Protein AF-A0A3P3Y7R3-F1 (afdb_monomer_lite)

Secondary structure (DSSP, 8-state):
-HHHHHHHHHHHHHHHHHHHHS-STHHHHHHHHHHHHHHS-BTTTEEEE--SSHHHHHHHHHHHHHHHHTT--GGGSEEEEE-SSS-S-HHHHHHHHHHHHHHT--EEEE-S-HHHHHHHHHHH-TT--EEE----TTSTT-TT--SEEEPPTTS-S-EEE-TTTT--HHHHHHHHHHTT----GGGTTT-SS---GGGB---GGGB-TTSS-B--GGG-S-GGGGGTTBPPP-TTTTT--EEEEEEE-HHHHTTSS---HHHHHHHHHHTTT-EEEEEEEE-S-HHHHHHHHHHHHHHSSEEEEES--SSSTT--HHHHHHHHHT--EEE-HHHHHHHHHHHHTT-SS--TTHHHHHHHHTEEETT-EEEEPPP----TT---PPPEEEETTEEEE-S-HHHHHHHHHHHHHHHHHTTT-PPPEEEEEEESS-HHHHHHHHHHHHHHHGGGSEEEEEE---TT-S-SEEEEEEES-HHHHHHHHHHHHHHTTTS-EEEE-

Foldseek 3Di:
DVVLQVVVLVLLQVLLVVLCPDPALVVQLLVLLLVVCVVAPQQQAEAEEAQQALLSLLSLSSNSSSCSVVVHQQQSHHYEYEAQDPQADPLSVVNVVVVCVSRVHDYDYDNNDPQVVQVVSCVVRVNHAEYEDSEECLDPPNVPPDQWDFDDPPGPGHIYHYSCHHPALLSSVCSCVVSVHDGRCVQQQQQLDGDGNQFFDHQPQQQDPVNPGGHGNSPDPDSNSSCVRGHDPLQPVPAWAEEEEEEEAPCCVVVVDPQPAVVLVCVLCQQQQYHYDYYHYYYLDLVGLLVVCLVGVVNGQAYEYEALLFLDPSSCNQVSLCNNVVFFWDADPVQLCLQVVVVVPADVDDDPCSSVSSRVSRTHGPPKDQQASFDDPDDRPDDRGTGFIGDPRYTYHYNDRVSCVVCVVSVSVVSSVSIDRQHKDKKKWFFADAPVVLVVVVVVLCVPCPSQKDKDKDADPDPPDPGGIMIMIMHSDPVSRVVSVVSSCVVCVPTDIDDID

Sequence (501 aa):
MRAGHAADADDALALYEAVRASSSPARRALRIIDEAMDRWAIGDQLALSFNGGKDCTALLHLIRAALARRQVPPGDLVTVYFHPCDDQFPQLLEFMAQVTTRYGFQLRTFRNSYRDGLWELVGHVPSLKAVFMGQRRSDPSCAAMNTFAHCDVGWPDIIRVNPILDLTYGVVWAFLRSHNLPYCKLYDEGFTSIGPMSLTAPNPALQAADGQSFLPAYLLEDVEAERAGRRSPKRNSVNGMTAALLIIGDELLNGQQADLNSPFLCKELHDCGVYVRKVAIVPDCLPVIAAEVRDLSPKHDVVISCGGLGPTPDDVTMEAMSEAFRMPLAHSQELFECLMGKYDHLTGQEPNGIESDCRRMARIPRGSLLVHALHCEQGAGSPVFPACVQVRNVFLFPGVPSVVQNNFAAVKERIIESGDAGAFHNRAVRLSVDEIAVAHVLQQVQERWGRAVLIGSYPSEDTAASHKVEVRFESKSEPALAEAFSYFIREVHDYSVVLKQ

Organism: Plasmodiophora brassicae (NCBI:txid37360)

Radius of gyration: 29.41 Å; chains: 1; bounding box: 66×59×87 Å

Structure (mmCIF, N/CA/C/O backbone):
data_AF-A0A3P3Y7R3-F1
#
_entry.id   AF-A0A3P3Y7R3-F1
#
loop_
_atom_site.group_PDB
_atom_site.id
_atom_site.type_symbol
_atom_site.label_atom_id
_atom_site.label_alt_id
_atom_site.label_comp_id
_atom_site.label_asym_id
_atom_site.label_entity_id
_atom_site.label_seq_id
_atom_site.pdbx_PDB_ins_code
_atom_site.Cartn_x
_atom_site.Cartn_y
_atom_site.Cartn_z
_atom_site.occupancy
_atom_site.B_iso_or_equiv
_atom_site.auth_seq_id
_atom_site.auth_comp_id
_atom_site.auth_asym_id
_atom_site.auth_atom_id
_atom_site.pdbx_PDB_model_num
ATOM 1 N N . MET A 1 1 ? -1.569 -13.764 43.222 1.00 43.88 1 MET A N 1
ATOM 2 C CA . MET A 1 1 ? -2.394 -13.478 42.023 1.00 43.88 1 MET A CA 1
ATOM 3 C C . MET A 1 1 ? -3.787 -12.927 42.347 1.00 43.88 1 MET A C 1
ATOM 5 O O . MET A 1 1 ? -4.125 -11.909 41.766 1.00 43.88 1 MET A O 1
ATOM 9 N N . ARG A 1 2 ? -4.577 -13.493 43.283 1.00 37.84 2 ARG A N 1
ATOM 10 C CA . ARG A 1 2 ? -5.958 -13.015 43.563 1.00 37.84 2 ARG A CA 1
ATOM 11 C C . ARG A 1 2 ? -6.085 -11.567 44.078 1.00 37.84 2 ARG A C 1
ATOM 13 O O . ARG A 1 2 ? -7.021 -10.888 43.688 1.00 37.84 2 ARG A O 1
ATOM 20 N N . ALA A 1 3 ? -5.142 -11.074 44.886 1.00 38.19 3 ALA A N 1
ATOM 21 C CA . ALA A 1 3 ? -5.181 -9.695 45.399 1.00 38.19 3 ALA A CA 1
ATOM 22 C C . ALA A 1 3 ? -4.910 -8.620 44.322 1.00 38.19 3 ALA A C 1
ATOM 24 O O . ALA A 1 3 ? -5.429 -7.516 44.427 1.00 38.19 3 ALA A O 1
ATOM 25 N N . GLY A 1 4 ? -4.141 -8.946 43.272 1.00 53.84 4 GLY A N 1
ATOM 26 C CA . GLY A 1 4 ? -3.871 -8.022 42.160 1.00 53.84 4 GLY A CA 1
ATOM 27 C C . GLY A 1 4 ? -5.067 -7.855 41.218 1.00 53.84 4 GLY A C 1
ATOM 28 O O . GLY A 1 4 ? -5.368 -6.744 40.809 1.00 53.84 4 GLY A O 1
ATOM 29 N N . HIS A 1 5 ? -5.809 -8.939 40.955 1.00 54.66 5 HIS A N 1
ATOM 30 C CA . HIS A 1 5 ? -6.999 -8.897 40.094 1.00 54.66 5 HIS A CA 1
ATOM 31 C C . HIS A 1 5 ? -8.145 -8.059 40.684 1.00 54.66 5 HIS A C 1
ATOM 33 O O . HIS A 1 5 ? -8.862 -7.413 39.929 1.00 54.66 5 HIS A O 1
ATOM 39 N N . ALA A 1 6 ? -8.316 -8.047 42.013 1.00 57.91 6 ALA A N 1
ATOM 40 C CA . ALA A 1 6 ? -9.330 -7.212 42.663 1.00 57.91 6 ALA A CA 1
ATOM 41 C C . ALA A 1 6 ? -8.999 -5.712 42.537 1.00 57.91 6 ALA A C 1
ATOM 43 O O . ALA A 1 6 ? -9.856 -4.930 42.144 1.00 57.91 6 ALA A O 1
ATOM 44 N N . ALA A 1 7 ? -7.735 -5.329 42.763 1.00 63.75 7 ALA A N 1
ATOM 45 C CA . ALA A 1 7 ? -7.288 -3.943 42.617 1.00 63.75 7 ALA A CA 1
ATOM 46 C C . ALA A 1 7 ? -7.382 -3.432 41.164 1.00 63.75 7 ALA A C 1
ATOM 48 O O . ALA A 1 7 ? -7.786 -2.293 40.942 1.00 63.75 7 ALA A O 1
ATOM 49 N N . ASP A 1 8 ? -7.056 -4.268 40.169 1.00 70.81 8 ASP A N 1
ATOM 50 C CA . ASP A 1 8 ? -7.198 -3.899 38.751 1.00 70.81 8 ASP A CA 1
ATOM 51 C C . ASP A 1 8 ? -8.685 -3.817 38.311 1.00 70.81 8 ASP A C 1
ATOM 53 O O . ASP A 1 8 ? -9.014 -3.053 37.400 1.00 70.81 8 ASP A O 1
ATOM 57 N N . ALA A 1 9 ? -9.597 -4.568 38.948 1.00 66.06 9 ALA A N 1
ATOM 58 C CA . ALA A 1 9 ? -11.042 -4.474 38.699 1.00 66.06 9 ALA A CA 1
ATOM 59 C C . ALA A 1 9 ? -11.653 -3.192 39.296 1.00 66.06 9 ALA A C 1
ATOM 61 O O . ALA A 1 9 ? -12.445 -2.522 38.626 1.00 66.06 9 ALA A O 1
ATOM 62 N N . ASP A 1 10 ? -11.240 -2.817 40.508 1.00 72.56 10 ASP A N 1
ATOM 63 C CA . ASP A 1 10 ? -11.650 -1.564 41.151 1.00 72.56 10 ASP A CA 1
ATOM 64 C C . ASP A 1 10 ? -11.140 -0.338 40.365 1.00 72.56 10 ASP A C 1
ATOM 66 O O . ASP A 1 10 ? -11.891 0.619 40.155 1.00 72.56 10 ASP A O 1
ATOM 70 N N . ASP A 1 11 ? -9.911 -0.393 39.831 1.00 89.81 11 ASP A N 1
ATOM 71 C CA . ASP A 1 11 ? -9.365 0.621 38.909 1.00 89.81 11 ASP A CA 1
ATOM 72 C C . ASP A 1 11 ? -10.195 0.745 37.619 1.00 89.81 11 ASP A C 1
ATOM 74 O O . ASP A 1 11 ? -10.489 1.847 37.152 1.00 89.81 11 ASP A O 1
ATOM 78 N N . ALA A 1 12 ? -10.629 -0.378 37.040 1.00 93.50 12 ALA A N 1
ATOM 79 C CA . ALA A 1 12 ? -11.432 -0.368 35.821 1.00 93.50 12 ALA A CA 1
ATOM 80 C C . ALA A 1 12 ? -12.822 0.258 36.029 1.00 93.50 12 ALA A C 1
ATOM 82 O O . ALA A 1 12 ? -13.287 1.010 35.166 1.00 93.50 12 ALA A O 1
ATOM 83 N N . LEU A 1 13 ? -13.476 -0.011 37.164 1.00 95.19 13 LEU A N 1
ATOM 84 C CA . LEU A 1 13 ? -14.758 0.613 37.496 1.00 95.19 13 LEU A CA 1
ATOM 85 C C . LEU A 1 13 ? -14.594 2.111 37.798 1.00 95.19 13 LEU A C 1
ATOM 87 O O . LEU A 1 13 ? -15.396 2.923 37.334 1.00 95.19 13 LEU A O 1
ATOM 91 N N . ALA A 1 14 ? -13.528 2.498 38.503 1.00 95.69 14 ALA A N 1
ATOM 92 C CA . ALA A 1 14 ? -13.203 3.905 38.729 1.00 95.69 14 ALA A CA 1
ATOM 93 C C . ALA A 1 14 ? -12.956 4.652 37.405 1.00 95.69 14 ALA A C 1
ATOM 95 O O . ALA A 1 14 ? -13.461 5.763 37.217 1.00 95.69 14 ALA A O 1
ATOM 96 N N . LEU A 1 15 ? -12.253 4.025 36.454 1.00 96.44 15 LEU A N 1
ATOM 97 C CA . LEU A 1 15 ? -12.061 4.560 35.105 1.00 96.44 15 LEU A CA 1
ATOM 98 C C . LEU A 1 15 ? -13.399 4.753 34.377 1.00 96.44 15 LEU A C 1
ATOM 100 O O . LEU A 1 15 ? -13.600 5.794 33.748 1.00 96.44 15 LEU A O 1
ATOM 104 N N . TYR A 1 16 ? -14.322 3.789 34.484 1.00 97.69 16 TYR A N 1
ATOM 105 C CA . TYR A 1 16 ? -15.660 3.907 33.898 1.00 97.69 16 TYR A CA 1
ATOM 106 C C . TYR A 1 16 ? -16.379 5.161 34.412 1.00 97.69 16 TYR A C 1
ATOM 108 O O . TYR A 1 16 ? -16.845 5.984 33.619 1.00 97.69 16 TYR A O 1
ATOM 116 N N . GLU A 1 17 ? -16.436 5.340 35.734 1.00 97.12 17 GLU A N 1
ATOM 117 C CA . GLU A 1 17 ? -17.115 6.482 36.349 1.00 97.12 17 GLU A CA 1
ATOM 118 C C . GLU A 1 17 ? -16.440 7.815 36.011 1.00 97.12 17 GLU A C 1
ATOM 120 O O . GLU A 1 17 ? -17.127 8.787 35.686 1.00 97.12 17 GLU A O 1
ATOM 125 N N . ALA A 1 18 ? -15.105 7.855 35.990 1.00 96.50 18 ALA A N 1
ATOM 126 C CA . ALA A 1 18 ? -14.352 9.047 35.615 1.00 96.50 18 ALA A CA 1
ATOM 127 C C . ALA A 1 18 ? -14.638 9.474 34.164 1.00 96.50 18 ALA A C 1
ATOM 129 O O . ALA A 1 18 ? -14.960 10.637 33.904 1.00 96.50 18 ALA A O 1
ATOM 130 N N . VAL A 1 19 ? -14.596 8.536 33.210 1.00 96.69 19 VAL A N 1
ATOM 131 C CA . VAL A 1 19 ? -14.892 8.820 31.796 1.00 96.69 19 VAL A CA 1
ATOM 132 C C . VAL A 1 19 ? -16.355 9.224 31.620 1.00 96.69 19 VAL A C 1
ATOM 134 O O . VAL A 1 19 ? -16.640 10.192 30.909 1.00 96.69 19 VAL A O 1
ATOM 137 N N . ARG A 1 20 ? -17.284 8.539 32.301 1.00 96.31 20 ARG A N 1
ATOM 138 C CA . ARG A 1 20 ? -18.719 8.853 32.270 1.00 96.31 20 ARG A CA 1
ATOM 139 C C . ARG A 1 20 ? -19.023 10.254 32.800 1.00 96.31 20 ARG A C 1
ATOM 141 O O . ARG A 1 20 ? -19.896 10.918 32.246 1.00 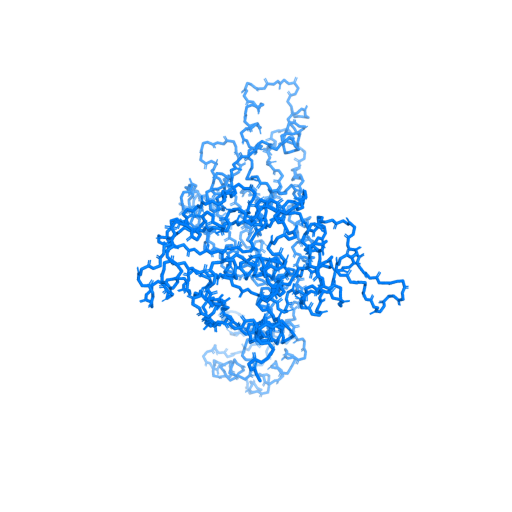96.31 20 ARG A O 1
ATOM 148 N N . ALA A 1 21 ? -18.331 10.698 33.847 1.00 94.56 21 ALA A N 1
ATOM 149 C CA . ALA A 1 21 ? -18.503 12.028 34.427 1.00 94.56 21 ALA A CA 1
ATOM 150 C C . ALA A 1 21 ? -17.810 13.133 33.610 1.00 94.56 21 ALA A C 1
ATOM 152 O O . ALA A 1 21 ? -18.227 14.289 33.667 1.00 94.56 21 ALA A O 1
ATOM 153 N N . SER A 1 22 ? -16.786 12.788 32.825 1.00 93.88 22 SER A N 1
ATOM 154 C CA . SER A 1 22 ? -16.010 13.755 32.047 1.00 93.88 22 SER A CA 1
ATOM 155 C C . SER A 1 22 ? -16.793 14.398 30.888 1.00 93.88 22 SER A C 1
ATOM 157 O O . SER A 1 22 ? -17.804 13.876 30.401 1.00 93.88 22 SER A O 1
ATOM 159 N N . SER A 1 23 ? -16.279 15.532 30.404 1.00 92.62 23 SER A N 1
ATOM 160 C CA . SER A 1 23 ? -16.654 16.157 29.127 1.00 92.62 23 SER A CA 1
ATOM 161 C C . SER A 1 23 ? -15.791 15.676 27.948 1.00 92.62 23 SER A C 1
ATOM 163 O O . SER A 1 23 ? -15.932 16.182 26.836 1.00 92.62 23 SER A O 1
ATOM 165 N N . SER A 1 24 ? -14.899 14.701 28.171 1.00 92.81 24 SER A N 1
ATOM 166 C CA . SER A 1 24 ? -13.998 14.178 27.141 1.00 92.81 24 SER A CA 1
ATOM 167 C C . SER A 1 24 ? -14.775 13.471 26.023 1.00 92.81 24 SER A C 1
ATOM 169 O O . SER A 1 24 ? -15.736 12.746 26.311 1.00 92.81 24 SER A O 1
ATOM 171 N N . PRO A 1 25 ? -14.332 13.561 24.752 1.00 94.75 25 PRO A N 1
ATOM 172 C CA . PRO A 1 25 ? -14.882 12.749 23.666 1.00 94.75 25 PRO A CA 1
ATOM 173 C C . PRO A 1 25 ? -14.845 11.235 23.943 1.00 94.75 25 PRO A C 1
ATOM 175 O O . PRO A 1 25 ? -15.695 10.501 23.432 1.00 94.75 25 PRO A O 1
ATOM 178 N N . ALA A 1 26 ? -13.951 10.763 24.824 1.00 95.81 26 ALA A N 1
ATOM 179 C CA . ALA A 1 26 ? -13.910 9.372 25.288 1.00 95.81 26 ALA A CA 1
ATOM 180 C C . ALA A 1 26 ? -15.238 8.904 25.920 1.00 95.81 26 ALA A C 1
ATOM 182 O O . ALA A 1 26 ? -15.597 7.732 25.810 1.00 95.81 26 ALA A O 1
ATOM 183 N N . ARG A 1 27 ? -16.034 9.816 26.497 1.00 97.50 27 ARG A N 1
ATOM 184 C CA . ARG A 1 27 ? -17.382 9.512 27.004 1.00 97.50 27 ARG A CA 1
ATOM 185 C C . ARG A 1 27 ? -18.324 9.024 25.907 1.00 97.50 27 ARG A C 1
ATOM 187 O O . ARG A 1 27 ? -19.177 8.173 26.154 1.00 97.50 27 ARG A O 1
ATOM 194 N N . ARG A 1 28 ? -18.208 9.563 24.689 1.00 97.19 28 ARG A N 1
ATOM 195 C CA . ARG A 1 28 ? -19.003 9.094 23.546 1.00 97.19 28 ARG A CA 1
ATOM 196 C C . ARG A 1 28 ? -18.563 7.697 23.121 1.00 97.19 28 ARG A C 1
ATOM 198 O O . ARG A 1 28 ? -19.435 6.864 22.904 1.00 97.19 28 ARG A O 1
ATOM 205 N N . ALA A 1 29 ? -17.257 7.437 23.079 1.00 97.94 29 ALA A N 1
ATOM 206 C CA . ALA A 1 29 ? -16.726 6.104 22.802 1.00 97.94 29 ALA A CA 1
ATOM 207 C C . ALA A 1 29 ? -17.234 5.070 23.819 1.00 97.94 29 ALA A C 1
ATOM 209 O O . ALA A 1 29 ? -17.711 4.011 23.423 1.00 97.94 29 ALA A O 1
ATOM 210 N N . LEU A 1 30 ? -17.235 5.412 25.113 1.00 98.19 30 LEU A N 1
ATOM 211 C CA . LEU A 1 30 ? -17.763 4.544 26.168 1.00 98.19 30 LEU A CA 1
ATOM 212 C C . LEU A 1 30 ? -19.248 4.201 25.959 1.00 98.19 30 LEU A C 1
ATOM 214 O O . LEU A 1 30 ? -19.613 3.033 26.032 1.00 98.19 30 LEU A O 1
ATOM 218 N N . ARG A 1 31 ? -20.085 5.183 25.590 1.00 98.19 31 ARG A N 1
ATOM 219 C CA . ARG A 1 31 ? -21.506 4.936 25.268 1.00 98.19 31 ARG A CA 1
ATOM 220 C C . ARG A 1 31 ? -21.701 3.992 24.081 1.00 98.19 31 ARG A C 1
ATOM 222 O O . ARG A 1 31 ? -22.615 3.181 24.110 1.00 98.19 31 ARG A O 1
ATOM 229 N N . ILE A 1 32 ? -20.865 4.100 23.050 1.00 98.56 32 ILE A N 1
ATOM 230 C CA . ILE A 1 32 ? -20.928 3.217 21.873 1.00 98.56 32 ILE A CA 1
ATOM 231 C C . ILE A 1 32 ? -20.535 1.784 22.256 1.00 98.56 32 ILE A C 1
ATOM 233 O O . ILE A 1 32 ? -21.132 0.827 21.769 1.00 98.56 32 ILE A O 1
ATOM 237 N N . ILE A 1 33 ? -19.541 1.630 23.138 1.00 98.69 33 ILE A N 1
ATOM 238 C CA . ILE A 1 33 ? -19.149 0.324 23.685 1.00 98.69 33 ILE A CA 1
ATOM 239 C C . ILE A 1 33 ? -20.301 -0.275 24.488 1.00 98.69 33 ILE A C 1
ATOM 241 O O . ILE A 1 33 ? -20.625 -1.443 24.286 1.00 98.69 33 ILE A O 1
ATOM 245 N N . ASP A 1 34 ? -20.938 0.522 25.352 1.00 98.44 34 ASP A N 1
ATOM 246 C CA . ASP A 1 34 ? -22.113 0.081 26.100 1.00 98.44 34 ASP A CA 1
ATOM 247 C C . ASP A 1 34 ? -23.230 -0.384 25.160 1.00 98.44 34 ASP A C 1
ATOM 249 O O . ASP A 1 34 ? -23.721 -1.498 25.297 1.00 98.44 34 ASP A O 1
ATOM 253 N N . GLU A 1 35 ? -23.566 0.432 24.161 1.00 98.44 35 GLU A N 1
ATOM 254 C CA . GLU A 1 35 ? -24.587 0.117 23.163 1.00 98.44 35 GLU A CA 1
ATOM 255 C C . GLU A 1 35 ? -24.279 -1.178 22.396 1.00 98.44 35 GLU A C 1
ATOM 257 O O . GLU A 1 35 ? -25.176 -1.978 22.148 1.00 98.44 35 GLU A O 1
ATOM 262 N N . ALA A 1 36 ? -23.019 -1.418 22.032 1.00 98.38 36 ALA A N 1
ATOM 263 C CA . ALA A 1 36 ? -22.618 -2.655 21.369 1.00 98.38 36 ALA A CA 1
ATOM 264 C C . ALA A 1 36 ? -22.744 -3.880 22.291 1.00 98.38 36 ALA A C 1
ATOM 266 O O . ALA A 1 36 ? -23.250 -4.914 21.860 1.00 98.38 36 ALA A O 1
ATOM 267 N N . MET A 1 37 ? -22.332 -3.762 23.557 1.00 98.25 37 MET A N 1
ATOM 268 C CA . MET A 1 37 ? -22.458 -4.838 24.553 1.00 98.25 37 MET A CA 1
ATOM 269 C C . MET A 1 37 ? -23.912 -5.124 24.946 1.00 98.25 37 MET A C 1
ATOM 271 O O . MET A 1 37 ? -24.213 -6.226 25.393 1.00 98.25 37 MET A O 1
ATOM 275 N N . ASP A 1 38 ? -24.811 -4.155 24.777 1.00 97.75 38 ASP A N 1
ATOM 276 C CA . ASP A 1 38 ? -26.247 -4.346 24.992 1.00 97.75 38 ASP A CA 1
ATOM 277 C C . ASP A 1 38 ? -26.922 -5.011 23.769 1.00 97.75 38 ASP A C 1
ATOM 279 O O . ASP A 1 38 ? -27.956 -5.664 23.908 1.00 97.75 38 ASP A O 1
ATOM 283 N N . ARG A 1 39 ? -26.337 -4.871 22.566 1.00 97.56 39 ARG A N 1
ATOM 284 C CA . ARG A 1 39 ? -26.836 -5.464 21.308 1.00 97.56 39 ARG A CA 1
ATOM 285 C C . ARG A 1 39 ? -26.351 -6.893 21.060 1.00 97.56 39 ARG A C 1
ATOM 287 O O . ARG A 1 39 ? -27.089 -7.674 20.465 1.00 97.56 39 ARG A O 1
ATOM 294 N N . TRP A 1 40 ? -25.120 -7.217 21.454 1.00 97.81 40 TRP A N 1
ATOM 295 C CA . TRP A 1 40 ? -24.487 -8.510 21.181 1.00 97.81 40 TRP A CA 1
ATOM 296 C C . TRP A 1 40 ? -23.937 -9.131 22.457 1.00 97.81 40 TRP A C 1
ATOM 298 O O . TRP A 1 40 ? -23.245 -8.470 23.230 1.00 97.81 40 TRP A O 1
ATOM 308 N N . ALA A 1 41 ? -24.214 -10.422 22.647 1.00 95.62 41 ALA A N 1
ATOM 309 C CA . ALA A 1 41 ? -23.754 -11.160 23.813 1.00 95.62 41 ALA A CA 1
ATOM 310 C C . ALA A 1 41 ? -22.216 -11.201 23.889 1.00 95.62 41 ALA A C 1
ATOM 312 O O . ALA A 1 41 ? -21.528 -11.571 22.931 1.00 95.62 41 ALA A O 1
ATOM 313 N N . ILE A 1 42 ? -21.677 -10.839 25.056 1.00 95.19 42 ILE A N 1
ATOM 314 C CA . ILE A 1 42 ? -20.258 -11.016 25.378 1.00 95.19 42 ILE A CA 1
ATOM 315 C C . ILE A 1 42 ? -20.012 -12.519 25.573 1.00 95.19 42 ILE A C 1
ATOM 317 O O . ILE A 1 42 ? -20.775 -13.172 26.282 1.00 95.19 42 ILE A O 1
ATOM 321 N N . GLY A 1 43 ? -18.981 -13.064 24.928 1.00 88.44 43 GLY A N 1
ATOM 322 C CA . GLY A 1 43 ? -18.696 -14.503 24.916 1.00 88.44 43 GLY A CA 1
ATOM 323 C C . GLY A 1 43 ? -18.467 -15.026 23.506 1.00 88.44 43 GLY A C 1
ATOM 324 O O . GLY A 1 43 ? -17.393 -15.532 23.190 1.00 88.44 43 GLY A O 1
ATOM 325 N N . ASP A 1 44 ? -19.475 -14.887 22.646 1.00 89.44 44 ASP A N 1
ATOM 326 C CA . ASP A 1 44 ? -19.476 -15.526 21.329 1.00 89.44 44 ASP A CA 1
ATOM 327 C C . ASP A 1 44 ? -20.029 -14.649 20.193 1.00 89.44 44 ASP A C 1
ATOM 329 O O . ASP A 1 44 ? -19.719 -14.906 19.034 1.00 89.44 44 ASP A O 1
ATOM 333 N N . GLN A 1 45 ? -20.775 -13.577 20.484 1.00 97.50 45 GLN A N 1
ATOM 334 C CA . GLN A 1 45 ? -21.292 -12.664 19.453 1.00 97.50 45 GLN A CA 1
ATOM 335 C C . GLN A 1 45 ? -20.440 -11.408 19.253 1.00 97.50 45 GLN A C 1
ATOM 337 O O . GLN A 1 45 ? -20.587 -10.733 18.229 1.00 97.50 45 GLN A O 1
ATOM 342 N N . LEU A 1 46 ? -19.548 -11.099 20.196 1.00 97.81 46 LEU A N 1
ATOM 343 C CA . LEU A 1 46 ? -18.753 -9.876 20.208 1.00 97.81 46 LEU A CA 1
ATOM 344 C C . LEU A 1 46 ? -17.264 -10.183 20.389 1.00 97.81 46 LEU A C 1
ATOM 346 O O . LEU A 1 46 ? -16.881 -10.925 21.294 1.00 97.81 46 LEU A O 1
ATOM 350 N N . ALA A 1 47 ? -16.427 -9.574 19.550 1.00 97.81 47 ALA A N 1
ATOM 351 C CA . ALA A 1 47 ? -14.974 -9.679 19.629 1.00 97.81 47 ALA A CA 1
ATOM 352 C C . ALA A 1 47 ? -14.288 -8.307 19.706 1.00 97.81 47 ALA A C 1
ATOM 354 O O . ALA A 1 47 ? -14.858 -7.283 19.336 1.00 97.81 47 ALA A O 1
ATOM 355 N N . LEU A 1 48 ? -13.032 -8.290 20.145 1.00 98.31 48 LEU A N 1
ATOM 356 C CA . LEU A 1 48 ? -12.128 -7.143 20.125 1.00 98.31 48 LEU A CA 1
ATOM 357 C C . LEU A 1 48 ? -10.911 -7.453 19.255 1.00 98.31 48 LEU A C 1
ATOM 359 O O . LEU A 1 48 ? -10.158 -8.380 19.542 1.00 98.31 48 LEU A O 1
ATOM 363 N N . SER A 1 49 ? -10.672 -6.630 18.236 1.00 97.38 49 SER A N 1
ATOM 364 C CA . SER A 1 49 ? -9.417 -6.632 17.487 1.00 97.38 49 SER A CA 1
ATOM 365 C C . SER A 1 49 ? -8.380 -5.755 18.191 1.00 97.38 49 SER A C 1
ATOM 367 O O . SER A 1 49 ? -8.504 -4.530 18.194 1.00 97.38 49 SER A O 1
ATOM 369 N N . PHE A 1 50 ? -7.327 -6.361 18.743 1.00 97.50 50 PHE A N 1
ATOM 370 C CA . PHE A 1 50 ? -6.298 -5.671 19.521 1.00 97.50 50 PHE A CA 1
ATOM 371 C C . PHE A 1 50 ? -4.899 -5.877 18.926 1.00 97.50 50 PHE A C 1
ATOM 373 O O . PHE A 1 50 ? -4.404 -6.996 18.851 1.00 97.50 50 PHE A O 1
ATOM 380 N N . ASN A 1 51 ? -4.244 -4.782 18.522 1.00 92.88 51 ASN A N 1
ATOM 381 C CA . ASN A 1 51 ? -2.914 -4.801 17.893 1.00 92.88 51 ASN A CA 1
ATOM 382 C C . ASN A 1 51 ? -1.809 -4.115 18.721 1.00 92.88 51 ASN A C 1
ATOM 384 O O . ASN A 1 51 ? -0.729 -3.865 18.194 1.00 92.88 51 ASN A O 1
ATOM 388 N N . GLY A 1 52 ? -2.089 -3.734 19.973 1.00 95.19 52 GLY A N 1
ATOM 389 C CA . GLY A 1 52 ? -1.121 -3.073 20.859 1.00 95.19 52 GLY A CA 1
ATOM 390 C C . GLY A 1 52 ? -0.800 -1.608 20.541 1.00 95.19 52 GLY A C 1
ATOM 391 O O . GLY A 1 52 ? -0.138 -0.949 21.340 1.00 95.19 52 GLY A O 1
ATOM 392 N N . GLY A 1 53 ? -1.268 -1.061 19.415 1.00 95.88 53 GLY A N 1
ATOM 393 C CA . GLY A 1 53 ? -1.128 0.363 19.116 1.00 95.88 53 GLY A CA 1
ATOM 394 C C . GLY A 1 53 ? -1.888 1.235 20.122 1.00 95.88 53 GLY A C 1
ATOM 395 O O . GLY A 1 53 ? -2.823 0.768 20.778 1.00 95.88 53 GLY A O 1
ATOM 396 N N . LYS A 1 54 ? -1.523 2.518 20.233 1.00 97.50 54 LYS A N 1
ATOM 397 C CA . LYS A 1 54 ? -2.126 3.476 21.183 1.00 97.50 54 LYS A CA 1
ATOM 398 C C . LYS A 1 54 ? -3.656 3.535 21.088 1.00 97.50 54 LYS A C 1
ATOM 400 O O . LYS A 1 54 ? -4.333 3.569 22.109 1.00 97.50 54 LYS A O 1
ATOM 405 N N . ASP A 1 55 ? -4.200 3.473 19.873 1.00 97.50 55 ASP A N 1
ATOM 406 C CA . ASP A 1 55 ? -5.633 3.614 19.605 1.00 97.50 55 ASP A CA 1
ATOM 407 C C . ASP A 1 55 ? -6.403 2.378 20.094 1.00 97.50 55 ASP A C 1
ATOM 409 O O . ASP A 1 55 ? -7.343 2.479 20.882 1.00 97.50 55 ASP A O 1
ATOM 413 N N . CYS A 1 56 ? -5.933 1.185 19.718 1.00 96.88 56 CYS A N 1
ATOM 414 C CA . CYS A 1 56 ? -6.475 -0.078 20.219 1.00 96.88 56 CYS A CA 1
ATOM 415 C C . CYS A 1 56 ? -6.262 -0.245 21.733 1.00 96.88 56 CYS A C 1
ATOM 417 O O . CYS A 1 56 ? -7.091 -0.860 22.394 1.00 96.88 56 CYS A O 1
ATOM 419 N N . THR A 1 57 ? -5.190 0.317 22.295 1.00 98.00 57 THR A N 1
ATOM 4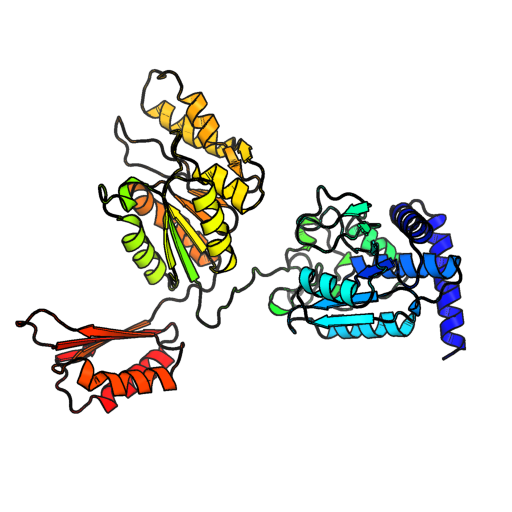20 C CA . THR A 1 57 ? -4.924 0.321 23.743 1.00 98.00 57 THR A CA 1
ATOM 421 C C . THR A 1 57 ? -5.920 1.201 24.489 1.00 98.00 57 THR A C 1
ATOM 423 O O . THR A 1 57 ? -6.523 0.752 25.463 1.00 98.00 57 THR A O 1
ATOM 426 N N . ALA A 1 58 ? -6.177 2.419 24.003 1.00 98.31 58 ALA A N 1
ATOM 427 C CA . ALA A 1 58 ? -7.213 3.279 24.565 1.00 98.31 58 ALA A CA 1
ATOM 428 C C . ALA A 1 58 ? -8.593 2.600 24.507 1.00 98.31 58 ALA A C 1
ATOM 430 O O . ALA A 1 58 ? -9.320 2.580 25.502 1.00 98.31 58 ALA A O 1
ATOM 431 N N . LEU A 1 59 ? -8.920 1.968 23.374 1.00 98.69 59 LEU A N 1
ATOM 432 C CA . LEU A 1 59 ? -10.149 1.191 23.219 1.00 98.69 59 LEU A CA 1
ATOM 433 C C . LEU A 1 59 ? -10.220 0.001 24.191 1.00 98.69 59 LEU A C 1
ATOM 435 O O . LEU A 1 59 ? -11.257 -0.193 24.821 1.00 98.69 59 LEU A O 1
ATOM 439 N N . LEU A 1 60 ? -9.136 -0.764 24.360 1.00 98.50 60 LEU A N 1
ATOM 440 C CA . LEU A 1 60 ? -9.076 -1.891 25.296 1.00 98.50 60 LEU A CA 1
ATOM 441 C C . LEU A 1 60 ? -9.362 -1.441 26.733 1.00 98.50 60 LEU A C 1
ATOM 443 O O . LEU A 1 60 ? -10.127 -2.099 27.434 1.00 98.50 60 LEU A O 1
ATOM 447 N N . HIS A 1 61 ? -8.821 -0.299 27.166 1.00 98.31 61 HIS A N 1
ATOM 448 C CA . HIS A 1 61 ? -9.095 0.242 28.500 1.00 98.31 61 HIS A CA 1
ATOM 449 C C . HIS A 1 61 ? -10.544 0.713 28.676 1.00 98.31 61 HIS A C 1
ATOM 451 O O . HIS A 1 61 ? -11.128 0.480 29.736 1.00 98.31 61 HIS A O 1
ATOM 457 N N . LEU A 1 62 ? -11.150 1.316 27.648 1.00 98.50 62 LEU A N 1
ATOM 458 C CA . LEU A 1 62 ? -12.574 1.673 27.669 1.00 98.50 62 LEU A CA 1
ATOM 459 C C . LEU A 1 62 ? -13.473 0.427 27.715 1.00 98.50 62 LEU A C 1
ATOM 461 O O . LEU A 1 62 ? -14.441 0.392 28.472 1.00 98.50 62 LEU A O 1
ATOM 465 N N . ILE A 1 63 ? -13.129 -0.619 26.959 1.00 98.56 63 ILE A N 1
ATOM 466 C CA . ILE A 1 63 ? -13.825 -1.913 26.987 1.00 98.56 63 ILE A CA 1
ATOM 467 C C . ILE A 1 63 ? -13.686 -2.566 28.362 1.00 98.56 63 ILE A C 1
ATOM 469 O O . ILE A 1 63 ? -14.686 -2.982 28.936 1.00 98.56 63 ILE A O 1
ATOM 473 N N . ARG A 1 64 ? -12.477 -2.592 28.933 1.00 97.69 64 ARG A N 1
ATOM 474 C CA . ARG A 1 64 ? -12.216 -3.096 30.290 1.00 97.69 64 ARG A CA 1
ATOM 475 C C . ARG A 1 64 ? -13.102 -2.395 31.324 1.00 97.69 64 ARG A C 1
ATOM 477 O O . ARG A 1 64 ? -13.686 -3.058 32.174 1.00 97.69 64 ARG A O 1
ATOM 484 N N . ALA A 1 65 ? -13.233 -1.074 31.226 1.00 98.00 65 ALA A N 1
ATOM 485 C CA . ALA A 1 65 ? -14.097 -0.283 32.097 1.00 98.00 65 ALA A CA 1
ATOM 486 C C . ALA A 1 65 ? -15.586 -0.666 31.942 1.00 98.00 65 ALA A C 1
ATOM 488 O O . ALA A 1 65 ? -16.293 -0.860 32.932 1.00 98.00 65 ALA A O 1
ATOM 489 N N . ALA A 1 66 ? -16.062 -0.839 30.704 1.00 98.31 66 ALA A N 1
ATOM 490 C CA . ALA A 1 66 ? -17.439 -1.249 30.414 1.00 98.31 66 ALA A CA 1
ATOM 491 C C . ALA A 1 66 ? -17.758 -2.693 30.856 1.00 98.31 66 ALA A C 1
ATOM 493 O O . ALA A 1 66 ? -18.882 -2.965 31.291 1.00 98.31 66 ALA A O 1
ATOM 494 N N . LEU A 1 67 ? -16.783 -3.604 30.773 1.00 97.88 67 LEU A N 1
ATOM 495 C CA . LEU A 1 67 ? -16.883 -4.979 31.274 1.00 97.88 67 LEU A CA 1
ATOM 496 C C . LEU A 1 67 ? -16.929 -5.011 32.806 1.00 97.88 67 LEU A C 1
ATOM 498 O O . LEU A 1 67 ? -17.800 -5.670 33.371 1.00 97.88 67 LEU A O 1
ATOM 502 N N . ALA A 1 68 ? -16.071 -4.231 33.476 1.00 96.81 68 ALA A N 1
ATOM 503 C CA . ALA A 1 68 ? -16.057 -4.119 34.934 1.00 96.81 68 ALA A CA 1
ATOM 504 C C . ALA A 1 68 ? -17.405 -3.628 35.483 1.00 96.81 68 ALA A C 1
ATOM 506 O O . ALA A 1 68 ? -17.943 -4.225 36.415 1.00 96.81 68 ALA A O 1
ATOM 507 N N . ARG A 1 69 ? -18.019 -2.617 34.848 1.00 96.75 69 ARG A N 1
ATOM 508 C CA . ARG A 1 69 ? -19.380 -2.174 35.198 1.00 96.75 69 ARG A CA 1
ATOM 509 C C . ARG A 1 69 ? -20.415 -3.295 35.101 1.00 96.75 69 ARG A C 1
ATOM 511 O O . ARG A 1 69 ? -21.340 -3.345 35.907 1.00 96.75 69 ARG A O 1
ATOM 518 N N . ARG A 1 70 ? -20.288 -4.163 34.097 1.00 96.38 70 ARG A N 1
ATOM 519 C CA . ARG A 1 70 ? -21.185 -5.307 33.874 1.00 96.38 70 ARG A CA 1
ATOM 520 C C . ARG A 1 70 ? -20.826 -6.525 34.720 1.00 96.38 70 ARG A C 1
ATOM 522 O O . ARG A 1 70 ? -21.533 -7.520 34.635 1.00 96.38 70 ARG A O 1
ATOM 529 N N . GLN A 1 71 ? -19.759 -6.449 35.519 1.00 95.88 71 GLN A N 1
ATOM 530 C CA . GLN A 1 71 ? -19.213 -7.574 36.280 1.00 95.88 71 GLN A CA 1
ATOM 531 C C . GLN A 1 71 ? -18.846 -8.768 35.378 1.00 95.88 71 GLN A C 1
ATOM 533 O O . GLN A 1 71 ? -18.937 -9.920 35.793 1.00 95.88 71 GLN A O 1
ATOM 538 N N . VAL A 1 72 ? -18.425 -8.486 34.139 1.00 95.75 72 VAL A N 1
ATOM 539 C CA . VAL A 1 72 ? -18.003 -9.501 33.167 1.00 95.75 72 VAL A CA 1
ATOM 540 C C . VAL A 1 72 ? -16.474 -9.605 33.172 1.00 95.75 72 VAL A C 1
ATOM 542 O O . VAL A 1 72 ? -15.799 -8.584 33.003 1.00 95.75 72 VAL A O 1
ATOM 545 N N . PRO A 1 73 ? -15.899 -10.806 33.351 1.00 95.69 73 PRO A N 1
ATOM 546 C CA . PRO A 1 73 ? -14.463 -11.021 33.222 1.00 95.69 73 PRO A CA 1
ATOM 547 C C . PRO A 1 73 ? -13.944 -10.641 31.822 1.00 95.69 73 PRO A C 1
ATOM 549 O O . PRO A 1 73 ? -14.525 -11.059 30.821 1.00 95.69 73 PRO A O 1
ATOM 552 N N . PRO A 1 74 ? -12.808 -9.927 31.701 1.00 96.25 74 PRO A N 1
ATOM 553 C CA . PRO A 1 74 ? -12.207 -9.611 30.399 1.00 96.25 74 PRO A CA 1
ATOM 554 C C . PRO A 1 74 ? -11.891 -10.822 29.515 1.00 96.25 74 PRO A C 1
ATOM 556 O O . PRO A 1 74 ? -11.914 -10.710 28.291 1.00 96.25 74 PRO A O 1
ATOM 559 N N . GLY A 1 75 ? -11.637 -11.983 30.125 1.00 95.56 75 GLY A N 1
ATOM 560 C CA . GLY A 1 75 ? -11.376 -13.237 29.419 1.00 95.56 75 GLY A CA 1
ATOM 561 C C . GLY A 1 75 ? -12.574 -13.786 28.643 1.00 95.56 75 GLY A C 1
ATOM 562 O O . GLY A 1 75 ? -12.367 -14.588 27.736 1.00 95.56 75 GLY A O 1
ATOM 563 N N . ASP A 1 76 ? -13.790 -13.328 28.954 1.00 95.94 76 ASP A N 1
ATOM 564 C CA . ASP A 1 76 ? -15.014 -13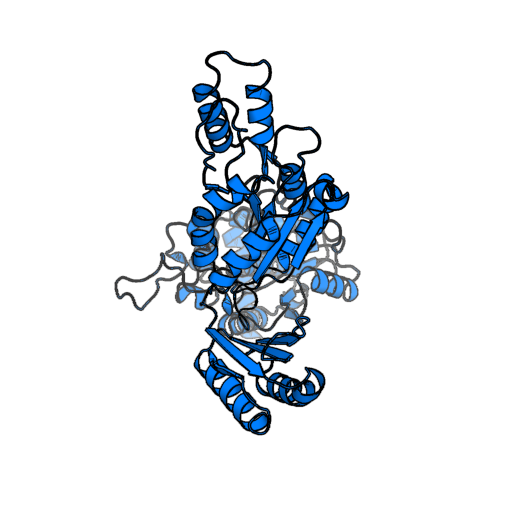.744 28.265 1.00 95.94 76 ASP A CA 1
ATOM 565 C C . ASP A 1 76 ? -15.206 -12.985 26.943 1.00 95.94 76 ASP A C 1
ATOM 567 O O . ASP A 1 76 ? -15.957 -13.420 26.075 1.00 95.94 76 ASP A O 1
ATOM 571 N N . LEU A 1 77 ? -14.514 -11.858 26.735 1.00 97.19 77 LEU A N 1
ATOM 572 C CA . LEU A 1 77 ? -14.532 -11.166 25.451 1.00 97.19 77 LEU A CA 1
ATOM 573 C C . LEU A 1 77 ? -13.494 -11.779 24.504 1.00 97.19 77 LEU A C 1
ATOM 575 O O . LEU A 1 77 ? -12.286 -11.704 24.750 1.00 97.19 77 LEU A O 1
ATOM 579 N N . VAL A 1 78 ? -13.957 -12.314 23.370 1.00 96.56 78 VAL A N 1
ATOM 580 C CA . VAL A 1 78 ? -13.081 -12.846 22.317 1.00 96.56 78 VAL A CA 1
ATOM 581 C C . VAL A 1 78 ? -12.125 -11.750 21.857 1.00 96.56 78 VAL A C 1
ATOM 583 O O . VAL A 1 78 ? -12.540 -10.785 21.226 1.00 96.56 78 VAL A O 1
ATOM 586 N N . THR A 1 79 ? -10.838 -11.882 22.163 1.00 97.25 79 THR A N 1
ATOM 587 C CA . THR A 1 79 ? -9.829 -10.876 21.812 1.00 97.25 79 THR A CA 1
ATOM 588 C C . THR A 1 79 ? -8.866 -11.466 20.796 1.00 97.25 79 THR A C 1
ATOM 590 O O . THR A 1 79 ? -8.330 -12.552 21.009 1.00 97.25 79 THR A O 1
ATOM 593 N N . VAL A 1 80 ? -8.657 -10.777 19.676 1.00 96.88 80 VAL A N 1
ATOM 594 C CA . VAL A 1 80 ? -7.909 -11.307 18.531 1.00 96.88 80 VAL A CA 1
ATOM 595 C C . VAL A 1 80 ? -6.828 -10.356 18.045 1.00 96.88 80 VAL A C 1
ATOM 597 O O . VAL A 1 80 ? -6.985 -9.135 18.083 1.00 96.88 80 VAL A O 1
ATOM 600 N N . TYR A 1 81 ? -5.747 -10.939 17.540 1.00 95.38 81 TYR A N 1
ATOM 601 C CA . TYR A 1 81 ? -4.672 -10.248 16.845 1.00 95.38 81 TYR A CA 1
ATOM 602 C C . TYR A 1 81 ? -4.356 -10.962 15.527 1.00 95.38 81 TYR A C 1
ATOM 604 O O . TYR A 1 81 ? -4.072 -12.157 15.519 1.00 95.38 81 TYR A O 1
ATOM 612 N N . PHE A 1 82 ? -4.393 -10.225 14.416 1.00 86.88 82 PHE A N 1
ATOM 613 C CA . PHE A 1 82 ? -4.073 -10.733 13.081 1.00 86.88 82 PHE A CA 1
ATOM 614 C C . PHE A 1 82 ? -2.734 -10.167 12.610 1.00 86.88 82 PHE A C 1
ATOM 616 O O . PHE A 1 82 ? -2.541 -8.948 12.640 1.00 86.88 82 PHE A O 1
ATOM 623 N N . HIS A 1 83 ? -1.837 -11.025 12.124 1.00 78.31 83 HIS A N 1
ATOM 624 C CA . HIS A 1 83 ? -0.590 -10.599 11.489 1.00 78.31 83 HIS A CA 1
ATOM 625 C C . HIS A 1 83 ? -0.199 -11.535 10.327 1.00 78.31 83 HIS A C 1
ATOM 627 O O . HIS A 1 83 ? -0.175 -12.748 10.499 1.00 78.31 83 HIS A O 1
ATOM 633 N N . PRO A 1 84 ? 0.127 -11.019 9.128 1.00 58.91 84 PRO A N 1
ATOM 634 C CA . PRO A 1 84 ? 0.409 -11.873 7.967 1.00 58.91 84 PRO A CA 1
ATOM 635 C C . PRO A 1 84 ? 1.849 -12.416 7.925 1.00 58.91 84 PRO A C 1
ATOM 637 O O . PRO A 1 84 ? 2.134 -13.382 7.223 1.00 58.91 84 PRO A O 1
ATOM 640 N N . CYS A 1 85 ? 2.778 -11.786 8.639 1.00 71.69 85 CYS A N 1
ATOM 641 C CA . CYS A 1 85 ? 4.203 -12.121 8.652 1.00 71.69 85 CYS A CA 1
ATOM 642 C C . CYS A 1 85 ? 4.809 -11.782 10.017 1.00 71.69 85 CYS A C 1
ATOM 644 O O . CYS A 1 85 ? 4.107 -11.231 10.858 1.00 71.69 85 CYS A O 1
ATOM 646 N N . ASP A 1 86 ? 6.097 -12.062 10.220 1.00 77.38 86 ASP A N 1
ATOM 647 C CA . ASP A 1 86 ? 6.800 -11.840 11.497 1.00 77.38 86 ASP A CA 1
ATOM 648 C C . ASP A 1 86 ? 7.468 -10.444 11.582 1.00 77.38 86 ASP A C 1
ATOM 650 O O . ASP A 1 86 ? 8.428 -10.234 12.316 1.00 77.38 86 ASP A O 1
ATOM 654 N N . ASP A 1 87 ? 6.973 -9.466 10.815 1.00 78.44 87 ASP A N 1
ATOM 655 C CA . ASP A 1 87 ? 7.498 -8.092 10.754 1.00 78.44 87 ASP A CA 1
ATOM 656 C C . ASP A 1 87 ? 6.880 -7.175 11.830 1.00 78.44 87 ASP A C 1
ATOM 658 O O . ASP A 1 87 ? 6.296 -6.128 11.539 1.00 78.44 87 ASP A O 1
ATOM 662 N N . GLN A 1 88 ? 6.940 -7.601 13.093 1.00 86.31 88 GLN A N 1
ATOM 663 C CA . GLN A 1 88 ? 6.432 -6.851 14.245 1.00 86.31 88 GLN A CA 1
ATOM 664 C C . GLN A 1 88 ? 7.569 -6.419 15.159 1.00 86.31 88 GLN A C 1
ATOM 666 O O . GLN A 1 88 ? 8.551 -7.134 15.334 1.00 86.31 88 GLN A O 1
ATOM 671 N N . PHE A 1 89 ? 7.393 -5.283 15.831 1.00 93.00 89 PHE A N 1
ATOM 672 C CA . PHE A 1 89 ? 8.305 -4.893 16.897 1.00 93.00 89 PHE A CA 1
ATOM 673 C C . PHE A 1 89 ? 8.190 -5.853 18.092 1.00 93.00 89 PHE A C 1
ATOM 675 O O . PHE A 1 89 ? 7.090 -5.991 18.643 1.00 93.00 89 PHE A O 1
ATOM 682 N N . PRO A 1 90 ? 9.300 -6.441 18.575 1.00 95.31 90 PRO A N 1
ATOM 683 C CA . PRO A 1 90 ? 9.292 -7.264 19.784 1.00 95.31 90 PRO A CA 1
ATOM 684 C C . PRO A 1 90 ? 8.715 -6.531 21.002 1.00 95.31 90 PRO A C 1
ATOM 686 O O . PRO A 1 90 ? 7.943 -7.108 21.760 1.00 95.31 90 PRO A O 1
ATOM 689 N N . GLN A 1 91 ? 9.009 -5.234 21.141 1.00 97.19 91 GLN A N 1
ATOM 690 C CA . GLN A 1 91 ? 8.499 -4.367 22.208 1.00 97.19 91 GLN A CA 1
ATOM 691 C C . GLN A 1 91 ? 6.967 -4.236 22.181 1.00 97.19 91 GLN A C 1
ATOM 693 O O . GLN A 1 91 ? 6.337 -4.087 23.227 1.00 97.19 91 GLN A O 1
ATOM 698 N N . LEU A 1 92 ? 6.361 -4.269 20.989 1.00 96.31 92 LEU A N 1
ATOM 699 C CA . LEU A 1 92 ? 4.908 -4.211 20.829 1.00 96.31 92 LEU A CA 1
ATOM 700 C C . LEU A 1 92 ? 4.270 -5.541 21.240 1.00 96.31 92 LEU A C 1
ATOM 702 O O . LEU A 1 92 ? 3.288 -5.541 21.977 1.00 96.31 92 LEU A O 1
ATOM 706 N N . LEU A 1 93 ? 4.850 -6.663 20.805 1.00 95.38 93 LEU A N 1
ATOM 707 C CA . LEU A 1 93 ? 4.381 -8.002 21.173 1.00 95.38 93 LEU A CA 1
ATOM 708 C C . LEU A 1 93 ? 4.502 -8.245 22.683 1.00 95.38 93 LEU A C 1
ATOM 710 O O . LEU A 1 93 ? 3.567 -8.743 23.309 1.00 95.38 93 LEU A O 1
ATOM 714 N N . GLU A 1 94 ? 5.623 -7.831 23.276 1.00 97.31 94 GLU A N 1
ATOM 715 C CA . GLU A 1 94 ? 5.846 -7.880 24.720 1.00 97.31 94 GLU A CA 1
ATOM 716 C C . GLU A 1 94 ? 4.790 -7.050 25.463 1.00 97.31 94 GLU A C 1
ATOM 718 O O . GLU A 1 94 ? 4.150 -7.548 26.389 1.00 97.31 94 GLU A O 1
ATOM 723 N N . PHE A 1 95 ? 4.537 -5.817 25.013 1.00 98.00 95 PHE A N 1
ATOM 724 C CA . PHE A 1 95 ? 3.500 -4.958 25.584 1.00 98.00 95 PHE A CA 1
ATOM 725 C C . PHE A 1 95 ? 2.105 -5.597 25.509 1.00 98.00 95 PHE A C 1
ATOM 727 O O . PHE A 1 95 ? 1.372 -5.606 26.500 1.00 98.00 95 PHE A O 1
ATOM 734 N N . MET A 1 96 ? 1.736 -6.172 24.361 1.00 97.75 96 MET A N 1
ATOM 735 C CA . MET A 1 96 ? 0.448 -6.847 24.192 1.00 97.75 96 MET A CA 1
ATOM 736 C C . MET A 1 96 ? 0.297 -8.020 25.159 1.00 97.75 96 MET A C 1
ATOM 738 O O . MET A 1 96 ? -0.742 -8.139 25.811 1.00 97.75 96 MET A O 1
ATOM 742 N N . ALA A 1 97 ? 1.331 -8.855 25.296 1.00 96.81 97 ALA A N 1
ATOM 743 C CA . ALA A 1 97 ? 1.334 -9.969 26.239 1.00 96.81 97 ALA A CA 1
ATOM 744 C C . ALA A 1 97 ? 1.212 -9.482 27.693 1.00 96.81 97 ALA A C 1
ATOM 746 O O . ALA A 1 97 ? 0.410 -10.018 28.460 1.00 96.81 97 ALA A O 1
ATOM 747 N N . GLN A 1 98 ? 1.950 -8.431 28.065 1.00 96.25 98 GLN A N 1
ATOM 748 C CA . GLN A 1 98 ? 1.907 -7.843 29.405 1.00 96.25 98 GLN A CA 1
ATOM 749 C C . GLN A 1 98 ? 0.519 -7.287 29.748 1.00 96.25 98 GLN A C 1
ATOM 751 O O . GLN A 1 98 ? -0.027 -7.615 30.800 1.00 96.25 98 GLN A O 1
ATOM 756 N N . VAL A 1 99 ? -0.076 -6.476 28.868 1.00 96.38 99 VAL A N 1
ATOM 757 C CA . VAL A 1 99 ? -1.384 -5.838 29.107 1.00 96.38 99 VAL A CA 1
ATOM 758 C C . VAL A 1 99 ? -2.516 -6.857 29.143 1.00 96.38 99 VAL A C 1
ATOM 760 O O . VAL A 1 99 ? -3.370 -6.796 30.029 1.00 96.38 99 VAL A O 1
ATOM 763 N N . THR A 1 100 ? -2.522 -7.816 28.218 1.00 96.56 100 THR A N 1
ATOM 764 C CA . THR A 1 100 ? -3.570 -8.847 28.172 1.00 96.56 100 THR A CA 1
ATOM 765 C C . THR A 1 100 ? -3.489 -9.779 29.376 1.00 96.56 100 THR A C 1
ATOM 767 O O . THR A 1 100 ? -4.512 -10.025 30.009 1.00 96.56 100 THR A O 1
ATOM 770 N N . THR A 1 101 ? -2.281 -10.184 29.784 1.00 95.44 101 THR A N 1
ATOM 771 C CA . THR A 1 101 ? -2.071 -10.973 31.009 1.00 95.44 101 THR A CA 1
ATOM 772 C C . THR A 1 101 ? -2.479 -10.194 32.254 1.00 95.44 101 THR A C 1
ATOM 774 O O . THR A 1 101 ? -3.176 -10.732 33.113 1.00 95.44 101 THR A O 1
ATOM 777 N N . ARG A 1 102 ? -2.071 -8.922 32.360 1.00 94.69 102 ARG A N 1
ATOM 778 C CA . ARG A 1 102 ? -2.383 -8.078 33.518 1.00 94.69 102 ARG A CA 1
ATOM 779 C C . ARG A 1 102 ? -3.887 -7.936 33.727 1.00 94.69 102 ARG A C 1
ATOM 781 O O . ARG A 1 102 ? -4.350 -8.037 34.856 1.00 94.69 102 ARG A O 1
ATOM 788 N N . TYR A 1 103 ? -4.638 -7.713 32.651 1.00 95.31 103 TYR A N 1
ATOM 789 C CA . TYR A 1 103 ? -6.077 -7.457 32.730 1.00 95.31 103 TYR A CA 1
ATOM 790 C C . TYR A 1 103 ? -6.946 -8.678 32.420 1.00 95.31 103 TYR A C 1
ATOM 792 O O . TYR A 1 103 ? -8.161 -8.542 32.342 1.00 95.31 103 TYR A O 1
ATOM 800 N N . GLY A 1 104 ? -6.355 -9.864 32.261 1.00 95.56 104 GLY A N 1
ATOM 801 C CA . GLY A 1 104 ? -7.088 -11.118 32.085 1.00 95.56 104 GLY A CA 1
ATOM 802 C C . GLY A 1 104 ? -7.779 -11.292 30.729 1.00 95.56 104 GLY A C 1
ATOM 803 O O . GLY A 1 104 ? -8.701 -12.096 30.635 1.00 95.56 104 GLY A O 1
ATOM 804 N N . PHE A 1 105 ? -7.363 -10.570 29.684 1.00 96.69 105 PHE A N 1
ATOM 805 C CA . PHE A 1 105 ? -7.847 -10.808 28.319 1.00 96.69 105 PHE A CA 1
ATOM 806 C C . PHE A 1 105 ? -7.183 -12.054 27.723 1.00 96.69 105 PHE A C 1
ATOM 808 O O . PHE A 1 105 ? -5.970 -12.234 27.833 1.00 96.69 105 PHE A O 1
ATOM 815 N N . GLN A 1 106 ? -7.958 -12.882 27.022 1.00 94.94 106 GLN A N 1
ATOM 816 C CA . GLN A 1 106 ? -7.431 -14.034 26.286 1.00 94.94 106 GLN A CA 1
ATOM 817 C C . GLN A 1 106 ? -7.164 -13.654 24.829 1.00 94.94 106 GLN A C 1
ATOM 819 O O . GLN A 1 106 ? -8.062 -13.701 23.987 1.00 94.94 106 GLN A O 1
ATOM 824 N N . LEU A 1 107 ? -5.925 -13.259 24.533 1.00 96.31 107 LEU A N 1
ATOM 825 C CA . LEU A 1 107 ? -5.524 -12.871 23.184 1.00 96.31 107 LEU A CA 1
ATOM 826 C C . LEU A 1 107 ? -5.279 -14.099 22.297 1.00 96.31 107 LEU A C 1
ATOM 828 O O . LEU A 1 107 ? -4.365 -14.883 22.546 1.00 96.31 107 LEU A O 1
ATOM 832 N N . ARG A 1 108 ? -6.071 -14.237 21.233 1.00 94.81 108 ARG A N 1
ATOM 833 C CA . ARG A 1 108 ? -5.890 -15.247 20.183 1.00 94.81 108 ARG A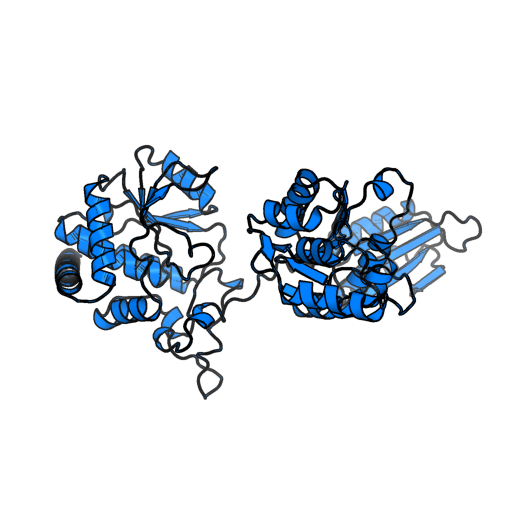 CA 1
ATOM 834 C C . ARG A 1 108 ? -5.146 -14.633 19.002 1.00 94.81 108 ARG A C 1
ATOM 836 O O . ARG A 1 108 ? -5.621 -13.665 18.409 1.00 94.81 108 ARG A O 1
ATOM 843 N N . THR A 1 109 ? -4.002 -15.203 18.651 1.00 92.19 109 THR A N 1
ATOM 844 C CA . THR A 1 109 ? -3.170 -14.715 17.546 1.00 92.19 109 THR A CA 1
ATOM 845 C C . THR A 1 109 ? -3.364 -15.574 16.305 1.00 92.19 109 THR A C 1
ATOM 847 O O . THR A 1 109 ? -3.302 -16.798 16.382 1.00 92.19 109 THR A O 1
ATOM 850 N N . PHE A 1 110 ? -3.556 -14.925 15.161 1.00 86.19 110 PHE A N 1
ATOM 851 C CA . PHE A 1 110 ? -3.762 -15.552 13.861 1.00 86.19 110 PHE A CA 1
ATOM 852 C C . PHE A 1 110 ? -2.707 -15.057 12.874 1.00 86.19 110 PHE A C 1
ATOM 854 O O . PHE A 1 110 ? -2.599 -13.852 12.616 1.00 86.19 110 PHE A O 1
ATOM 861 N N . ARG A 1 111 ? -1.956 -15.994 12.287 1.00 79.56 111 ARG A N 1
ATOM 862 C CA . ARG A 1 111 ? -0.924 -15.691 11.291 1.00 79.56 111 ARG A CA 1
ATOM 863 C C . ARG A 1 111 ? -1.525 -15.580 9.887 1.00 79.56 111 ARG A C 1
ATOM 865 O O . ARG A 1 111 ? -1.259 -16.411 9.026 1.00 79.56 111 ARG A O 1
ATOM 872 N N . ASN A 1 112 ? -2.376 -14.585 9.676 1.00 71.88 112 ASN A N 1
ATOM 873 C CA . ASN A 1 112 ? -3.101 -14.381 8.428 1.00 71.88 112 ASN A CA 1
ATOM 874 C C . ASN A 1 112 ? -3.227 -12.895 8.079 1.00 71.88 112 ASN A C 1
ATOM 876 O O . ASN A 1 112 ? -3.022 -12.008 8.915 1.00 71.88 112 ASN A O 1
ATOM 880 N N . SER A 1 113 ? -3.592 -12.613 6.823 1.00 73.56 113 SER A N 1
ATOM 881 C CA . SER A 1 113 ? -4.102 -11.287 6.467 1.00 73.56 113 SER A CA 1
ATOM 882 C C . SER A 1 113 ? -5.331 -10.973 7.326 1.00 73.56 113 SER A C 1
ATOM 884 O O . SER A 1 113 ? -6.022 -11.882 7.784 1.00 73.56 113 SER A O 1
ATOM 886 N N . TYR A 1 114 ? -5.639 -9.693 7.542 1.00 78.38 114 TYR A N 1
ATOM 887 C CA . TYR A 1 114 ? -6.774 -9.331 8.395 1.00 78.38 114 TYR A CA 1
ATOM 888 C C . TYR A 1 114 ? -8.092 -9.944 7.878 1.00 78.38 114 TYR A C 1
ATOM 890 O O . TYR A 1 114 ? -8.883 -10.464 8.659 1.00 78.38 114 TYR A O 1
ATOM 898 N N . ARG A 1 115 ? -8.312 -9.940 6.555 1.00 79.50 115 ARG A N 1
ATOM 899 C CA . ARG A 1 115 ? -9.509 -10.528 5.933 1.00 79.50 115 ARG A CA 1
ATOM 900 C C . ARG A 1 115 ? -9.588 -12.032 6.162 1.00 79.50 115 ARG A C 1
ATOM 902 O O . ARG A 1 115 ? -10.633 -12.533 6.564 1.00 79.50 115 ARG A O 1
ATOM 909 N N . ASP A 1 116 ? -8.501 -12.743 5.882 1.00 75.81 116 ASP A N 1
ATOM 910 C CA . ASP A 1 116 ? -8.503 -14.206 5.926 1.00 75.81 116 ASP A CA 1
ATOM 911 C C . ASP A 1 116 ? -8.521 -14.701 7.381 1.00 75.81 116 ASP A C 1
ATOM 913 O O . ASP A 1 116 ? -9.223 -15.654 7.705 1.00 75.81 116 ASP A O 1
ATOM 917 N N . GLY A 1 117 ? -7.857 -13.980 8.288 1.00 85.12 117 GLY A N 1
ATOM 918 C CA . GLY A 1 117 ? -7.942 -14.230 9.723 1.00 85.12 117 GLY A CA 1
ATOM 919 C C . GLY A 1 117 ? -9.347 -13.993 10.280 1.00 85.12 117 GLY A C 1
ATOM 920 O O . GLY A 1 117 ? -9.798 -14.735 11.148 1.00 85.12 117 GLY A O 1
ATOM 921 N N . LEU A 1 118 ? -10.085 -13.010 9.758 1.00 86.12 118 LEU A N 1
ATOM 922 C CA . LEU A 1 118 ? -11.474 -12.803 10.157 1.00 86.12 118 LEU A CA 1
ATOM 923 C C . LEU A 1 118 ? -12.395 -13.931 9.664 1.00 86.12 118 LEU A C 1
ATOM 925 O O . LEU A 1 118 ? -13.280 -14.352 10.405 1.00 86.12 118 LEU A O 1
ATOM 929 N N . TRP A 1 119 ? -12.174 -14.448 8.450 1.00 86.81 119 TRP A N 1
ATOM 930 C CA . TRP A 1 119 ? -12.859 -15.654 7.962 1.00 86.81 119 TRP A CA 1
ATOM 931 C C . TRP A 1 119 ? -12.582 -16.861 8.858 1.00 86.81 119 TRP A C 1
ATOM 933 O O . TRP A 1 119 ? -13.512 -17.569 9.243 1.00 86.81 119 TRP A O 1
ATOM 943 N N . GLU A 1 120 ? -11.323 -17.064 9.236 1.00 89.00 120 GLU A N 1
ATOM 944 C CA . GLU A 1 120 ? -10.926 -18.128 10.156 1.00 89.00 120 GLU A CA 1
ATOM 945 C C . GLU A 1 120 ? -11.571 -17.961 11.541 1.00 89.00 120 GLU A C 1
ATOM 947 O O . GLU A 1 120 ? -12.086 -18.925 12.109 1.00 89.00 120 GLU A O 1
ATOM 952 N N . LEU A 1 121 ? -11.615 -16.735 12.073 1.00 92.38 121 LEU A N 1
ATOM 953 C CA . LEU A 1 121 ? -12.274 -16.443 13.344 1.00 92.38 121 LEU A CA 1
ATOM 954 C C . LEU A 1 121 ? -13.764 -16.791 13.302 1.00 92.38 121 LEU A C 1
ATOM 956 O O . LEU A 1 121 ? -14.254 -17.432 14.227 1.00 92.38 121 LEU A O 1
ATOM 960 N N . VAL A 1 122 ? -14.474 -16.393 12.243 1.00 92.56 122 VAL A N 1
ATOM 961 C CA . VAL A 1 122 ? -15.897 -16.722 12.065 1.00 92.56 122 VAL A CA 1
ATOM 962 C C . VAL A 1 122 ? -16.098 -18.233 11.907 1.00 92.56 122 VAL A C 1
ATOM 964 O O . VAL A 1 122 ? -17.078 -18.771 12.411 1.00 92.56 122 VAL A O 1
ATOM 967 N N . GLY A 1 123 ? -15.149 -18.943 11.292 1.00 90.25 123 GLY A N 1
ATOM 968 C CA . GLY A 1 123 ? -15.147 -20.408 11.256 1.00 90.25 123 GLY A CA 1
ATOM 969 C C . GLY A 1 123 ? -15.053 -21.048 12.648 1.00 90.25 123 GLY A C 1
ATOM 970 O O . GLY A 1 123 ? -15.742 -22.029 12.921 1.00 90.25 123 GLY A O 1
ATOM 971 N N . HIS A 1 124 ? -14.247 -20.475 13.548 1.00 90.19 124 HIS A N 1
ATOM 972 C CA . HIS A 1 124 ? -14.114 -20.939 14.935 1.00 90.19 124 HIS A CA 1
ATOM 973 C C . HIS A 1 124 ? -15.236 -20.456 15.867 1.00 90.19 124 HIS A C 1
ATOM 975 O O . HIS A 1 124 ? -15.524 -21.112 16.867 1.00 90.19 124 HIS A O 1
ATOM 981 N N . VAL A 1 125 ? -15.854 -19.311 15.565 1.00 91.81 125 VAL A N 1
ATOM 982 C CA . VAL A 1 125 ? -16.931 -18.692 16.351 1.00 91.81 125 VAL A CA 1
ATOM 983 C C . VAL A 1 125 ? -18.095 -18.324 15.418 1.00 91.81 125 VAL A C 1
ATOM 985 O O . VAL A 1 125 ? -18.269 -17.153 15.075 1.00 91.81 125 VAL A O 1
ATOM 988 N N . PRO A 1 126 ? -18.924 -19.299 14.993 1.00 90.12 126 PRO A N 1
ATOM 989 C CA . PRO A 1 126 ? -19.974 -19.061 13.994 1.00 90.12 126 PRO A CA 1
ATOM 990 C C . PRO A 1 126 ? -21.082 -18.103 14.450 1.00 90.12 126 PRO A C 1
ATOM 992 O O . PRO A 1 126 ? -21.808 -17.546 13.625 1.00 90.12 126 PRO A O 1
ATOM 995 N N . SER A 1 127 ? -21.244 -17.914 15.763 1.00 95.31 127 SER A N 1
ATOM 996 C CA . SER A 1 127 ? -22.194 -16.960 16.336 1.00 95.31 127 SER A CA 1
ATOM 997 C C . SER A 1 127 ? -21.684 -15.517 16.339 1.00 95.31 127 SER A C 1
ATOM 999 O O . SER A 1 127 ? -22.487 -14.624 16.613 1.00 95.31 127 SER A O 1
ATOM 1001 N N . LEU A 1 128 ? -20.420 -15.262 15.970 1.00 97.06 128 LEU A N 1
ATOM 1002 C CA . LEU A 1 128 ? -19.830 -13.924 15.962 1.00 97.06 128 LEU A CA 1
ATOM 1003 C C . LEU A 1 128 ? -20.629 -12.972 15.063 1.00 97.06 128 LEU A C 1
ATOM 1005 O O . LEU A 1 128 ? -20.870 -13.255 13.890 1.00 97.06 128 LEU A O 1
ATOM 1009 N N . LYS A 1 129 ? -21.039 -11.828 15.618 1.00 97.69 129 LYS A N 1
ATOM 1010 C CA . LYS A 1 129 ? -21.839 -10.805 14.924 1.00 97.69 129 LYS A CA 1
ATOM 1011 C C . LYS A 1 129 ? -21.116 -9.481 14.773 1.00 97.69 129 LYS A C 1
ATOM 1013 O O . LYS A 1 129 ? -21.362 -8.775 13.797 1.00 97.69 129 LYS A O 1
ATOM 1018 N N . ALA A 1 130 ? -20.255 -9.130 15.723 1.00 98.00 130 ALA A N 1
ATOM 1019 C CA . ALA A 1 130 ? -19.613 -7.829 15.747 1.00 98.00 130 ALA A CA 1
ATOM 1020 C C . ALA A 1 130 ? -18.171 -7.885 16.259 1.00 98.00 130 ALA A C 1
ATOM 1022 O O . ALA A 1 130 ? -17.813 -8.713 17.097 1.00 98.00 130 ALA A O 1
ATOM 1023 N N . VAL A 1 131 ? -17.346 -6.961 15.771 1.00 98.00 131 VAL A N 1
ATOM 1024 C CA . VAL A 1 131 ? -15.955 -6.786 16.193 1.00 98.00 131 VAL A CA 1
ATOM 1025 C C . VAL A 1 131 ? -15.671 -5.319 16.503 1.00 98.00 131 VAL A C 1
ATOM 1027 O O . VAL A 1 131 ? -15.945 -4.432 15.694 1.00 98.00 131 VAL A O 1
ATOM 1030 N N . PHE A 1 132 ? -15.117 -5.052 17.683 1.00 98.56 132 PHE A N 1
ATOM 1031 C CA . PHE A 1 132 ? -14.599 -3.742 18.051 1.00 98.56 132 PHE A CA 1
ATOM 1032 C C . PHE A 1 132 ? -13.276 -3.457 17.341 1.00 98.56 132 PHE A C 1
ATOM 1034 O O . PHE A 1 132 ? -12.350 -4.272 17.370 1.00 98.56 132 PHE A O 1
ATOM 1041 N N . MET A 1 133 ? -13.183 -2.258 16.773 1.00 96.44 133 MET A N 1
ATOM 1042 C CA . MET A 1 133 ? -12.064 -1.780 15.972 1.00 96.44 133 MET A CA 1
ATOM 1043 C C . MET A 1 133 ? -11.507 -0.480 16.556 1.00 96.44 133 MET A C 1
ATOM 1045 O O . MET A 1 133 ? -12.239 0.488 16.782 1.00 96.44 133 MET A O 1
ATOM 1049 N N . GLY A 1 134 ? -10.193 -0.439 16.778 1.00 93.75 134 GLY A N 1
ATOM 1050 C CA . GLY A 1 134 ? -9.487 0.749 17.265 1.00 93.75 134 GLY A CA 1
ATOM 1051 C C . GLY A 1 134 ? -9.025 1.670 16.139 1.00 93.75 134 GLY A C 1
ATOM 1052 O O . GLY A 1 134 ? -7.832 1.937 16.048 1.00 93.75 134 GLY A O 1
ATOM 1053 N N . GLN A 1 135 ? -9.947 2.105 15.276 1.00 90.44 135 GLN A N 1
ATOM 1054 C CA . GLN A 1 135 ? -9.672 3.006 14.147 1.00 90.44 135 GLN A CA 1
ATOM 1055 C C . GLN A 1 135 ? -10.233 4.408 14.409 1.00 90.44 135 GLN A C 1
ATOM 1057 O O . GLN A 1 135 ? -11.294 4.551 15.023 1.00 90.44 135 GLN A O 1
ATOM 1062 N N . ARG A 1 136 ? -9.544 5.434 13.906 1.00 93.12 136 ARG A N 1
ATOM 1063 C CA . ARG A 1 136 ? -9.957 6.845 13.930 1.00 93.12 136 ARG A CA 1
ATOM 1064 C C . ARG A 1 136 ? -10.289 7.348 12.530 1.00 93.12 136 ARG A C 1
ATOM 1066 O O . ARG A 1 136 ? -9.804 6.828 11.534 1.00 93.12 136 ARG A O 1
ATOM 1073 N N . ARG A 1 137 ? -11.084 8.412 12.435 1.00 88.94 137 ARG A N 1
ATOM 1074 C CA . ARG A 1 137 ? -11.497 9.024 11.160 1.00 88.94 137 ARG A CA 1
ATOM 1075 C C . ARG A 1 137 ? -10.312 9.549 10.347 1.00 88.94 137 ARG A C 1
ATOM 1077 O O . ARG A 1 137 ? -10.373 9.537 9.123 1.00 88.94 137 ARG A O 1
ATOM 1084 N N . SER A 1 138 ? -9.250 9.972 11.033 1.00 81.62 138 SER A N 1
ATOM 1085 C CA . SER A 1 138 ? -7.980 10.404 10.443 1.00 81.62 138 SER A CA 1
ATOM 1086 C C . SER A 1 138 ? -7.116 9.245 9.929 1.00 81.62 138 SER A C 1
ATOM 1088 O O . SER A 1 138 ? -6.121 9.488 9.253 1.00 81.62 138 SER A O 1
ATOM 1090 N N . ASP A 1 139 ? -7.454 7.989 10.239 1.00 78.38 139 ASP A N 1
ATOM 1091 C CA . ASP A 1 139 ? -6.710 6.849 9.712 1.00 78.38 139 ASP A CA 1
ATOM 1092 C C . ASP A 1 139 ? -6.984 6.659 8.208 1.00 78.38 139 ASP A C 1
ATOM 1094 O O . ASP A 1 139 ? -8.085 6.953 7.719 1.00 78.38 139 ASP A O 1
ATOM 1098 N N . PRO A 1 140 ? -6.014 6.109 7.449 1.00 72.56 140 PRO A N 1
ATOM 1099 C CA . PRO A 1 140 ? -6.197 5.838 6.030 1.00 72.56 140 PRO A CA 1
ATOM 1100 C C . PRO A 1 140 ? -7.477 5.039 5.754 1.00 72.56 140 PRO A C 1
ATOM 1102 O O . PRO A 1 140 ? -7.736 4.014 6.382 1.00 72.56 140 PRO A O 1
ATOM 1105 N N . SER A 1 141 ? -8.257 5.486 4.769 1.00 71.69 141 SER A N 1
ATOM 1106 C CA . SER A 1 141 ? -9.524 4.862 4.346 1.00 71.69 141 SER A CA 1
ATOM 1107 C C . SER A 1 141 ? -10.671 4.893 5.375 1.00 71.69 141 SER A C 1
ATOM 1109 O O . SER A 1 141 ? -11.679 4.223 5.165 1.00 71.69 141 SER A O 1
ATOM 1111 N N . CYS A 1 142 ? -10.573 5.685 6.453 1.00 73.88 142 CYS A N 1
ATOM 1112 C CA . CYS A 1 142 ? -11.601 5.751 7.506 1.00 73.88 142 CYS A CA 1
ATOM 1113 C C . CYS A 1 142 ? -12.466 7.028 7.482 1.00 73.88 142 CYS A C 1
ATOM 1115 O O . CYS A 1 142 ? -13.423 7.137 8.250 1.00 73.88 142 CYS A O 1
ATOM 1117 N N . ALA A 1 143 ? -12.191 7.976 6.577 1.00 74.81 143 ALA A N 1
ATOM 1118 C CA . ALA A 1 143 ? -12.849 9.289 6.548 1.00 74.81 143 ALA A CA 1
ATOM 1119 C C . ALA A 1 143 ? -14.390 9.215 6.472 1.00 74.81 143 ALA A C 1
ATOM 1121 O O . ALA A 1 143 ? -15.083 9.939 7.189 1.00 74.81 143 ALA A O 1
ATOM 1122 N N . ALA A 1 144 ? -14.920 8.307 5.646 1.00 76.81 144 ALA A N 1
ATOM 1123 C CA . ALA A 1 144 ? -16.357 8.099 5.431 1.00 76.81 144 ALA A CA 1
ATOM 1124 C C . ALA A 1 144 ? -16.943 6.938 6.262 1.00 76.81 144 ALA A C 1
ATOM 1126 O O . ALA A 1 144 ? -18.047 6.472 5.986 1.00 76.81 144 ALA A O 1
ATOM 1127 N N . MET A 1 145 ? -16.204 6.431 7.253 1.00 82.19 145 MET A N 1
ATOM 1128 C CA . MET A 1 145 ? -16.641 5.280 8.038 1.00 82.19 145 MET A CA 1
ATOM 1129 C C . MET A 1 145 ? -17.763 5.664 9.015 1.00 82.19 145 MET A C 1
ATOM 1131 O O . MET A 1 145 ? -17.780 6.768 9.573 1.00 82.19 145 MET A O 1
ATOM 1135 N N . ASN A 1 146 ? -18.689 4.727 9.226 1.00 90.50 146 ASN A N 1
ATOM 1136 C CA . ASN A 1 146 ? -19.747 4.824 10.228 1.00 90.50 146 ASN A CA 1
ATOM 1137 C C . ASN A 1 146 ? -19.341 4.103 11.521 1.00 90.50 146 ASN A C 1
ATOM 1139 O O . ASN A 1 146 ? -18.541 3.166 11.511 1.00 90.50 146 ASN A O 1
ATOM 1143 N N . THR A 1 147 ? -19.931 4.514 12.646 1.00 94.94 147 THR A N 1
ATOM 1144 C CA . THR A 1 147 ? -19.689 3.896 13.961 1.00 94.94 147 THR A CA 1
ATOM 1145 C C . THR A 1 147 ? -20.032 2.407 13.981 1.00 94.94 147 THR A C 1
ATOM 1147 O O . THR A 1 147 ? -19.266 1.621 14.525 1.00 94.94 147 THR A O 1
ATOM 1150 N N . PHE A 1 148 ? -21.151 2.030 13.364 1.00 96.31 148 PHE A N 1
ATOM 1151 C CA . PHE A 1 148 ? -21.547 0.645 13.128 1.00 96.31 148 PHE A CA 1
ATOM 1152 C C . PHE A 1 148 ? -21.655 0.449 11.619 1.00 96.31 148 PHE A C 1
ATOM 1154 O O . PHE A 1 148 ? -22.427 1.152 10.965 1.00 96.31 148 PHE A O 1
ATOM 1161 N N . ALA A 1 149 ? -20.870 -0.463 11.059 1.00 91.00 149 ALA A N 1
ATOM 1162 C CA . ALA A 1 149 ? -20.874 -0.727 9.625 1.00 91.00 149 ALA A CA 1
ATOM 1163 C C . ALA A 1 149 ? -20.619 -2.204 9.357 1.00 91.00 149 ALA A C 1
ATOM 1165 O O . ALA A 1 149 ? -19.721 -2.784 9.961 1.00 91.00 149 ALA A O 1
ATOM 1166 N N . HIS A 1 150 ? -21.343 -2.797 8.411 1.00 90.19 150 HIS A N 1
ATOM 1167 C CA . HIS A 1 150 ? -20.966 -4.114 7.902 1.00 90.19 150 HIS A CA 1
ATOM 1168 C C . HIS A 1 150 ? -19.563 -4.059 7.283 1.00 90.19 150 HIS A C 1
ATOM 1170 O O . HIS A 1 150 ? -19.096 -3.006 6.819 1.00 90.19 150 HIS A O 1
ATOM 1176 N N . CYS A 1 151 ? -18.862 -5.187 7.317 1.00 77.50 151 CYS A N 1
ATOM 1177 C CA . CYS A 1 151 ? -17.675 -5.372 6.496 1.00 77.50 151 CYS A CA 1
ATOM 1178 C C . CYS A 1 151 ? -18.018 -5.230 5.002 1.00 77.50 151 CYS A C 1
ATOM 1180 O O . CYS A 1 151 ? -19.167 -5.377 4.584 1.00 77.50 151 CYS A O 1
ATOM 1182 N N . ASP A 1 152 ? -17.007 -4.912 4.196 1.00 72.75 152 ASP A N 1
ATOM 1183 C CA . ASP A 1 152 ? -17.195 -4.690 2.764 1.00 72.75 152 ASP A CA 1
ATOM 1184 C C . ASP A 1 152 ? -17.490 -6.015 2.032 1.00 72.75 152 ASP A C 1
ATOM 1186 O O . ASP A 1 152 ? -17.182 -7.103 2.519 1.00 72.75 152 ASP A O 1
ATOM 1190 N N . VAL A 1 153 ? -18.035 -5.944 0.815 1.00 68.31 153 VAL A N 1
ATOM 1191 C CA . VAL A 1 153 ? -18.296 -7.138 -0.010 1.00 68.31 153 VAL A CA 1
ATOM 1192 C C . VAL A 1 153 ? -17.022 -7.986 -0.168 1.00 68.31 153 VAL A C 1
ATOM 1194 O O . VAL A 1 153 ? -15.960 -7.468 -0.521 1.00 68.31 153 VAL A O 1
ATOM 1197 N N . GLY A 1 154 ? -17.135 -9.296 0.084 1.00 66.50 154 GLY A N 1
ATOM 1198 C CA . GLY A 1 154 ? -16.018 -10.256 0.063 1.00 66.50 154 GLY A CA 1
ATOM 1199 C C . GLY A 1 154 ? -15.363 -10.516 1.429 1.00 66.50 154 GLY A C 1
ATOM 1200 O O . GLY A 1 154 ? -14.438 -11.324 1.525 1.00 66.50 154 GLY A O 1
ATOM 1201 N N . TRP A 1 155 ? -15.840 -9.854 2.482 1.00 84.38 155 TRP A N 1
ATOM 1202 C CA . TRP A 1 155 ? -15.498 -10.126 3.877 1.00 84.38 155 TRP A CA 1
ATOM 1203 C C . TRP A 1 155 ? -16.605 -10.938 4.570 1.00 84.38 155 TRP A C 1
ATOM 1205 O O . TRP A 1 155 ? -17.719 -11.001 4.044 1.00 84.38 155 TRP A O 1
ATOM 1215 N N . PRO A 1 156 ? -16.337 -11.537 5.747 1.00 84.31 156 PRO A N 1
ATOM 1216 C CA . PRO A 1 156 ? -17.391 -12.110 6.577 1.00 84.31 156 PRO A CA 1
ATOM 1217 C C . PRO A 1 156 ? -18.467 -11.072 6.895 1.00 84.31 156 PRO A C 1
ATOM 1219 O O . PRO A 1 156 ? -18.142 -9.918 7.188 1.00 84.31 156 PRO A O 1
ATOM 1222 N N . ASP A 1 157 ? -19.732 -11.491 6.869 1.00 89.44 157 ASP A N 1
ATOM 1223 C CA . ASP A 1 157 ? -20.866 -10.627 7.201 1.00 89.44 157 ASP A CA 1
ATOM 1224 C C . ASP A 1 157 ? -20.949 -10.393 8.715 1.00 89.44 157 ASP A C 1
ATOM 1226 O O . ASP A 1 157 ? -21.696 -11.045 9.446 1.00 89.44 157 ASP A O 1
ATOM 1230 N N . ILE A 1 158 ? -20.107 -9.478 9.188 1.00 94.31 158 ILE A N 1
ATOM 1231 C CA . ILE A 1 158 ? -20.052 -9.029 10.574 1.00 94.31 158 ILE A CA 1
ATOM 1232 C C . ILE A 1 158 ? -20.048 -7.503 10.638 1.00 94.31 158 ILE A C 1
ATOM 1234 O O . ILE A 1 158 ? -19.646 -6.808 9.699 1.00 94.31 158 ILE A O 1
ATOM 1238 N N . ILE A 1 159 ? -20.456 -6.971 11.784 1.00 97.25 159 ILE A N 1
ATOM 1239 C CA . ILE A 1 159 ? -20.495 -5.536 12.044 1.00 97.25 159 ILE A CA 1
ATOM 1240 C C . ILE A 1 159 ? -19.170 -5.084 12.661 1.00 97.25 159 ILE A C 1
ATOM 1242 O O . ILE A 1 159 ? -18.772 -5.519 13.740 1.00 97.25 159 ILE A O 1
ATOM 1246 N N . ARG A 1 160 ? -18.503 -4.141 12.003 1.00 95.44 160 ARG A N 1
ATOM 1247 C CA . ARG A 1 160 ? -17.424 -3.343 12.584 1.00 95.44 160 ARG A CA 1
ATOM 1248 C C . ARG A 1 160 ? -18.031 -2.305 13.514 1.00 95.44 160 ARG A C 1
ATOM 1250 O O . ARG A 1 160 ? -18.856 -1.491 13.091 1.00 95.44 160 ARG A O 1
ATOM 1257 N N . VAL A 1 161 ? -17.596 -2.325 14.765 1.00 98.38 161 VAL A N 1
ATOM 1258 C CA . VAL A 1 161 ? -17.922 -1.317 15.768 1.00 98.38 161 VAL A CA 1
ATOM 1259 C C . VAL A 1 161 ? -16.692 -0.438 15.953 1.00 98.38 161 VAL A C 1
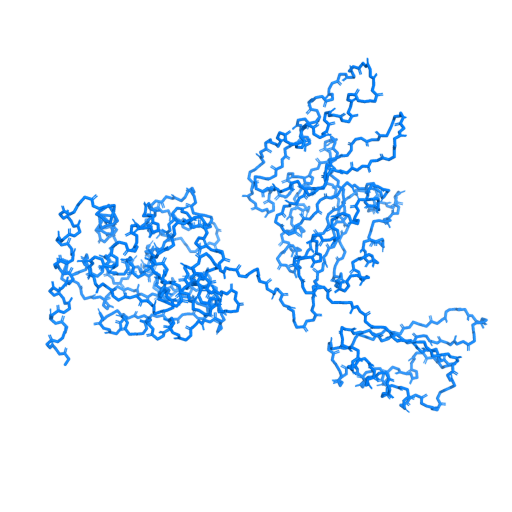ATOM 1261 O O . VAL A 1 161 ? -15.640 -0.935 16.347 1.00 98.38 161 VAL A O 1
ATOM 1264 N N . ASN A 1 162 ? -16.817 0.865 15.702 1.00 97.56 162 ASN A N 1
ATOM 1265 C CA . ASN A 1 162 ? -15.725 1.843 15.754 1.00 97.56 162 ASN A CA 1
ATOM 1266 C C . ASN A 1 162 ? -15.985 2.895 16.855 1.00 97.56 162 ASN A C 1
ATOM 1268 O O . ASN A 1 162 ? -16.369 4.027 16.541 1.00 97.56 162 ASN A O 1
ATOM 1272 N N . PRO A 1 163 ? -15.823 2.574 18.156 1.00 98.25 163 PRO A N 1
ATOM 1273 C CA . PRO A 1 163 ? -16.212 3.490 19.230 1.00 98.25 163 PRO A CA 1
ATOM 1274 C C . PRO A 1 163 ? -15.365 4.754 19.294 1.00 98.25 163 PRO A C 1
ATOM 1276 O O . PRO A 1 163 ? -15.855 5.816 19.671 1.00 98.25 163 PRO A O 1
ATOM 1279 N N . ILE A 1 164 ? -14.091 4.638 18.924 1.00 97.75 164 ILE A N 1
ATOM 1280 C CA . ILE A 1 164 ? -13.118 5.727 19.015 1.00 97.75 164 ILE A CA 1
ATOM 1281 C C . ILE A 1 164 ? -12.961 6.504 17.704 1.00 97.75 164 ILE A C 1
ATOM 1283 O O . ILE A 1 164 ? -12.034 7.298 17.583 1.00 97.75 164 ILE A O 1
ATOM 1287 N N . LEU A 1 165 ? -13.869 6.306 16.741 1.00 95.38 165 LEU A N 1
ATOM 1288 C CA . LEU A 1 165 ? -13.749 6.852 15.388 1.00 95.38 165 LEU A CA 1
ATOM 1289 C C . LEU A 1 165 ? -13.535 8.372 15.366 1.00 95.38 165 LEU A C 1
ATOM 1291 O O . LEU A 1 165 ? -12.758 8.871 14.563 1.00 95.38 165 LEU A O 1
ATOM 1295 N N . ASP A 1 166 ? -14.186 9.100 16.272 1.00 93.50 166 ASP A N 1
ATOM 1296 C CA . ASP A 1 166 ? -14.106 10.562 16.345 1.00 93.50 166 ASP A CA 1
ATOM 1297 C C . ASP A 1 166 ? -13.112 11.070 17.412 1.00 93.50 166 ASP A C 1
ATOM 1299 O O . ASP A 1 166 ? -13.097 12.262 17.719 1.00 93.50 166 ASP A O 1
ATOM 1303 N N . LEU A 1 167 ? -12.291 10.199 18.017 1.00 95.38 167 LEU A N 1
ATOM 1304 C CA . LEU A 1 167 ? -11.200 10.661 18.880 1.00 95.38 167 LEU A CA 1
ATOM 1305 C C . LEU A 1 167 ? -10.082 11.251 18.017 1.00 95.38 167 LEU A C 1
ATOM 1307 O O . LEU A 1 167 ? -9.754 10.715 16.962 1.00 95.38 167 LEU A O 1
ATOM 1311 N N . THR A 1 168 ? -9.468 12.340 18.473 1.00 94.88 168 THR A N 1
ATOM 1312 C CA . THR A 1 168 ? -8.266 12.899 17.840 1.00 94.88 168 THR A CA 1
ATOM 1313 C C . THR A 1 168 ? -7.003 12.308 18.462 1.00 94.88 168 THR A C 1
ATOM 1315 O O . THR A 1 168 ? -7.047 11.739 19.555 1.00 94.88 168 THR A O 1
ATOM 1318 N N . TYR A 1 169 ? -5.861 12.485 17.793 1.00 94.94 169 TYR A N 1
ATOM 1319 C CA . TYR A 1 169 ? -4.551 12.056 18.291 1.00 94.94 169 TYR A CA 1
ATOM 1320 C C . TYR A 1 169 ? -4.279 12.559 19.719 1.00 94.94 169 TYR A C 1
ATOM 1322 O O . TYR A 1 169 ? -3.966 11.777 20.618 1.00 94.94 169 TYR A O 1
ATOM 1330 N N . GLY A 1 170 ? -4.495 13.859 19.950 1.00 95.38 170 GLY A N 1
ATOM 1331 C CA . GLY A 1 170 ? -4.320 14.478 21.263 1.00 95.38 170 GLY A CA 1
ATOM 1332 C C . GLY A 1 170 ? -5.275 13.926 22.323 1.00 95.38 170 GLY A C 1
ATOM 1333 O O . GLY A 1 170 ? -4.865 13.729 23.462 1.00 95.38 170 GLY A O 1
ATOM 1334 N N . VAL A 1 171 ? -6.525 13.605 21.964 1.00 96.06 171 VAL A N 1
ATOM 1335 C CA . VAL A 1 171 ? -7.491 13.014 22.910 1.00 96.06 171 VAL A CA 1
ATOM 1336 C C . VAL A 1 171 ? -7.084 11.598 23.322 1.00 96.06 171 VAL A C 1
ATOM 1338 O O . VAL A 1 171 ? -7.231 11.254 24.493 1.00 96.06 171 VAL A O 1
ATOM 1341 N N . VAL A 1 172 ? -6.543 10.792 22.400 1.00 97.88 172 VAL A N 1
ATOM 1342 C CA . VAL A 1 172 ? -6.021 9.451 22.720 1.00 97.88 172 VAL A CA 1
ATOM 1343 C C . VAL A 1 172 ? -4.883 9.550 23.735 1.00 97.88 172 VAL A C 1
ATOM 1345 O O . VAL A 1 172 ? -4.916 8.871 24.762 1.00 97.88 172 VAL A O 1
ATOM 1348 N N . TRP A 1 173 ? -3.914 10.437 23.498 1.00 98.00 173 TRP A N 1
ATOM 1349 C CA . TRP A 1 173 ? -2.807 10.632 24.432 1.00 98.00 173 TRP A CA 1
ATOM 1350 C C . TRP A 1 173 ? -3.245 11.223 25.762 1.00 98.00 173 TRP A C 1
ATOM 1352 O O . TRP A 1 173 ? -2.839 10.709 26.802 1.00 98.00 173 TRP A O 1
ATOM 1362 N N . ALA A 1 174 ? -4.102 12.246 25.745 1.00 96.81 174 ALA A N 1
ATOM 1363 C CA . ALA A 1 174 ? -4.647 12.835 26.959 1.00 96.81 174 ALA A CA 1
ATOM 1364 C C . ALA A 1 174 ? -5.336 11.767 27.815 1.00 96.81 174 ALA A C 1
ATOM 1366 O O . ALA A 1 174 ? -5.045 11.686 29.001 1.00 96.81 174 ALA A O 1
ATOM 1367 N N . PHE A 1 175 ? -6.156 10.899 27.210 1.00 97.38 175 PHE A N 1
ATOM 1368 C CA . PHE A 1 175 ? -6.822 9.795 27.903 1.00 97.38 175 PHE A CA 1
ATOM 1369 C C . PHE A 1 175 ? -5.831 8.804 28.530 1.00 97.38 175 PHE A C 1
ATOM 1371 O O . PHE A 1 175 ? -5.926 8.513 29.721 1.00 97.38 175 PHE A O 1
ATOM 1378 N N . LEU A 1 176 ? -4.860 8.303 27.760 1.00 97.50 176 LEU A N 1
ATOM 1379 C CA . LEU A 1 176 ? -3.872 7.346 28.273 1.00 97.50 176 LEU A CA 1
ATOM 1380 C C . LEU A 1 176 ? -3.035 7.955 29.408 1.00 97.50 176 LEU A C 1
ATOM 1382 O O . LEU A 1 176 ? -2.831 7.328 30.447 1.00 97.50 176 LEU A O 1
ATOM 1386 N N . ARG A 1 177 ? -2.585 9.202 29.234 1.00 96.75 177 ARG A N 1
ATOM 1387 C CA . ARG A 1 177 ? -1.706 9.904 30.175 1.00 96.75 177 ARG A CA 1
ATOM 1388 C C . ARG A 1 177 ? -2.429 10.351 31.444 1.00 96.75 177 ARG A C 1
ATOM 1390 O O . ARG A 1 177 ? -1.894 10.147 32.529 1.00 96.75 177 ARG A O 1
ATOM 1397 N N . SER A 1 178 ? -3.621 10.945 31.336 1.00 94.69 178 SER A N 1
ATOM 1398 C CA . SER A 1 178 ? -4.360 11.481 32.492 1.00 94.69 178 SER A CA 1
ATOM 1399 C C . SER A 1 178 ? -4.831 10.392 33.449 1.00 94.69 178 SER A C 1
ATOM 1401 O O . SER A 1 178 ? -4.999 10.652 34.636 1.00 94.69 178 SER A O 1
ATOM 1403 N N . HIS A 1 179 ? -5.037 9.180 32.934 1.00 94.31 179 HIS A N 1
ATOM 1404 C CA . HIS A 1 179 ? -5.440 8.011 33.709 1.00 94.31 179 HIS A CA 1
ATOM 1405 C C . HIS A 1 179 ? -4.273 7.064 34.028 1.00 94.31 179 HIS A C 1
ATOM 1407 O O . HIS A 1 179 ? -4.505 5.984 34.561 1.00 94.31 179 HIS A O 1
ATOM 1413 N N . ASN A 1 180 ? -3.029 7.458 33.722 1.00 94.50 180 ASN A N 1
ATOM 1414 C CA . ASN A 1 180 ? -1.819 6.666 33.968 1.00 94.50 180 ASN A CA 1
ATOM 1415 C C . ASN A 1 180 ? -1.915 5.222 33.428 1.00 94.50 180 ASN A C 1
ATOM 1417 O O . ASN A 1 180 ? -1.525 4.256 34.087 1.00 94.50 180 ASN A O 1
ATOM 1421 N N . LEU A 1 181 ? -2.484 5.082 32.229 1.00 95.75 181 LEU A N 1
ATOM 1422 C CA . LEU A 1 181 ? -2.715 3.798 31.580 1.00 95.75 181 LEU A CA 1
ATOM 1423 C C . LEU A 1 181 ? -1.454 3.351 30.827 1.00 95.75 181 LEU A C 1
ATOM 1425 O O . LEU A 1 181 ? -0.812 4.179 30.174 1.00 95.75 181 LEU A O 1
ATOM 1429 N N . PRO A 1 182 ? -1.086 2.058 30.888 1.00 96.00 182 PRO A N 1
ATOM 1430 C CA . PRO A 1 182 ? 0.089 1.557 30.192 1.00 96.00 182 PRO A CA 1
ATOM 1431 C C . PRO A 1 182 ? -0.092 1.631 28.671 1.00 96.00 182 PRO A C 1
ATOM 1433 O O . PRO A 1 182 ? -1.148 1.309 28.132 1.00 96.00 182 PRO A O 1
ATOM 1436 N N . TYR A 1 183 ? 0.976 2.002 27.973 1.00 97.56 183 TYR A N 1
ATOM 1437 C CA . TYR A 1 183 ? 1.075 1.982 26.514 1.00 97.56 183 TYR A CA 1
ATOM 1438 C C . TYR A 1 183 ? 2.456 1.460 26.092 1.00 97.56 183 TYR A C 1
ATOM 1440 O O . TYR A 1 183 ? 3.369 1.352 26.911 1.00 97.56 183 TYR A O 1
ATOM 1448 N N . CYS A 1 184 ? 2.613 1.086 24.819 1.00 97.88 184 CYS A N 1
ATOM 1449 C CA . CYS A 1 184 ? 3.872 0.537 24.316 1.00 97.88 184 CYS A CA 1
ATOM 1450 C C . CYS A 1 184 ? 5.021 1.559 24.417 1.00 97.88 184 CYS A C 1
ATOM 1452 O O . CYS A 1 184 ? 4.907 2.672 23.908 1.00 97.88 184 CYS A O 1
ATOM 1454 N N . LYS A 1 185 ? 6.161 1.157 24.991 1.00 97.69 185 LYS A N 1
ATOM 1455 C CA . LYS A 1 185 ? 7.328 2.036 25.204 1.00 97.69 185 LYS A CA 1
ATOM 1456 C C . LYS A 1 185 ? 7.921 2.653 23.933 1.00 97.69 185 LYS A C 1
ATOM 1458 O O . LYS A 1 185 ? 8.555 3.693 24.010 1.00 97.69 185 LYS A O 1
ATOM 1463 N N . LEU A 1 186 ? 7.671 2.068 22.756 1.00 97.94 186 LEU A N 1
ATOM 1464 C CA . LEU A 1 186 ? 8.091 2.656 21.476 1.00 97.94 186 LEU A CA 1
ATOM 1465 C C . LEU A 1 186 ? 7.554 4.082 21.299 1.00 97.94 186 LEU A C 1
ATOM 1467 O O . LEU A 1 186 ? 8.192 4.915 20.665 1.00 97.94 186 LEU A O 1
ATOM 1471 N N . TYR A 1 187 ? 6.398 4.389 21.886 1.00 98.38 187 TYR A N 1
ATOM 1472 C CA . TYR A 1 187 ? 5.862 5.742 21.859 1.00 98.38 187 TYR A CA 1
ATOM 1473 C C . TYR A 1 187 ? 6.705 6.734 22.672 1.00 98.38 187 TYR A C 1
ATOM 1475 O O . TYR A 1 187 ? 6.760 7.901 22.304 1.00 98.38 187 TYR A O 1
ATOM 1483 N N . ASP A 1 188 ? 7.409 6.301 23.719 1.00 97.75 188 ASP A N 1
ATOM 1484 C CA . ASP A 1 188 ? 8.368 7.152 24.437 1.00 97.75 188 ASP A CA 1
ATOM 1485 C C . ASP A 1 188 ? 9.687 7.316 23.654 1.00 97.75 188 ASP A C 1
ATOM 1487 O O . ASP A 1 188 ? 10.401 8.293 23.849 1.00 97.75 188 ASP A O 1
ATOM 1491 N N . GLU A 1 189 ? 9.970 6.405 22.718 1.00 96.56 189 GLU A N 1
ATOM 1492 C CA . GLU A 1 189 ? 11.139 6.404 21.821 1.00 96.56 189 GLU A CA 1
ATOM 1493 C C . GLU A 1 189 ? 10.880 7.165 20.496 1.00 96.56 189 GLU A C 1
ATOM 1495 O O . GLU A 1 189 ? 11.611 7.006 19.517 1.00 96.56 189 GLU A O 1
ATOM 1500 N N . GLY A 1 190 ? 9.817 7.977 20.430 1.00 96.44 190 GLY A N 1
ATOM 1501 C CA . GLY A 1 190 ? 9.512 8.847 19.287 1.00 96.44 190 GLY A CA 1
ATOM 1502 C C . GLY A 1 190 ? 8.690 8.233 18.158 1.00 96.44 190 GLY A C 1
ATOM 1503 O O . GLY A 1 190 ? 8.415 8.899 17.157 1.00 96.44 190 GLY A O 1
ATOM 1504 N N . PHE A 1 191 ? 8.243 6.984 18.279 1.00 97.44 191 PHE A N 1
ATOM 1505 C CA . PHE A 1 191 ? 7.318 6.401 17.307 1.00 97.44 191 PHE A CA 1
ATOM 1506 C C . PHE A 1 191 ? 5.912 6.960 17.523 1.00 97.44 191 PHE A C 1
ATOM 1508 O O . PHE A 1 191 ? 5.382 6.866 18.613 1.00 97.44 191 PHE A O 1
ATOM 1515 N N . THR A 1 192 ? 5.257 7.487 16.491 1.00 96.31 192 THR A N 1
ATOM 1516 C CA . THR A 1 192 ? 3.906 8.102 16.602 1.00 96.31 192 THR A CA 1
ATOM 1517 C C . THR A 1 192 ? 2.809 7.247 15.959 1.00 96.31 192 THR A C 1
ATOM 1519 O O . THR A 1 192 ? 1.657 7.237 16.402 1.00 96.31 192 THR A O 1
ATOM 1522 N N . SER A 1 193 ? 3.190 6.414 14.989 1.00 93.00 193 SER A N 1
ATOM 1523 C CA . SER A 1 193 ? 2.347 5.409 14.343 1.00 93.00 193 SER A CA 1
ATOM 1524 C C . SER A 1 193 ? 3.141 4.108 14.172 1.00 93.00 193 SER A C 1
ATOM 1526 O O . SER A 1 193 ? 4.063 4.051 13.360 1.00 93.00 193 SER A O 1
ATOM 1528 N N . ILE A 1 194 ? 2.735 3.038 14.858 1.00 92.12 194 ILE A N 1
ATOM 1529 C CA . ILE A 1 194 ? 3.406 1.729 14.814 1.00 92.12 194 ILE A CA 1
ATOM 1530 C C . ILE A 1 194 ? 2.735 0.828 13.774 1.00 92.12 194 ILE A C 1
ATOM 1532 O O . ILE A 1 194 ? 1.513 0.769 13.666 1.00 92.12 194 ILE A O 1
ATOM 1536 N N . GLY A 1 195 ? 3.515 0.152 12.938 1.00 84.38 195 GLY A N 1
ATOM 1537 C CA . GLY A 1 195 ? 3.024 -0.894 12.029 1.00 84.38 195 GLY A CA 1
ATOM 1538 C C . GLY A 1 195 ? 4.177 -1.834 11.704 1.00 84.38 195 GLY A C 1
ATOM 1539 O O . GLY A 1 195 ? 4.918 -2.125 12.639 1.00 84.38 195 GLY A O 1
ATOM 1540 N N . PRO A 1 196 ? 4.360 -2.291 10.452 1.00 78.00 196 PRO A N 1
ATOM 1541 C CA . PRO A 1 196 ? 5.425 -3.244 10.154 1.00 78.00 196 PRO A CA 1
ATOM 1542 C C . PRO A 1 196 ? 6.798 -2.686 10.544 1.00 78.00 196 PRO A C 1
ATOM 1544 O O . PRO A 1 196 ? 7.084 -1.519 10.251 1.00 78.00 196 PRO A O 1
ATOM 1547 N N . MET A 1 197 ? 7.616 -3.481 11.238 1.00 84.25 197 MET A N 1
ATOM 1548 C CA . MET A 1 197 ? 8.903 -3.034 11.786 1.00 84.25 197 MET A CA 1
ATOM 1549 C C . MET A 1 197 ? 9.823 -2.514 10.682 1.00 84.25 197 MET A C 1
ATOM 1551 O O . MET A 1 197 ? 10.391 -1.430 10.812 1.00 84.25 197 MET A O 1
ATOM 1555 N N . SER A 1 198 ? 9.877 -3.214 9.551 1.00 76.12 198 SER A N 1
ATOM 1556 C CA . SER A 1 198 ? 10.655 -2.815 8.375 1.00 76.12 198 SER A CA 1
ATOM 1557 C C . SER A 1 198 ? 10.285 -1.433 7.811 1.00 76.12 198 SER A C 1
ATOM 1559 O O . SER A 1 198 ? 11.121 -0.775 7.186 1.00 76.12 198 SER A O 1
ATOM 1561 N N . LEU A 1 199 ? 9.049 -0.970 8.040 1.00 78.88 199 LEU A N 1
ATOM 1562 C CA . LEU A 1 199 ? 8.478 0.239 7.432 1.00 78.88 199 LEU A CA 1
ATOM 1563 C C . LEU A 1 199 ? 8.259 1.380 8.419 1.00 78.88 199 LEU A C 1
ATOM 1565 O O . LEU A 1 199 ? 7.638 2.388 8.078 1.00 78.88 199 LEU A O 1
ATOM 1569 N N . THR A 1 200 ? 8.701 1.219 9.660 1.00 87.00 200 THR A N 1
ATOM 1570 C CA . THR A 1 200 ? 8.409 2.182 10.716 1.00 87.00 200 THR A CA 1
ATOM 1571 C C . THR A 1 200 ? 9.703 2.673 11.344 1.00 87.00 200 THR A C 1
ATOM 1573 O O . THR A 1 200 ? 10.515 1.884 11.814 1.00 87.00 200 THR A O 1
ATOM 1576 N N . ALA A 1 201 ? 9.871 3.988 11.379 1.00 92.00 201 ALA A N 1
ATOM 1577 C CA . ALA A 1 201 ? 10.926 4.691 12.089 1.00 92.00 201 ALA A CA 1
ATOM 1578 C C . ALA A 1 201 ? 10.309 5.686 13.095 1.00 92.00 201 ALA A C 1
ATOM 1580 O O . ALA A 1 201 ? 9.111 5.991 12.992 1.00 92.00 201 ALA A O 1
ATOM 1581 N N . PRO A 1 202 ? 11.102 6.203 14.052 1.00 94.88 202 PRO A N 1
ATOM 1582 C CA . PRO A 1 202 ? 10.697 7.340 14.869 1.00 94.88 202 PRO A CA 1
ATOM 1583 C C . PRO A 1 202 ? 10.270 8.530 14.002 1.00 94.88 202 PRO A C 1
ATOM 1585 O O . PRO A 1 202 ? 10.718 8.687 12.863 1.00 94.88 202 PRO A O 1
ATOM 1588 N N . ASN A 1 203 ? 9.370 9.358 14.524 1.00 93.25 203 ASN A N 1
ATOM 1589 C CA . ASN A 1 203 ? 8.861 10.509 13.794 1.00 93.25 203 ASN A CA 1
ATOM 1590 C C . ASN A 1 203 ? 9.949 11.592 13.687 1.00 93.25 203 ASN A C 1
ATOM 1592 O O . ASN A 1 203 ? 10.427 12.046 14.727 1.00 93.25 203 ASN A O 1
ATOM 1596 N N . PRO A 1 204 ? 10.316 12.050 12.476 1.00 92.25 204 PRO A N 1
ATOM 1597 C CA . PRO A 1 204 ? 11.336 13.086 12.315 1.00 92.25 204 PRO A CA 1
ATOM 1598 C C . PRO A 1 204 ? 10.963 14.410 12.999 1.00 92.25 204 PRO A C 1
ATOM 1600 O O . PRO A 1 204 ? 11.848 15.100 13.492 1.00 92.25 204 PRO A O 1
ATOM 1603 N N . ALA A 1 205 ? 9.670 14.736 13.116 1.00 92.75 205 ALA A N 1
ATOM 1604 C CA . ALA A 1 205 ? 9.206 15.936 13.818 1.00 92.75 205 ALA A CA 1
ATOM 1605 C C . ALA A 1 205 ? 9.460 15.895 15.338 1.00 92.75 205 ALA A C 1
ATOM 1607 O O . ALA A 1 205 ? 9.317 16.908 16.013 1.00 92.75 205 ALA A O 1
ATOM 1608 N N . LEU A 1 206 ? 9.827 14.730 15.880 1.00 94.88 206 LEU A N 1
ATOM 1609 C CA . LEU A 1 206 ? 10.149 14.537 17.293 1.00 94.88 206 LEU A CA 1
ATOM 1610 C C . LEU A 1 206 ? 11.651 14.408 17.549 1.00 94.88 206 LEU A C 1
ATOM 1612 O O . LEU A 1 206 ? 12.035 14.069 18.664 1.00 94.88 206 LEU A O 1
ATOM 1616 N N . GLN A 1 207 ? 12.511 14.637 16.555 1.00 95.75 207 GLN A N 1
ATOM 1617 C CA . GLN A 1 207 ? 13.954 14.585 16.774 1.00 95.75 207 GLN A CA 1
ATOM 1618 C C . GLN A 1 207 ? 14.373 15.674 17.773 1.00 95.75 207 GLN A C 1
ATOM 1620 O O . GLN A 1 207 ? 14.067 16.854 17.595 1.00 95.75 207 GLN A O 1
ATOM 1625 N N . ALA A 1 208 ? 15.050 15.273 18.848 1.00 90.00 208 ALA A N 1
ATOM 1626 C CA . ALA A 1 208 ? 15.513 16.196 19.871 1.00 90.00 208 ALA A CA 1
ATOM 1627 C C . ALA A 1 208 ? 16.677 17.060 19.358 1.00 90.00 208 ALA A C 1
ATOM 1629 O O . ALA A 1 208 ? 17.349 16.733 18.378 1.00 90.00 208 ALA A O 1
ATOM 1630 N N . ALA A 1 209 ? 16.957 18.159 20.062 1.00 87.44 209 ALA A N 1
ATOM 1631 C CA . ALA A 1 209 ? 18.017 19.103 19.696 1.00 87.44 209 ALA A CA 1
ATOM 1632 C C . ALA A 1 209 ? 19.434 18.489 19.698 1.00 87.44 209 ALA A C 1
ATOM 1634 O O . ALA A 1 209 ? 20.344 19.054 19.098 1.00 87.44 209 ALA A O 1
ATOM 1635 N N . ASP A 1 210 ? 19.626 17.343 20.360 1.00 85.62 210 ASP A N 1
ATOM 1636 C CA . ASP A 1 210 ? 20.885 16.589 20.345 1.00 85.62 210 ASP A CA 1
ATOM 1637 C C . ASP A 1 210 ? 21.117 15.811 19.032 1.00 85.62 210 ASP A C 1
ATOM 1639 O O . ASP A 1 210 ? 22.214 15.301 18.803 1.00 85.62 210 ASP A O 1
ATOM 1643 N N . GLY A 1 211 ? 20.094 15.706 18.175 1.00 82.19 211 GLY A N 1
ATOM 1644 C CA . GLY A 1 211 ? 20.110 14.956 16.921 1.00 82.19 211 GLY A CA 1
ATOM 1645 C C . GLY A 1 211 ? 20.153 13.429 17.075 1.00 82.19 211 GLY A C 1
ATOM 1646 O O . GLY A 1 211 ? 20.104 12.732 16.061 1.00 82.19 211 GLY A O 1
ATOM 1647 N N . GLN A 1 212 ? 20.230 12.899 18.298 1.00 82.94 212 GLN A N 1
ATOM 1648 C CA . GLN A 1 212 ? 20.399 11.469 18.589 1.00 82.94 212 GLN A CA 1
ATOM 1649 C C . GLN A 1 212 ? 19.168 10.841 19.240 1.00 82.94 212 GLN A C 1
ATOM 1651 O O . GLN A 1 212 ? 18.902 9.658 19.020 1.00 82.94 212 GLN A O 1
ATOM 1656 N N . SER A 1 213 ? 18.425 11.606 20.038 1.00 91.62 213 SER A N 1
ATOM 1657 C CA . SER A 1 213 ? 17.237 11.133 20.738 1.00 91.62 213 SER A CA 1
ATOM 1658 C C . SER A 1 213 ? 15.953 11.652 20.094 1.00 91.62 213 SER A C 1
ATOM 1660 O O . SER A 1 213 ? 15.955 12.579 19.279 1.00 91.62 213 SER A O 1
ATOM 1662 N N . PHE A 1 214 ? 14.838 11.016 20.442 1.00 96.50 214 PHE A N 1
ATOM 1663 C CA . PHE A 1 214 ? 13.512 11.446 20.024 1.00 96.50 214 PHE A CA 1
ATOM 1664 C C . PHE A 1 214 ? 12.658 11.748 21.248 1.00 96.50 214 PHE A C 1
ATOM 1666 O O . PHE A 1 214 ? 12.720 11.054 22.263 1.00 96.50 214 PHE A O 1
ATOM 1673 N N . LEU A 1 215 ? 11.851 12.793 21.131 1.00 96.94 215 LEU A N 1
ATOM 1674 C CA . LEU A 1 215 ? 10.835 13.144 22.103 1.00 96.94 215 LEU A CA 1
ATOM 1675 C C . LEU A 1 215 ? 9.674 12.136 22.049 1.00 96.94 215 LEU A C 1
ATOM 1677 O O . LEU A 1 215 ? 9.367 11.609 20.979 1.00 96.94 215 LEU A O 1
ATOM 1681 N N . PRO A 1 216 ? 8.979 11.894 23.172 1.00 97.81 216 PRO A N 1
ATOM 1682 C CA . PRO A 1 216 ? 7.804 11.034 23.203 1.00 97.81 216 PRO A CA 1
ATOM 1683 C C . PRO A 1 216 ? 6.686 11.460 22.245 1.00 97.81 216 PRO A C 1
ATOM 1685 O O . PRO A 1 216 ? 6.427 12.643 22.027 1.00 97.81 216 PRO A O 1
ATOM 1688 N N . ALA A 1 217 ? 5.937 10.479 21.750 1.00 97.44 217 ALA A N 1
ATOM 1689 C CA . ALA A 1 217 ? 4.880 10.625 20.755 1.00 97.44 217 ALA A CA 1
ATOM 1690 C C . ALA A 1 217 ? 3.781 11.622 21.141 1.00 97.44 217 ALA A C 1
ATOM 1692 O O . ALA A 1 217 ? 3.208 12.284 20.276 1.00 97.44 217 ALA A O 1
ATOM 1693 N N . TYR A 1 218 ? 3.472 11.735 22.433 1.00 96.88 218 TYR A N 1
ATOM 1694 C CA . TYR A 1 218 ? 2.466 12.669 22.940 1.00 96.88 218 TYR A CA 1
ATOM 1695 C C . TYR A 1 218 ? 2.906 14.143 22.879 1.00 96.88 218 TYR A C 1
ATOM 1697 O O . TYR A 1 218 ? 2.092 15.012 23.176 1.00 96.88 218 TYR A O 1
ATOM 1705 N N . LEU A 1 219 ? 4.158 14.430 22.502 1.00 96.62 219 LEU A N 1
ATOM 1706 C CA . LEU A 1 219 ? 4.668 15.782 22.243 1.00 96.62 219 LEU A CA 1
ATOM 1707 C C . LEU A 1 219 ? 4.597 16.181 20.759 1.00 96.62 219 LEU A C 1
ATOM 1709 O O . LEU A 1 219 ? 5.078 17.249 20.400 1.00 96.62 219 LEU A O 1
ATOM 1713 N N . LEU A 1 220 ? 4.012 15.348 19.889 1.00 95.81 220 LEU A N 1
ATOM 1714 C CA . LEU A 1 220 ? 3.825 15.693 18.477 1.00 95.81 220 LEU A CA 1
ATOM 1715 C C . LEU A 1 220 ? 2.807 16.833 18.336 1.00 95.81 220 LEU A C 1
ATOM 1717 O O . LEU A 1 220 ? 1.634 16.655 18.665 1.00 95.81 220 LEU A O 1
ATOM 1721 N N . GLU A 1 221 ? 3.260 17.979 17.825 1.00 90.00 221 GLU A N 1
ATOM 1722 C CA . GLU A 1 221 ? 2.424 19.169 17.619 1.00 90.00 221 GLU A CA 1
ATOM 1723 C C . GLU A 1 221 ? 1.592 19.074 16.331 1.00 90.00 221 GLU A C 1
ATOM 1725 O O . GLU A 1 221 ? 0.376 19.273 16.360 1.00 90.00 221 GLU A O 1
ATOM 1730 N N . ASP A 1 222 ? 2.233 18.719 15.211 1.00 89.25 222 ASP A N 1
ATOM 1731 C CA . ASP A 1 222 ? 1.556 18.497 13.932 1.00 89.25 222 ASP A CA 1
ATOM 1732 C C . ASP A 1 222 ? 0.985 17.075 13.856 1.00 89.25 222 ASP A C 1
ATOM 1734 O O . ASP A 1 222 ? 1.688 16.095 13.599 1.00 89.25 222 ASP A O 1
ATOM 1738 N N . VAL A 1 223 ? -0.323 16.962 14.078 1.00 84.12 223 VAL A N 1
ATOM 1739 C CA . VAL A 1 223 ? -1.033 15.678 14.060 1.00 84.12 223 VAL A CA 1
ATOM 1740 C C . VAL A 1 223 ? -1.124 15.060 12.664 1.00 84.12 223 VAL A C 1
ATOM 1742 O O . VAL A 1 223 ? -1.234 13.838 12.563 1.00 84.12 223 VAL A O 1
ATOM 1745 N N . GLU A 1 224 ? -1.034 15.852 11.591 1.00 86.00 224 GLU A N 1
ATOM 1746 C CA . GLU A 1 224 ? -1.027 15.328 10.217 1.00 86.00 224 GLU A CA 1
ATOM 1747 C C . GLU A 1 224 ? 0.279 14.569 9.935 1.00 86.00 224 GLU A C 1
ATOM 1749 O O . GLU A 1 224 ? 0.303 13.580 9.195 1.00 86.00 224 GLU A O 1
ATOM 1754 N N . ALA A 1 225 ? 1.358 14.940 10.631 1.00 87.56 225 ALA A N 1
ATOM 1755 C CA . ALA A 1 225 ? 2.629 14.235 10.608 1.00 87.56 225 ALA A CA 1
ATOM 1756 C C . ALA A 1 225 ? 2.640 12.940 11.441 1.00 87.56 225 ALA A C 1
ATOM 1758 O O . ALA A 1 225 ? 3.690 12.305 11.530 1.00 87.56 225 ALA A O 1
ATOM 1759 N N . GLU A 1 226 ? 1.519 12.469 12.010 1.00 89.06 226 GLU A N 1
ATOM 1760 C CA . GLU A 1 226 ? 1.460 11.223 12.799 1.00 89.06 226 GLU A CA 1
ATOM 1761 C C . GLU A 1 226 ? 2.110 10.025 12.079 1.00 89.06 226 GLU A C 1
ATOM 1763 O O . GLU A 1 226 ? 2.685 9.136 12.709 1.00 89.06 226 GLU A O 1
ATOM 1768 N N . ARG A 1 227 ? 2.027 9.976 10.746 1.00 85.69 227 ARG A N 1
ATOM 1769 C CA . ARG A 1 227 ? 2.582 8.884 9.932 1.00 85.69 227 ARG A CA 1
ATOM 1770 C C . ARG A 1 227 ? 3.886 9.256 9.221 1.00 85.69 227 ARG A C 1
ATOM 1772 O O . ARG A 1 227 ? 4.341 8.468 8.402 1.00 85.69 227 ARG A O 1
ATOM 1779 N N . ALA A 1 228 ? 4.521 10.381 9.552 1.00 85.00 228 ALA A N 1
ATOM 1780 C CA . ALA A 1 228 ? 5.769 10.828 8.920 1.00 85.00 228 ALA A CA 1
ATOM 1781 C C . ALA A 1 228 ? 6.945 9.856 9.136 1.00 85.00 228 ALA A C 1
ATOM 1783 O O . ALA A 1 228 ? 7.831 9.756 8.296 1.00 85.00 228 ALA A O 1
ATOM 1784 N N . GLY A 1 229 ? 6.925 9.071 10.220 1.00 82.88 229 GLY A N 1
ATOM 1785 C CA . GLY A 1 229 ? 7.884 7.981 10.453 1.00 82.88 229 GLY A CA 1
ATOM 1786 C C . GLY A 1 229 ? 7.647 6.724 9.598 1.00 82.88 229 GLY A C 1
ATOM 1787 O O . GLY A 1 229 ? 8.341 5.720 9.771 1.00 82.88 229 GLY A O 1
ATOM 1788 N N . ARG A 1 230 ? 6.650 6.714 8.700 1.00 79.12 230 ARG A N 1
ATOM 1789 C CA . ARG A 1 230 ? 6.411 5.599 7.775 1.00 79.12 230 ARG A CA 1
ATOM 1790 C C . ARG A 1 230 ? 7.364 5.686 6.600 1.00 79.12 230 ARG A C 1
ATOM 1792 O O . ARG A 1 230 ? 7.281 6.594 5.781 1.00 79.12 230 ARG A O 1
ATOM 1799 N N . ARG A 1 231 ? 8.210 4.673 6.471 1.00 67.94 231 ARG A N 1
ATOM 1800 C CA . ARG A 1 231 ? 8.951 4.438 5.239 1.00 67.94 231 ARG A CA 1
ATOM 1801 C C . ARG A 1 231 ? 7.981 3.838 4.233 1.00 67.94 231 ARG A C 1
ATOM 1803 O O . ARG A 1 231 ? 7.212 2.933 4.572 1.00 67.94 231 ARG A O 1
ATOM 1810 N N . SER A 1 232 ? 8.021 4.323 2.999 1.00 49.22 232 SER A N 1
ATOM 1811 C CA . SER A 1 232 ? 7.394 3.607 1.893 1.00 49.22 232 SER A CA 1
ATOM 1812 C C . SER A 1 232 ? 7.918 2.171 1.902 1.00 49.22 232 SER A C 1
ATOM 1814 O O . SER A 1 232 ? 9.122 1.986 2.119 1.00 49.22 232 SER A O 1
ATOM 1816 N N . PRO A 1 233 ? 7.059 1.150 1.726 1.00 41.16 233 PRO A N 1
ATOM 1817 C CA . PRO A 1 233 ? 7.540 -0.205 1.575 1.00 41.16 233 PRO A CA 1
ATOM 1818 C C . PRO A 1 233 ? 8.659 -0.230 0.550 1.00 41.16 233 PRO A C 1
ATOM 1820 O O . PRO A 1 233 ? 8.418 0.078 -0.616 1.00 41.16 233 PRO A O 1
ATOM 1823 N N . LYS A 1 234 ? 9.871 -0.615 0.979 1.00 43.34 234 LYS A N 1
ATOM 1824 C CA . LYS A 1 234 ? 10.850 -1.197 0.062 1.00 43.34 234 LYS A CA 1
ATOM 1825 C C . LYS A 1 234 ? 10.222 -2.504 -0.413 1.00 43.34 234 LYS A C 1
ATOM 1827 O O . LYS A 1 234 ? 10.442 -3.570 0.153 1.00 43.34 234 LYS A O 1
ATOM 1832 N N . ARG A 1 235 ? 9.314 -2.387 -1.376 1.00 41.50 235 ARG A N 1
ATOM 1833 C CA . ARG A 1 235 ? 8.647 -3.483 -2.063 1.00 41.50 235 ARG A CA 1
ATOM 1834 C C . ARG A 1 235 ? 9.756 -4.383 -2.617 1.00 41.50 235 ARG A C 1
ATOM 1836 O O . ARG A 1 235 ? 10.542 -3.971 -3.457 1.00 41.50 235 ARG A O 1
ATOM 1843 N N . ASN A 1 236 ? 9.893 -5.568 -2.020 1.00 36.66 236 ASN A N 1
ATOM 1844 C CA . ASN A 1 236 ? 10.806 -6.652 -2.397 1.00 36.66 236 ASN A CA 1
ATOM 1845 C C . ASN A 1 236 ? 12.150 -6.231 -3.031 1.00 36.66 236 ASN A C 1
ATOM 1847 O O . ASN A 1 236 ? 12.516 -6.702 -4.108 1.00 36.66 236 ASN A O 1
ATOM 1851 N N . SER A 1 237 ? 12.960 -5.429 -2.336 1.00 38.84 237 SER A N 1
ATOM 1852 C CA . SER A 1 237 ? 14.320 -5.110 -2.793 1.00 38.84 237 SER A CA 1
ATOM 1853 C C . SER A 1 237 ? 15.339 -6.198 -2.429 1.00 38.84 237 SER A C 1
ATOM 1855 O O . SER A 1 237 ? 16.458 -5.890 -2.029 1.00 38.84 237 SER A O 1
ATOM 1857 N N . VAL A 1 238 ? 14.982 -7.479 -2.567 1.00 44.81 238 VAL A N 1
ATOM 1858 C CA . VAL A 1 238 ? 16.031 -8.508 -2.677 1.00 44.81 238 VAL A CA 1
ATOM 1859 C C . VAL A 1 238 ? 16.731 -8.366 -4.036 1.00 44.81 238 VAL A C 1
ATOM 1861 O O . VAL A 1 238 ? 17.912 -8.664 -4.136 1.00 44.81 238 VAL A O 1
ATOM 1864 N N . ASN A 1 239 ? 16.037 -7.819 -5.051 1.00 53.69 239 ASN A N 1
ATOM 1865 C CA . ASN A 1 239 ? 16.588 -7.644 -6.397 1.00 53.69 239 ASN A CA 1
ATOM 1866 C C . ASN A 1 239 ? 16.642 -6.195 -6.905 1.00 53.69 239 ASN A C 1
ATOM 1868 O O . ASN A 1 239 ? 17.428 -5.946 -7.807 1.00 53.69 239 ASN A O 1
ATOM 1872 N N . GLY A 1 240 ? 15.879 -5.246 -6.348 1.00 66.94 240 GLY A N 1
ATOM 1873 C CA . GLY A 1 240 ? 15.839 -3.838 -6.785 1.00 66.94 240 GLY A CA 1
ATOM 1874 C C . GLY A 1 240 ? 14.489 -3.425 -7.387 1.00 66.94 240 GLY A C 1
ATOM 1875 O O . GLY A 1 240 ? 13.616 -4.272 -7.556 1.00 66.94 240 GLY A O 1
ATOM 1876 N N . MET A 1 241 ? 14.327 -2.130 -7.682 1.00 80.88 241 MET A N 1
ATOM 1877 C CA . MET A 1 241 ? 13.067 -1.531 -8.153 1.00 80.88 241 MET A CA 1
ATOM 1878 C C . MET A 1 241 ? 12.513 -2.200 -9.421 1.00 80.88 241 MET A C 1
ATOM 1880 O O . MET A 1 241 ? 13.261 -2.496 -10.347 1.00 80.88 241 MET A O 1
ATOM 1884 N N . THR A 1 242 ? 11.203 -2.408 -9.481 1.00 88.50 242 THR A N 1
ATOM 1885 C CA . THR A 1 242 ? 10.473 -3.089 -10.553 1.00 88.50 242 THR A CA 1
ATOM 1886 C C . THR A 1 242 ? 9.425 -2.190 -11.196 1.00 88.50 242 THR A C 1
ATOM 1888 O O . THR A 1 242 ? 8.752 -1.411 -10.523 1.00 88.50 242 THR A O 1
ATOM 1891 N N . ALA A 1 243 ? 9.227 -2.343 -12.500 1.00 93.12 243 ALA A N 1
ATOM 1892 C CA . ALA A 1 243 ? 8.191 -1.638 -13.236 1.00 93.12 243 ALA A CA 1
ATOM 1893 C C . ALA A 1 243 ? 7.339 -2.585 -14.087 1.00 93.12 243 ALA A C 1
ATOM 1895 O O . ALA A 1 243 ? 7.777 -3.676 -14.463 1.00 93.12 243 ALA A O 1
ATOM 1896 N N . ALA A 1 244 ? 6.126 -2.149 -14.408 1.00 97.31 244 ALA A N 1
ATOM 1897 C CA . ALA A 1 244 ? 5.321 -2.709 -15.484 1.00 97.31 244 ALA A CA 1
ATOM 1898 C C . ALA A 1 244 ? 4.841 -1.604 -16.426 1.00 97.31 244 ALA A C 1
ATOM 1900 O O . ALA A 1 244 ? 4.610 -0.473 -15.997 1.00 97.31 244 ALA A O 1
ATOM 1901 N N . LEU A 1 245 ? 4.679 -1.944 -17.701 1.00 98.38 245 LEU A N 1
ATOM 1902 C CA . LEU A 1 245 ? 4.146 -1.046 -18.719 1.00 98.38 245 LEU A CA 1
ATOM 1903 C C . LEU A 1 245 ? 2.742 -1.506 -19.115 1.00 98.38 245 LEU A C 1
ATOM 1905 O O . LEU A 1 245 ? 2.524 -2.697 -19.343 1.00 98.38 245 LEU A O 1
ATOM 1909 N N . LEU A 1 246 ? 1.808 -0.563 -19.181 1.00 98.44 246 LEU A N 1
ATOM 1910 C CA . LEU A 1 246 ? 0.442 -0.760 -19.651 1.00 98.44 246 LEU A CA 1
ATOM 1911 C C . LEU A 1 246 ? 0.212 0.131 -20.872 1.00 98.44 246 LEU A C 1
ATOM 1913 O O . LEU A 1 246 ? 0.025 1.338 -20.744 1.00 98.44 246 LEU A O 1
ATOM 1917 N N . ILE A 1 247 ? 0.258 -0.453 -22.059 1.00 98.25 247 ILE A N 1
ATOM 1918 C CA . ILE A 1 247 ? 0.032 0.260 -23.311 1.00 98.25 247 ILE A CA 1
ATOM 1919 C C . ILE A 1 247 ? -1.417 0.042 -23.736 1.00 98.25 247 ILE A C 1
ATOM 1921 O O . ILE A 1 247 ? -1.904 -1.087 -23.726 1.00 98.25 247 ILE A O 1
ATOM 1925 N N . ILE A 1 248 ? -2.112 1.123 -24.060 1.00 97.88 248 ILE A N 1
ATOM 1926 C CA . ILE A 1 248 ? -3.550 1.140 -24.322 1.00 97.88 248 ILE A CA 1
ATOM 1927 C C . ILE A 1 248 ? -3.750 1.685 -25.737 1.00 97.88 248 ILE A C 1
ATOM 1929 O O . ILE A 1 248 ? -3.243 2.768 -26.035 1.00 97.88 248 ILE A O 1
ATOM 1933 N N . GLY A 1 249 ? -4.417 0.908 -26.590 1.00 96.12 249 GLY A N 1
ATOM 1934 C CA . GLY A 1 249 ? -4.666 1.270 -27.986 1.00 96.12 249 GLY A CA 1
ATOM 1935 C C . GLY A 1 249 ? -5.146 0.083 -28.822 1.00 96.12 249 GLY A C 1
ATOM 1936 O O . GLY A 1 249 ? -4.409 -0.895 -29.005 1.00 96.12 249 GLY A O 1
ATOM 1937 N N . ASP A 1 250 ? -6.361 0.151 -29.365 1.00 95.62 250 ASP A N 1
ATOM 1938 C CA . ASP A 1 250 ? -6.884 -0.863 -30.296 1.00 95.62 250 ASP A CA 1
ATOM 1939 C C . ASP A 1 250 ? -6.047 -0.975 -31.589 1.00 95.62 250 ASP A C 1
ATOM 1941 O O . ASP A 1 250 ? -5.865 -2.070 -32.134 1.00 95.62 250 ASP A O 1
ATOM 1945 N N . GLU A 1 251 ? -5.492 0.142 -32.067 1.00 94.12 251 GLU A N 1
ATOM 1946 C CA . GLU A 1 251 ? -4.619 0.244 -33.244 1.00 94.12 251 GLU A CA 1
ATOM 1947 C C . GLU A 1 251 ? -3.291 -0.508 -33.090 1.00 94.12 251 GLU A C 1
ATOM 1949 O O . GLU A 1 251 ? -2.671 -0.914 -34.078 1.00 94.12 251 GLU A O 1
ATOM 1954 N N . LEU A 1 252 ? -2.861 -0.726 -31.845 1.00 95.06 252 LEU A N 1
ATOM 1955 C CA . LEU A 1 252 ? -1.676 -1.518 -31.529 1.00 95.06 252 LEU A CA 1
ATOM 1956 C C . LEU A 1 252 ? -1.993 -3.010 -31.610 1.00 95.06 252 LEU A C 1
ATOM 1958 O O . LEU A 1 252 ? -1.227 -3.790 -32.174 1.00 95.06 252 LEU A O 1
ATOM 1962 N N . LEU A 1 253 ? -3.151 -3.413 -31.079 1.00 95.31 253 LEU A N 1
ATOM 1963 C CA . LEU A 1 253 ? -3.588 -4.810 -31.075 1.00 95.31 253 LEU A CA 1
ATOM 1964 C C . LEU A 1 253 ? -3.962 -5.316 -32.468 1.00 95.31 253 LEU A C 1
ATOM 1966 O O . LEU A 1 253 ? -3.763 -6.492 -32.770 1.00 95.31 253 LEU A O 1
ATOM 1970 N N . ASN A 1 254 ? -4.493 -4.439 -33.320 1.00 94.19 254 ASN A N 1
ATOM 1971 C CA . ASN A 1 254 ? -4.837 -4.776 -34.700 1.00 94.19 254 ASN A CA 1
ATOM 1972 C C . ASN A 1 254 ? -3.657 -4.615 -35.685 1.00 94.19 254 ASN A C 1
ATOM 1974 O O . ASN A 1 254 ? -3.795 -4.959 -36.861 1.00 94.19 254 ASN A O 1
ATOM 1978 N N . GLY A 1 255 ? -2.501 -4.131 -35.211 1.00 91.94 255 GLY A N 1
ATOM 1979 C CA . GLY A 1 255 ? -1.267 -4.000 -35.986 1.00 91.94 255 GLY A CA 1
ATOM 1980 C C . GLY A 1 255 ? -1.235 -2.830 -36.974 1.00 91.94 255 GLY A C 1
ATOM 1981 O O . GLY A 1 255 ? -0.340 -2.790 -37.819 1.00 91.94 255 GLY A O 1
ATOM 1982 N N . GLN A 1 256 ? -2.177 -1.884 -36.901 1.00 93.12 256 GLN A N 1
ATOM 1983 C CA . GLN A 1 256 ? -2.141 -0.659 -37.711 1.00 93.12 256 GLN A CA 1
ATOM 1984 C C . GLN A 1 256 ? -0.972 0.247 -37.326 1.00 93.12 256 GLN A C 1
ATOM 1986 O O . GLN A 1 256 ? -0.395 0.908 -38.191 1.00 93.12 256 GLN A O 1
ATOM 1991 N N . GLN A 1 257 ? -0.606 0.254 -36.045 1.00 92.06 257 GLN A N 1
ATOM 1992 C CA . GLN A 1 257 ? 0.517 1.016 -35.527 1.00 92.06 257 GLN A CA 1
ATOM 1993 C C . GLN A 1 257 ? 1.439 0.119 -34.700 1.00 92.06 257 GLN A C 1
ATOM 1995 O O . GLN A 1 257 ? 0.996 -0.723 -33.924 1.00 92.06 257 GLN A O 1
ATOM 2000 N N . ALA A 1 258 ? 2.749 0.302 -34.868 1.00 93.56 258 ALA A N 1
ATOM 2001 C CA . ALA A 1 258 ? 3.739 -0.374 -34.042 1.00 93.56 258 ALA A CA 1
ATOM 2002 C C . ALA A 1 258 ? 3.860 0.315 -32.675 1.00 93.56 258 ALA A C 1
ATOM 2004 O O . ALA A 1 258 ? 3.887 1.546 -32.592 1.00 93.56 258 ALA A O 1
ATOM 2005 N N . ASP A 1 259 ? 4.008 -0.474 -31.612 1.00 95.38 259 ASP A N 1
ATOM 2006 C CA . ASP A 1 259 ? 4.335 0.050 -30.288 1.00 95.38 259 ASP A CA 1
ATOM 2007 C C . ASP A 1 259 ? 5.786 0.558 -30.249 1.00 95.38 259 ASP A C 1
ATOM 2009 O O . ASP A 1 259 ? 6.747 -0.213 -30.304 1.00 95.38 259 ASP A O 1
ATOM 2013 N N . LEU A 1 260 ? 5.935 1.880 -30.138 1.00 95.25 260 LEU A N 1
ATOM 2014 C CA . LEU A 1 260 ? 7.221 2.561 -29.961 1.00 95.25 260 LEU A CA 1
ATOM 2015 C C . LEU A 1 260 ? 7.466 3.004 -28.509 1.00 95.25 260 LEU A C 1
ATOM 2017 O O . LEU A 1 260 ? 8.579 3.415 -28.176 1.00 95.25 260 LEU A O 1
ATOM 2021 N N . ASN A 1 261 ? 6.451 2.920 -27.646 1.00 95.44 261 ASN A N 1
ATOM 2022 C CA . ASN A 1 261 ? 6.527 3.366 -26.258 1.00 95.44 261 ASN A CA 1
ATOM 2023 C C . ASN A 1 261 ? 7.211 2.314 -25.387 1.00 95.44 261 ASN A C 1
ATOM 2025 O O . ASN A 1 261 ? 8.131 2.658 -24.641 1.00 95.44 261 ASN A O 1
ATOM 2029 N N . SER A 1 262 ? 6.826 1.036 -25.498 1.00 96.50 262 SER A N 1
ATOM 2030 C CA . SER A 1 262 ? 7.417 -0.010 -24.651 1.00 96.50 262 SER A CA 1
ATOM 2031 C C . SER A 1 262 ? 8.923 -0.167 -24.840 1.00 96.50 262 SER A C 1
ATOM 2033 O O . SER A 1 262 ? 9.626 -0.179 -23.831 1.00 96.50 262 SER A O 1
ATOM 2035 N N . PRO A 1 263 ? 9.473 -0.248 -26.072 1.00 95.81 263 PRO A N 1
ATOM 2036 C CA . PRO A 1 263 ? 10.919 -0.387 -26.250 1.00 95.81 263 PRO A CA 1
ATOM 2037 C C . PRO A 1 263 ? 11.698 0.797 -25.665 1.00 95.81 263 PRO A C 1
ATOM 2039 O O . PRO A 1 263 ? 12.723 0.597 -25.012 1.00 95.81 263 PRO A O 1
ATOM 2042 N N . PHE A 1 264 ? 11.188 2.019 -25.854 1.00 95.31 264 PHE A N 1
ATOM 2043 C CA . PHE A 1 264 ? 11.780 3.233 -25.297 1.00 95.31 264 PHE A CA 1
ATOM 2044 C C . PHE A 1 264 ? 11.769 3.218 -23.763 1.00 95.31 264 PHE A C 1
ATOM 2046 O O . PHE A 1 264 ? 12.819 3.357 -23.138 1.00 95.31 264 PHE A O 1
ATOM 2053 N N . LEU A 1 265 ? 10.605 2.987 -23.150 1.00 95.12 265 LEU A N 1
ATOM 2054 C CA . LEU A 1 265 ? 10.453 2.982 -21.694 1.00 95.12 265 LEU A CA 1
ATOM 2055 C C . LEU A 1 265 ? 11.244 1.848 -21.038 1.00 95.12 265 LEU A C 1
ATOM 2057 O O . LEU A 1 265 ? 11.868 2.067 -20.003 1.00 95.12 265 LEU A O 1
ATOM 2061 N N . CYS A 1 266 ? 11.263 0.655 -21.641 1.00 93.94 266 CYS A N 1
ATOM 2062 C CA . CYS A 1 266 ? 12.081 -0.460 -21.170 1.00 93.94 266 CYS A CA 1
ATOM 2063 C C . CYS A 1 266 ? 13.556 -0.078 -21.100 1.00 93.94 266 CYS A C 1
ATOM 2065 O O . CYS A 1 266 ? 14.189 -0.330 -20.078 1.00 93.94 266 CYS A O 1
ATOM 2067 N N . LYS A 1 267 ? 14.084 0.558 -22.151 1.00 90.19 267 LYS A N 1
ATOM 2068 C CA . LYS A 1 267 ? 15.468 1.028 -22.179 1.00 90.19 267 LYS A CA 1
ATOM 2069 C C . LYS A 1 267 ? 15.722 2.091 -21.110 1.00 90.19 267 LYS A C 1
ATOM 2071 O O . LYS A 1 267 ? 16.619 1.926 -20.294 1.00 90.19 267 LYS A O 1
ATOM 2076 N N . GLU A 1 268 ? 14.906 3.140 -21.066 1.00 89.12 268 GLU A N 1
ATOM 2077 C CA . GLU A 1 268 ? 15.116 4.255 -20.137 1.00 89.12 268 GLU A CA 1
ATOM 2078 C C . GLU A 1 268 ? 15.028 3.840 -18.660 1.00 89.12 268 GLU A C 1
ATOM 2080 O O . GLU A 1 268 ? 15.780 4.346 -17.826 1.00 89.12 268 GLU A O 1
ATOM 2085 N N . LEU A 1 269 ? 14.114 2.926 -18.322 1.00 88.19 269 LEU A N 1
ATOM 2086 C CA . LEU A 1 269 ? 13.973 2.370 -16.973 1.00 88.19 269 LEU A CA 1
ATOM 2087 C C . LEU A 1 269 ? 15.129 1.433 -16.627 1.00 88.19 269 LEU A C 1
ATOM 2089 O O . LEU A 1 269 ? 15.635 1.464 -15.504 1.00 88.19 269 LEU A O 1
ATOM 2093 N N . HIS A 1 270 ? 15.558 0.617 -17.587 1.00 85.69 270 HIS A N 1
ATOM 2094 C CA . HIS A 1 270 ? 16.699 -0.270 -17.416 1.00 85.69 270 HIS A CA 1
ATOM 2095 C C . HIS A 1 270 ? 17.987 0.523 -17.172 1.00 85.69 270 HIS A C 1
ATOM 2097 O O . HIS A 1 270 ? 18.670 0.251 -16.189 1.00 85.69 270 HIS A O 1
ATOM 2103 N N . ASP A 1 271 ? 18.227 1.603 -17.919 1.00 81.69 271 ASP A N 1
ATOM 2104 C CA . ASP A 1 271 ? 19.356 2.520 -17.696 1.00 81.69 271 ASP A CA 1
ATOM 2105 C C . ASP A 1 271 ? 19.356 3.134 -16.274 1.00 81.69 271 ASP A C 1
ATOM 2107 O O . ASP A 1 271 ? 20.396 3.551 -15.766 1.00 81.69 271 ASP A O 1
ATOM 2111 N N . CYS A 1 272 ? 18.203 3.147 -15.591 1.00 75.75 272 CYS A N 1
ATOM 2112 C CA . CYS A 1 272 ? 18.066 3.580 -14.192 1.00 75.75 272 CYS A CA 1
ATOM 2113 C C . CYS A 1 272 ? 18.223 2.464 -13.160 1.00 75.75 272 CYS A C 1
ATOM 2115 O O . CYS A 1 272 ? 18.035 2.704 -11.969 1.00 75.75 272 CYS A O 1
ATOM 2117 N N . GLY A 1 273 ? 18.471 1.223 -13.568 1.00 76.62 273 GLY A N 1
ATOM 2118 C CA . GLY A 1 273 ? 18.468 0.109 -12.630 1.00 76.62 273 GLY A CA 1
ATOM 2119 C C . GLY A 1 273 ? 17.075 -0.401 -12.252 1.00 76.62 273 GLY A C 1
ATOM 2120 O O . GLY A 1 273 ? 16.924 -1.030 -11.198 1.00 76.62 273 GLY A O 1
ATOM 2121 N N . VAL A 1 274 ? 16.039 -0.114 -13.046 1.00 83.94 274 VAL A N 1
ATOM 2122 C CA . VAL A 1 274 ? 14.667 -0.583 -12.801 1.00 83.94 274 VAL A CA 1
ATOM 2123 C C . VAL A 1 274 ? 14.379 -1.813 -13.662 1.00 83.94 274 VAL A C 1
ATOM 2125 O O . VAL A 1 274 ? 14.527 -1.791 -14.880 1.00 83.94 274 VAL A O 1
ATOM 2128 N N . TYR A 1 275 ? 13.921 -2.901 -13.041 1.00 86.25 275 TYR A N 1
ATOM 2129 C CA . TYR A 1 275 ? 13.527 -4.114 -13.759 1.00 86.25 275 TYR A CA 1
ATOM 2130 C C . TYR A 1 275 ? 12.106 -3.985 -14.288 1.00 86.25 275 TYR A C 1
ATOM 2132 O O . TYR A 1 275 ? 11.144 -4.136 -13.530 1.00 86.25 275 TYR A O 1
ATOM 2140 N N . VAL A 1 276 ? 11.948 -3.811 -15.594 1.00 91.88 276 VAL A N 1
ATOM 2141 C CA . VAL A 1 276 ? 10.635 -3.999 -16.218 1.00 91.88 276 VAL A CA 1
ATOM 2142 C C . VAL A 1 276 ? 10.296 -5.492 -16.218 1.00 91.88 276 VAL A C 1
ATOM 2144 O O . VAL A 1 276 ? 11.033 -6.308 -16.767 1.00 91.88 276 VAL A O 1
ATOM 2147 N N . ARG A 1 277 ? 9.208 -5.876 -15.543 1.00 92.12 277 ARG A N 1
ATOM 2148 C CA . ARG A 1 277 ? 8.806 -7.285 -15.350 1.00 92.12 277 ARG A CA 1
ATOM 2149 C C . ARG A 1 277 ? 7.660 -7.722 -16.248 1.00 92.12 277 ARG A C 1
ATOM 2151 O O . ARG A 1 277 ? 7.499 -8.920 -16.469 1.00 92.12 277 ARG A O 1
ATOM 2158 N N . LYS A 1 278 ? 6.858 -6.777 -16.732 1.00 96.19 278 LYS A N 1
ATOM 2159 C CA . LYS A 1 278 ? 5.705 -7.052 -17.585 1.00 96.19 278 LYS A CA 1
ATOM 2160 C C . LYS A 1 278 ? 5.414 -5.853 -18.478 1.00 96.19 278 LYS A C 1
ATOM 2162 O O . LYS A 1 278 ? 5.440 -4.716 -18.014 1.00 96.19 278 LYS A O 1
ATOM 2167 N N . VAL A 1 279 ? 5.108 -6.138 -19.737 1.00 98.00 279 VAL A N 1
ATOM 2168 C CA . VAL A 1 279 ? 4.480 -5.209 -20.676 1.00 98.00 279 VAL A CA 1
ATOM 2169 C C . VAL A 1 279 ? 3.136 -5.823 -21.045 1.00 98.00 279 VAL A C 1
ATOM 2171 O O . VAL A 1 279 ? 3.082 -6.996 -21.415 1.00 98.00 279 VAL A O 1
ATOM 2174 N N . ALA A 1 280 ? 2.060 -5.064 -20.887 1.00 97.81 280 ALA A N 1
ATOM 2175 C CA . ALA A 1 280 ? 0.717 -5.452 -21.292 1.00 97.81 280 ALA A CA 1
ATOM 2176 C C . ALA A 1 280 ? 0.208 -4.444 -22.322 1.00 97.81 280 ALA A C 1
ATOM 2178 O O . ALA A 1 280 ? 0.251 -3.245 -22.061 1.00 97.81 280 ALA A O 1
ATOM 2179 N N . ILE A 1 281 ? -0.266 -4.935 -23.466 1.00 98.19 281 ILE A N 1
ATOM 2180 C CA . ILE A 1 281 ? -0.953 -4.132 -24.481 1.00 98.19 281 ILE A CA 1
ATOM 2181 C C . ILE A 1 281 ? -2.431 -4.517 -24.417 1.00 98.19 281 ILE A C 1
ATOM 2183 O O . ILE A 1 281 ? -2.753 -5.705 -24.496 1.00 98.19 281 ILE A O 1
ATOM 2187 N N . VAL A 1 282 ? -3.314 -3.545 -24.203 1.00 98.19 282 VAL A N 1
ATOM 2188 C CA . VAL A 1 282 ? -4.747 -3.764 -23.957 1.00 98.19 282 VAL A CA 1
ATOM 2189 C C . VAL A 1 282 ? -5.607 -2.845 -24.834 1.00 98.19 282 VAL A C 1
ATOM 2191 O O . VAL A 1 282 ? -5.131 -1.784 -25.237 1.00 98.19 282 VAL A O 1
ATOM 2194 N N . PRO A 1 283 ? -6.861 -3.232 -25.136 1.00 97.75 283 PRO A N 1
ATOM 2195 C CA . PRO A 1 283 ? -7.781 -2.377 -25.884 1.00 97.75 283 PRO A CA 1
ATOM 2196 C C . PRO A 1 283 ? -8.231 -1.169 -25.053 1.00 97.75 283 PRO A C 1
ATOM 2198 O O . PRO A 1 283 ? -8.146 -1.201 -23.817 1.00 97.75 283 PRO A O 1
ATOM 2201 N N . ASP A 1 284 ? -8.813 -0.167 -25.716 1.00 96.69 284 ASP A N 1
ATOM 2202 C CA . ASP A 1 284 ? -9.464 1.014 -25.123 1.00 96.69 284 ASP A CA 1
ATOM 2203 C C . ASP A 1 284 ? -10.796 0.647 -24.442 1.00 96.69 284 ASP A C 1
ATOM 2205 O O . ASP A 1 284 ? -11.897 1.086 -24.778 1.00 96.69 284 ASP A O 1
ATOM 2209 N N . CYS A 1 285 ? -10.705 -0.246 -23.460 1.00 97.62 285 CYS A N 1
ATOM 2210 C CA . CYS A 1 285 ? -11.838 -0.845 -22.784 1.00 97.62 285 CYS A CA 1
ATOM 2211 C C . CYS A 1 285 ? -11.679 -0.699 -21.273 1.00 97.62 285 CYS A C 1
ATOM 2213 O O . CYS A 1 285 ? -10.864 -1.373 -20.639 1.00 97.62 285 CYS A O 1
ATOM 2215 N N . LEU A 1 286 ? -12.522 0.147 -20.683 1.00 97.62 286 LEU A N 1
ATOM 2216 C CA . LEU A 1 286 ? -12.512 0.487 -19.260 1.00 97.62 286 LEU A CA 1
ATOM 2217 C C . LEU A 1 286 ? -12.369 -0.735 -18.324 1.00 97.62 286 LEU A C 1
ATOM 2219 O O . LEU A 1 286 ? -11.422 -0.747 -17.533 1.00 97.62 286 LEU A O 1
ATOM 2223 N N . PRO A 1 287 ? -13.220 -1.784 -18.390 1.00 97.25 287 PRO A N 1
ATOM 2224 C CA . PRO A 1 287 ? -13.100 -2.923 -17.478 1.00 97.25 287 PRO A CA 1
ATOM 2225 C C . PRO A 1 287 ? -11.795 -3.711 -17.661 1.00 97.25 287 PRO A C 1
ATOM 2227 O O . PRO A 1 287 ? -11.288 -4.276 -16.688 1.00 97.25 287 PRO A O 1
ATOM 2230 N N . VAL A 1 288 ? -11.238 -3.739 -18.878 1.00 98.38 288 VAL A N 1
ATOM 2231 C CA . VAL A 1 288 ? -9.972 -4.426 -19.177 1.00 98.38 288 VAL A CA 1
ATOM 2232 C C . VAL A 1 288 ? -8.803 -3.643 -18.592 1.00 98.38 288 VAL A C 1
ATOM 2234 O O . VAL A 1 288 ? -8.028 -4.202 -17.816 1.00 98.38 288 VAL A O 1
ATOM 2237 N N . ILE A 1 289 ? -8.730 -2.338 -18.868 1.00 98.56 289 ILE A N 1
ATOM 2238 C CA . ILE A 1 289 ? -7.709 -1.444 -18.307 1.00 98.56 289 ILE A CA 1
ATOM 2239 C C . ILE A 1 289 ? -7.766 -1.494 -16.773 1.00 98.56 289 ILE A C 1
ATOM 2241 O O . ILE A 1 289 ? -6.744 -1.681 -16.114 1.00 98.56 289 ILE A O 1
ATOM 2245 N N . ALA A 1 290 ? -8.962 -1.411 -16.180 1.00 97.50 290 ALA A N 1
ATOM 2246 C CA . ALA A 1 290 ? -9.125 -1.438 -14.730 1.00 97.50 290 ALA A CA 1
ATOM 2247 C C . ALA A 1 290 ? -8.699 -2.779 -14.105 1.00 97.50 290 ALA A C 1
ATOM 2249 O O . ALA A 1 290 ? -8.127 -2.808 -13.011 1.00 97.50 290 ALA A O 1
ATOM 2250 N N . ALA A 1 291 ? -8.975 -3.905 -14.771 1.00 96.69 291 ALA A N 1
ATOM 2251 C CA . ALA A 1 291 ? -8.505 -5.218 -14.338 1.00 96.69 291 ALA A CA 1
ATOM 2252 C C . ALA A 1 291 ? -6.974 -5.318 -14.388 1.00 96.69 291 ALA A C 1
ATOM 2254 O O . ALA A 1 291 ? -6.370 -5.759 -13.408 1.00 96.69 291 ALA A O 1
ATOM 2255 N N . GLU A 1 292 ? -6.355 -4.839 -15.466 1.00 98.25 292 GLU A N 1
ATOM 2256 C CA . GLU A 1 292 ? -4.904 -4.892 -15.634 1.00 98.25 292 GLU A CA 1
ATOM 2257 C C . GLU A 1 292 ? -4.190 -3.989 -14.622 1.00 98.25 292 GLU A C 1
ATOM 2259 O O . GLU A 1 292 ? -3.228 -4.405 -13.983 1.00 98.25 292 GLU A O 1
ATOM 2264 N N . VAL A 1 293 ? -4.724 -2.798 -14.341 1.00 97.69 293 VAL A N 1
ATOM 2265 C CA . VAL A 1 293 ? -4.217 -1.928 -13.267 1.00 97.69 293 VAL A CA 1
ATOM 2266 C C . VAL A 1 293 ? -4.306 -2.615 -11.901 1.00 97.69 293 VAL A C 1
ATOM 2268 O O . VAL A 1 293 ? -3.347 -2.558 -11.126 1.00 97.69 293 VAL A O 1
ATOM 2271 N N . ARG A 1 294 ? -5.425 -3.294 -11.595 1.00 96.44 294 ARG A N 1
ATOM 2272 C CA . ARG A 1 294 ? -5.589 -4.065 -10.345 1.00 96.44 294 ARG A CA 1
ATOM 2273 C C . ARG A 1 294 ? -4.584 -5.212 -10.228 1.00 96.44 294 ARG A C 1
ATOM 2275 O O . ARG A 1 294 ? -4.216 -5.553 -9.105 1.00 96.44 294 ARG A O 1
ATOM 2282 N N . ASP A 1 295 ? -4.138 -5.783 -11.344 1.00 94.38 295 ASP A N 1
ATOM 2283 C CA . ASP A 1 295 ? -3.104 -6.820 -11.374 1.00 94.38 295 ASP A CA 1
ATOM 2284 C C . ASP A 1 295 ? -1.689 -6.238 -11.226 1.00 94.38 295 ASP A C 1
ATOM 2286 O O . ASP A 1 295 ? -0.899 -6.693 -10.394 1.00 94.38 295 ASP A O 1
ATOM 2290 N N . LEU A 1 296 ? -1.373 -5.209 -12.014 1.00 95.25 296 LEU A N 1
ATOM 2291 C CA . LEU A 1 296 ? -0.028 -4.654 -12.143 1.00 95.25 296 LEU A CA 1
ATOM 2292 C C . LEU A 1 296 ? 0.381 -3.808 -10.936 1.00 95.25 296 LEU A C 1
ATOM 2294 O O . LEU A 1 296 ? 1.473 -4.006 -10.398 1.00 95.25 296 LEU A O 1
ATOM 2298 N N . SER A 1 297 ? -0.487 -2.892 -10.491 1.00 93.62 297 SER A N 1
ATOM 2299 C CA . SER A 1 297 ? -0.195 -1.920 -9.428 1.00 93.62 297 SER A CA 1
ATOM 2300 C C . SER A 1 297 ? 0.300 -2.547 -8.116 1.00 93.62 297 SER A C 1
ATOM 2302 O O . SER A 1 297 ? 1.281 -2.033 -7.570 1.00 93.62 297 SER A O 1
ATOM 2304 N N . PRO A 1 298 ? -0.298 -3.633 -7.576 1.00 86.75 298 PRO A N 1
ATOM 2305 C CA . PRO A 1 298 ? 0.193 -4.248 -6.343 1.00 86.75 298 PRO A CA 1
ATOM 2306 C C . PRO A 1 298 ? 1.476 -5.074 -6.523 1.00 86.75 298 PRO A C 1
ATOM 2308 O O . PRO A 1 298 ? 2.193 -5.257 -5.541 1.00 86.75 298 PRO A O 1
ATOM 2311 N N . LYS A 1 299 ? 1.766 -5.567 -7.736 1.00 89.12 299 LYS A N 1
ATOM 2312 C CA . LYS A 1 299 ? 2.894 -6.475 -8.025 1.00 89.12 299 LYS A CA 1
ATOM 2313 C C . LYS A 1 299 ? 4.201 -5.768 -8.395 1.00 89.12 299 LYS A C 1
ATOM 2315 O O . LYS A 1 299 ? 5.249 -6.404 -8.339 1.00 89.12 299 LYS A O 1
ATOM 2320 N N . HIS A 1 300 ? 4.138 -4.492 -8.768 1.00 90.56 300 HIS A N 1
ATOM 2321 C CA . HIS A 1 300 ? 5.281 -3.721 -9.264 1.00 90.56 300 HIS A CA 1
ATOM 2322 C C . HIS A 1 300 ? 5.417 -2.407 -8.509 1.00 90.56 300 HIS A C 1
ATOM 2324 O O . HIS A 1 300 ? 4.414 -1.848 -8.061 1.00 90.56 300 HIS A O 1
ATOM 2330 N N . ASP A 1 301 ? 6.640 -1.890 -8.401 1.00 85.38 301 ASP A N 1
ATOM 2331 C CA . ASP A 1 301 ? 6.900 -0.614 -7.728 1.00 85.38 301 ASP A CA 1
ATOM 2332 C C . ASP A 1 301 ? 6.277 0.534 -8.488 1.00 85.38 301 ASP A C 1
ATOM 2334 O O . ASP A 1 301 ? 5.553 1.333 -7.899 1.00 85.38 301 ASP A O 1
ATOM 2338 N N . VAL A 1 302 ? 6.466 0.535 -9.802 1.00 91.44 302 VAL A N 1
ATOM 2339 C CA . VAL A 1 302 ? 5.960 1.551 -10.718 1.00 91.44 302 VAL A CA 1
ATOM 2340 C C . VAL A 1 302 ? 5.161 0.892 -11.830 1.00 91.44 302 VAL A C 1
ATOM 2342 O O . VAL A 1 302 ? 5.520 -0.169 -12.335 1.00 91.44 302 VAL A O 1
ATOM 2345 N N . VAL A 1 303 ? 4.064 1.525 -12.224 1.00 96.06 303 VAL A N 1
ATOM 2346 C CA . VAL A 1 303 ? 3.367 1.199 -13.468 1.00 96.06 303 VAL A CA 1
ATOM 2347 C C . VAL A 1 303 ? 3.371 2.446 -14.337 1.00 96.06 303 VAL A C 1
ATOM 2349 O O . VAL A 1 303 ? 3.050 3.527 -13.851 1.00 96.06 303 VAL A O 1
ATOM 2352 N N . ILE A 1 304 ? 3.740 2.318 -15.605 1.00 96.44 304 ILE A N 1
ATOM 2353 C CA . ILE A 1 304 ? 3.621 3.408 -16.578 1.00 96.44 304 ILE A CA 1
ATOM 2354 C C . ILE A 1 304 ? 2.542 3.015 -17.574 1.00 96.44 304 ILE A C 1
ATOM 2356 O O . ILE A 1 304 ? 2.626 1.955 -18.188 1.00 96.44 304 ILE A O 1
ATOM 2360 N N . SER A 1 305 ? 1.521 3.856 -17.689 1.00 97.19 305 SER A N 1
ATOM 2361 C CA . SER A 1 305 ? 0.427 3.691 -18.637 1.00 97.19 305 SER A CA 1
ATOM 2362 C C . SER A 1 305 ? 0.616 4.652 -19.803 1.00 97.19 305 SER A C 1
ATOM 2364 O O . SER A 1 305 ? 0.867 5.830 -19.559 1.00 97.19 305 SER A O 1
ATOM 2366 N N . CYS A 1 306 ? 0.442 4.189 -21.037 1.00 95.88 306 CYS A N 1
ATOM 2367 C CA . CYS A 1 306 ? 0.494 5.027 -22.236 1.00 95.88 306 CYS A CA 1
ATOM 2368 C C . CYS A 1 306 ? -0.770 4.810 -23.075 1.00 95.88 306 CYS A C 1
ATOM 2370 O O . CYS A 1 306 ? -0.969 3.697 -23.550 1.00 95.88 306 CYS A O 1
ATOM 2372 N N . GLY A 1 307 ? -1.588 5.852 -23.268 1.00 93.88 307 GLY A N 1
ATOM 2373 C CA . GLY A 1 307 ? -2.799 5.802 -24.111 1.00 93.88 307 GLY A CA 1
ATOM 2374 C C . GLY A 1 307 ? -4.120 6.049 -23.369 1.00 93.88 307 GLY A C 1
ATOM 2375 O O . GLY A 1 307 ? -4.166 6.047 -22.134 1.00 93.88 307 GLY A O 1
ATOM 2376 N N . GLY A 1 308 ? -5.189 6.311 -24.128 1.00 92.06 308 GLY A N 1
ATOM 2377 C CA . GLY A 1 308 ? -6.558 6.504 -23.623 1.00 92.06 308 GLY A CA 1
ATOM 2378 C C . GLY A 1 308 ? -6.779 7.752 -22.746 1.00 92.06 308 GLY A C 1
ATOM 2379 O O . GLY A 1 308 ? -7.571 7.712 -21.802 1.00 92.06 308 GLY A O 1
ATOM 2380 N N . LEU A 1 309 ? -6.020 8.832 -22.983 1.00 91.38 309 LEU A N 1
ATOM 2381 C CA . LEU A 1 309 ? -6.038 10.078 -22.192 1.00 91.38 309 LEU A CA 1
ATOM 2382 C C . LEU A 1 309 ? -6.506 11.324 -22.964 1.00 91.38 309 LEU A C 1
ATOM 2384 O O . LEU A 1 309 ? -6.449 12.431 -22.425 1.00 91.38 309 LEU A O 1
ATOM 2388 N N . GLY A 1 310 ? -6.879 11.185 -24.229 1.00 87.12 310 GLY A N 1
ATOM 2389 C CA . GLY A 1 310 ? -7.416 12.278 -25.028 1.00 87.12 310 GLY A CA 1
ATOM 2390 C C . GLY A 1 310 ? -8.883 12.615 -24.702 1.00 87.12 310 GLY A C 1
ATOM 2391 O O . GLY A 1 310 ? -9.432 12.202 -23.675 1.00 87.12 310 GLY A O 1
ATOM 2392 N N . PRO A 1 311 ? -9.520 13.434 -25.554 1.00 84.69 311 PRO A N 1
ATOM 2393 C CA . PRO A 1 311 ? -10.906 13.851 -25.378 1.00 84.69 311 PRO A CA 1
ATOM 2394 C C . PRO A 1 311 ? -11.938 12.886 -25.987 1.00 84.69 311 PRO A C 1
ATOM 2396 O O . PRO A 1 311 ? -13.140 13.095 -25.787 1.00 84.69 311 PRO A O 1
ATOM 2399 N N . THR A 1 312 ? -11.529 11.876 -26.765 1.00 85.88 312 THR A N 1
ATOM 2400 C CA . THR A 1 312 ? -12.468 11.077 -27.562 1.00 85.88 312 THR A CA 1
ATOM 2401 C C . THR A 1 312 ? -13.234 10.062 -26.697 1.00 85.88 312 THR A C 1
ATOM 2403 O O . THR A 1 312 ? -12.889 9.817 -25.540 1.00 85.88 312 THR A O 1
ATOM 2406 N N . PRO A 1 313 ? -14.378 9.521 -27.163 1.00 85.31 313 PRO A N 1
ATOM 2407 C CA . PRO A 1 313 ? -15.211 8.638 -26.340 1.00 85.31 313 PRO A CA 1
ATOM 2408 C C . PRO A 1 313 ? -14.528 7.347 -25.868 1.00 85.31 313 PRO A C 1
ATOM 2410 O O . PRO A 1 313 ? -14.897 6.844 -24.809 1.00 85.31 313 PRO A O 1
ATOM 2413 N N . ASP A 1 314 ? -13.580 6.843 -26.648 1.00 88.81 314 ASP A N 1
ATOM 2414 C CA . ASP A 1 314 ? -12.709 5.694 -26.389 1.00 88.81 314 ASP A CA 1
ATOM 2415 C C . ASP A 1 314 ? -11.567 6.001 -25.404 1.00 88.81 314 ASP A C 1
ATOM 2417 O O . ASP A 1 314 ? -11.089 5.089 -24.735 1.00 88.81 314 ASP A O 1
ATOM 2421 N N . ASP A 1 315 ? -11.215 7.272 -25.184 1.00 93.62 315 ASP A N 1
ATOM 2422 C CA . ASP A 1 315 ? -10.298 7.664 -24.112 1.00 93.62 315 ASP A CA 1
ATOM 2423 C C . ASP A 1 315 ? -10.963 7.494 -22.733 1.00 93.62 315 ASP A C 1
ATOM 2425 O O . ASP A 1 315 ? -11.709 8.358 -22.250 1.00 93.62 315 ASP A O 1
ATOM 2429 N N . VAL A 1 316 ? -10.703 6.341 -22.108 1.00 96.06 316 VAL A N 1
ATOM 2430 C CA . VAL A 1 316 ? -11.325 5.901 -20.844 1.00 96.06 316 VAL A CA 1
ATOM 2431 C C . VAL A 1 316 ? -10.314 5.552 -19.744 1.00 96.06 316 VAL A C 1
ATOM 2433 O O . VAL A 1 316 ? -10.679 4.959 -18.723 1.00 96.06 316 VAL A O 1
ATOM 2436 N N . THR A 1 317 ? -9.031 5.891 -19.912 1.00 97.00 317 THR A N 1
ATOM 2437 C CA . THR A 1 317 ? -7.975 5.497 -18.963 1.00 97.00 317 THR A CA 1
ATOM 2438 C C . THR A 1 317 ? -8.179 6.130 -17.583 1.00 97.00 317 THR A C 1
ATOM 2440 O O . THR A 1 317 ? -7.996 5.452 -16.572 1.00 97.00 317 THR A O 1
ATOM 2443 N N . MET A 1 318 ? -8.616 7.392 -17.488 1.00 95.44 318 MET A N 1
ATOM 2444 C CA . MET A 1 318 ? -8.881 8.043 -16.190 1.00 95.44 318 MET A CA 1
ATOM 2445 C C . MET A 1 318 ? -10.043 7.384 -15.438 1.00 95.44 318 MET A C 1
ATOM 2447 O O . MET A 1 318 ? -9.949 7.120 -14.232 1.00 95.44 318 MET A O 1
ATOM 2451 N N . GLU A 1 319 ? -11.124 7.069 -16.147 1.00 96.94 319 GLU A N 1
ATOM 2452 C CA . GLU A 1 319 ? -12.271 6.322 -15.643 1.00 96.94 319 GLU A CA 1
ATOM 2453 C C . GLU A 1 319 ? -11.852 4.928 -15.167 1.00 96.94 319 GLU A C 1
ATOM 2455 O O . GLU A 1 319 ? -12.240 4.505 -14.073 1.00 96.94 319 GLU A O 1
ATOM 2460 N N . ALA A 1 320 ? -11.001 4.243 -15.934 1.00 97.94 320 ALA A N 1
ATOM 2461 C CA . ALA A 1 320 ? -10.474 2.935 -15.573 1.00 97.94 320 ALA A CA 1
ATOM 2462 C C . ALA A 1 320 ? -9.599 2.988 -14.310 1.00 97.94 320 ALA A C 1
ATOM 2464 O O . ALA A 1 320 ? -9.723 2.117 -13.448 1.00 97.94 320 ALA A O 1
ATOM 2465 N N . MET A 1 321 ? -8.773 4.028 -14.130 1.00 97.19 321 MET A N 1
ATOM 2466 C CA . MET A 1 321 ? -8.010 4.236 -12.888 1.00 97.19 321 MET A CA 1
ATOM 2467 C C . MET A 1 321 ? -8.938 4.484 -11.691 1.00 97.19 321 MET A C 1
ATOM 2469 O O . MET A 1 321 ? -8.718 3.938 -10.605 1.00 97.19 321 MET A O 1
ATOM 2473 N N . SER A 1 322 ? -9.997 5.275 -11.890 1.00 95.06 322 SER A N 1
ATOM 2474 C CA . SER A 1 322 ? -11.047 5.507 -10.891 1.00 95.06 322 SER A CA 1
ATOM 2475 C C . SER A 1 322 ? -11.716 4.194 -10.469 1.00 95.06 322 SER A C 1
ATOM 2477 O O . SER A 1 322 ? -11.841 3.929 -9.269 1.00 95.06 322 SER A O 1
ATOM 2479 N N . GLU A 1 323 ? -12.080 3.330 -11.423 1.00 95.81 323 GLU A N 1
ATOM 2480 C CA . GLU A 1 323 ? -12.650 2.010 -11.130 1.00 95.81 323 GLU A CA 1
ATOM 2481 C C . GLU A 1 323 ? -11.642 1.091 -10.422 1.00 95.81 323 GLU A C 1
ATOM 2483 O O . GLU A 1 323 ? -11.954 0.514 -9.373 1.00 95.81 323 GLU A O 1
ATOM 2488 N N . ALA A 1 324 ? -10.428 0.965 -10.964 1.00 93.69 324 ALA A N 1
ATOM 2489 C CA . ALA A 1 324 ? -9.396 0.066 -10.456 1.00 93.69 324 ALA A CA 1
ATOM 2490 C C . ALA A 1 324 ? -9.070 0.345 -8.986 1.00 93.69 324 ALA A C 1
ATOM 2492 O O . ALA A 1 324 ? -8.945 -0.577 -8.174 1.00 93.69 324 ALA A O 1
ATOM 2493 N N . PHE A 1 325 ? -8.976 1.627 -8.634 1.00 88.62 325 PHE A N 1
ATOM 2494 C CA . PHE A 1 325 ? -8.601 2.066 -7.298 1.00 88.62 325 PHE A CA 1
ATOM 2495 C C . PHE A 1 325 ? -9.775 2.436 -6.396 1.00 88.62 325 PHE A C 1
ATOM 2497 O O . PHE A 1 325 ? -9.543 2.717 -5.215 1.00 88.62 325 PHE A O 1
ATOM 2504 N N . ARG A 1 326 ? -11.010 2.381 -6.913 1.00 90.81 326 ARG A N 1
ATOM 2505 C CA . ARG A 1 326 ? -12.243 2.802 -6.227 1.00 90.81 326 ARG A CA 1
ATOM 2506 C C . ARG A 1 326 ? -12.139 4.239 -5.705 1.00 90.81 326 ARG A C 1
ATOM 2508 O O . ARG A 1 326 ? -12.482 4.527 -4.559 1.00 90.81 326 ARG A O 1
ATOM 2515 N N . MET A 1 327 ? -11.613 5.129 -6.540 1.00 88.12 327 MET A N 1
ATOM 2516 C CA . MET A 1 327 ? -11.383 6.539 -6.222 1.00 88.12 327 MET A CA 1
ATOM 2517 C C . MET A 1 327 ? -12.308 7.391 -7.092 1.00 88.12 327 MET A C 1
ATOM 2519 O O . MET A 1 327 ? -12.187 7.316 -8.308 1.00 88.12 327 MET A O 1
ATOM 2523 N N . PRO A 1 328 ? -13.215 8.205 -6.520 1.00 87.94 328 PRO A N 1
ATOM 2524 C CA . PRO A 1 328 ? -14.143 8.990 -7.326 1.00 87.94 328 PRO A CA 1
ATOM 2525 C C . PRO A 1 328 ? -13.388 9.999 -8.197 1.00 87.94 328 PRO A C 1
ATOM 2527 O O . PRO A 1 328 ? -12.449 10.642 -7.720 1.00 87.94 328 PRO A O 1
ATOM 2530 N N . LEU A 1 329 ? -13.825 10.174 -9.445 1.00 92.31 329 LEU A N 1
ATOM 2531 C CA . LEU A 1 329 ? -13.332 11.248 -10.307 1.00 92.31 329 LEU A CA 1
ATOM 2532 C C . LEU A 1 329 ? -13.701 12.618 -9.722 1.00 92.31 329 LEU A C 1
ATOM 2534 O O . LEU A 1 329 ? -14.834 12.842 -9.292 1.00 92.31 329 LEU A O 1
ATOM 2538 N N . ALA A 1 330 ? -12.749 13.542 -9.741 1.00 89.25 330 ALA A N 1
ATOM 2539 C CA . ALA A 1 330 ? -12.920 14.933 -9.353 1.00 89.25 330 ALA A CA 1
ATOM 2540 C C . ALA A 1 330 ? -12.319 15.847 -10.426 1.00 89.25 330 ALA A C 1
ATOM 2542 O O . ALA A 1 330 ? -11.370 15.470 -11.111 1.00 89.25 330 ALA A O 1
ATOM 2543 N N . HIS A 1 331 ? -12.875 17.048 -10.571 1.00 91.38 331 HIS A N 1
ATOM 2544 C CA . HIS A 1 331 ? -12.323 18.051 -11.475 1.00 91.38 331 HIS A CA 1
ATOM 2545 C C . HIS A 1 331 ? -11.012 18.607 -10.904 1.00 91.38 331 HIS A C 1
ATOM 2547 O O . HIS A 1 331 ? -10.993 19.106 -9.777 1.00 91.38 331 HIS A O 1
ATOM 2553 N N . SER A 1 332 ? -9.936 18.532 -11.683 1.00 87.19 332 SER A N 1
ATOM 2554 C CA . SER A 1 332 ? -8.651 19.152 -11.377 1.00 87.19 332 SER A CA 1
ATOM 2555 C C . SER A 1 332 ? -8.566 20.511 -12.055 1.00 87.19 332 SER A C 1
ATOM 2557 O O . SER A 1 332 ? -8.416 20.603 -13.272 1.00 87.19 332 SER A O 1
ATOM 2559 N N . GLN A 1 333 ? -8.663 21.571 -11.253 1.00 84.38 333 GLN A N 1
ATOM 2560 C CA . GLN A 1 333 ? -8.534 22.938 -11.753 1.00 84.38 333 GLN A CA 1
ATOM 2561 C C . GLN A 1 333 ? -7.146 23.183 -12.364 1.00 84.38 333 GLN A C 1
ATOM 2563 O O . GLN A 1 333 ? -7.044 23.778 -13.427 1.00 84.38 333 GLN A O 1
ATOM 2568 N N . GLU A 1 334 ? -6.100 22.638 -11.744 1.00 81.25 334 GLU A N 1
ATOM 2569 C CA . GLU A 1 334 ? -4.713 22.746 -12.209 1.00 81.25 334 GLU A CA 1
ATOM 2570 C C . GLU A 1 334 ? -4.506 22.095 -13.589 1.00 81.25 334 GLU A C 1
ATOM 2572 O O . GLU A 1 334 ? -3.919 22.692 -14.491 1.00 81.25 334 GLU A O 1
ATOM 2577 N N . LEU A 1 335 ? -5.034 20.880 -13.793 1.00 83.62 335 LEU A N 1
ATOM 2578 C CA . LEU A 1 335 ? -4.955 20.208 -15.094 1.00 83.62 335 LEU A CA 1
ATOM 2579 C C . LEU A 1 335 ? -5.814 20.926 -16.141 1.00 83.62 335 LEU A C 1
ATOM 2581 O O . LEU A 1 335 ? -5.389 21.055 -17.285 1.00 83.62 335 LEU A O 1
ATOM 2585 N N . PHE A 1 336 ? -6.994 21.416 -15.754 1.00 85.38 336 PHE A N 1
ATOM 2586 C CA . PHE A 1 336 ? -7.850 22.206 -16.636 1.00 85.38 336 PHE A CA 1
ATOM 2587 C C . PHE A 1 336 ? -7.142 23.475 -17.129 1.00 85.38 336 PHE A C 1
ATOM 2589 O O . PHE A 1 336 ? -7.122 23.728 -18.329 1.00 85.38 336 PHE A O 1
ATOM 2596 N N . GLU A 1 337 ? -6.505 24.232 -16.234 1.00 80.62 337 GLU A N 1
ATOM 2597 C CA . GLU A 1 337 ? -5.728 25.429 -16.581 1.00 80.62 337 GLU A CA 1
ATOM 2598 C C . GLU A 1 337 ? -4.531 25.095 -17.478 1.00 80.62 337 GLU A C 1
ATOM 2600 O O . GLU A 1 337 ? -4.276 25.800 -18.453 1.00 80.62 337 GLU A O 1
ATOM 2605 N N . CYS A 1 338 ? -3.840 23.981 -17.213 1.00 77.69 338 CYS A N 1
ATOM 2606 C CA . CYS A 1 338 ? -2.753 23.493 -18.063 1.00 77.69 338 CYS A CA 1
ATOM 2607 C C . CYS A 1 338 ? -3.228 23.156 -19.489 1.00 77.69 338 CYS A C 1
ATOM 2609 O O . CYS A 1 338 ? -2.534 23.454 -20.463 1.00 77.69 338 CYS A O 1
ATOM 2611 N N . LEU A 1 339 ? -4.406 22.540 -19.617 1.00 79.38 339 LEU A N 1
ATOM 2612 C CA . LEU A 1 339 ? -5.018 22.220 -20.906 1.00 79.38 339 LEU A CA 1
ATOM 2613 C C . LEU A 1 339 ? -5.468 23.495 -21.633 1.00 79.38 339 LEU A C 1
ATOM 2615 O O . LEU A 1 339 ? -5.089 23.698 -22.785 1.00 79.38 339 LEU A O 1
ATOM 2619 N N . MET A 1 340 ? -6.209 24.376 -20.953 1.00 78.12 340 MET A N 1
ATOM 2620 C CA . MET A 1 340 ? -6.729 25.626 -21.521 1.00 78.12 340 MET A CA 1
ATOM 2621 C C . MET A 1 340 ? -5.618 26.578 -21.965 1.00 78.12 340 MET A C 1
ATOM 2623 O O . MET A 1 340 ? -5.658 27.074 -23.088 1.00 78.12 340 MET A O 1
ATOM 2627 N N . GLY A 1 341 ? -4.578 26.763 -21.144 1.00 70.12 341 GLY A N 1
ATOM 2628 C CA . GLY A 1 341 ? -3.467 27.660 -21.468 1.00 70.12 341 GLY A CA 1
ATOM 2629 C C . GLY A 1 341 ? -2.740 27.285 -22.763 1.00 70.12 341 GLY A C 1
ATOM 2630 O O . GLY A 1 341 ? -2.201 28.153 -23.439 1.00 70.12 341 GLY A O 1
ATOM 2631 N N . LYS A 1 342 ? -2.758 26.009 -23.172 1.00 65.50 342 LYS A N 1
ATOM 2632 C CA . LYS A 1 342 ? -2.182 25.579 -24.456 1.00 65.50 342 LYS A CA 1
ATOM 2633 C C . LYS A 1 342 ? -3.063 25.914 -25.659 1.00 65.50 342 LYS A C 1
ATOM 2635 O O . LYS A 1 342 ? -2.522 26.179 -26.730 1.00 65.50 342 LYS A O 1
ATOM 2640 N N . TYR A 1 343 ? -4.385 25.903 -25.499 1.00 65.69 343 TYR A N 1
ATOM 2641 C CA . TYR A 1 343 ? -5.320 26.236 -26.576 1.00 65.69 343 TYR A CA 1
ATOM 2642 C C . TYR A 1 343 ? -5.347 27.742 -26.869 1.00 65.69 343 TYR A C 1
ATOM 2644 O O . TYR A 1 343 ? -5.342 28.121 -28.042 1.00 65.69 343 TYR A O 1
ATOM 2652 N N . ASP A 1 344 ? -5.235 28.591 -25.840 1.00 60.31 344 ASP A N 1
ATOM 2653 C CA . ASP A 1 344 ? -5.157 30.056 -25.987 1.00 60.31 344 ASP A CA 1
ATOM 2654 C C . ASP A 1 344 ? -3.985 30.508 -26.881 1.00 60.31 344 ASP A C 1
ATOM 2656 O O . ASP A 1 344 ? -4.071 31.520 -27.580 1.00 60.31 344 ASP A O 1
ATOM 2660 N N . HIS A 1 345 ? -2.891 29.740 -26.908 1.00 54.34 345 HIS A N 1
ATOM 2661 C CA . HIS A 1 345 ? -1.705 30.035 -27.715 1.00 54.34 345 HIS A CA 1
ATOM 2662 C C . HIS A 1 345 ? -1.797 29.584 -29.183 1.00 54.34 345 HIS A C 1
ATOM 2664 O O . HIS A 1 345 ? -0.978 30.026 -29.990 1.00 54.34 345 HIS A O 1
ATOM 2670 N N . LEU A 1 346 ? -2.751 28.716 -29.548 1.00 54.53 346 LEU A N 1
ATOM 2671 C CA . LEU A 1 346 ? -2.754 28.035 -30.849 1.00 54.53 346 LEU A CA 1
ATOM 2672 C C . LEU A 1 346 ? -3.784 28.563 -31.855 1.00 54.53 346 LEU A C 1
ATOM 2674 O O . LEU A 1 346 ? -3.510 28.483 -33.052 1.00 54.53 346 LEU A O 1
ATOM 2678 N N . THR A 1 347 ? -4.949 29.073 -31.433 1.00 53.62 347 THR A N 1
ATOM 2679 C CA . THR A 1 347 ? -6.063 29.242 -32.390 1.00 53.62 347 THR A CA 1
ATOM 2680 C C . THR A 1 347 ? -6.585 30.659 -32.604 1.00 53.62 347 THR A C 1
ATOM 2682 O O . THR A 1 347 ? -7.169 30.884 -33.659 1.00 53.62 347 THR A O 1
ATOM 2685 N N . GLY A 1 348 ? -6.399 31.637 -31.704 1.00 51.78 348 GLY A N 1
ATOM 2686 C CA . GLY A 1 348 ? -6.883 33.029 -31.896 1.00 51.78 348 GLY A CA 1
ATOM 2687 C C . GLY A 1 348 ? -8.398 33.191 -32.177 1.00 51.78 348 GLY A C 1
ATOM 2688 O O . GLY A 1 348 ? -8.894 34.302 -32.355 1.00 51.78 348 GLY A O 1
ATOM 2689 N N . GLN A 1 349 ? -9.125 32.080 -32.214 1.00 51.50 349 GLN A N 1
ATOM 2690 C CA . GLN A 1 349 ? -10.555 31.858 -32.349 1.00 51.50 349 GLN A CA 1
ATOM 2691 C C . GLN A 1 349 ? -10.835 30.585 -31.550 1.00 51.50 349 GLN A C 1
ATOM 2693 O O . GLN A 1 349 ? -10.003 29.677 -31.555 1.00 51.50 349 GLN A O 1
ATOM 2698 N N . GLU A 1 350 ? -11.971 30.508 -30.862 1.00 53.97 350 GLU A N 1
ATOM 2699 C CA . GLU A 1 350 ? -12.387 29.284 -30.177 1.00 53.97 350 GLU A CA 1
ATOM 2700 C C . GLU A 1 350 ? -13.166 28.370 -31.134 1.00 53.97 350 GLU A C 1
ATOM 2702 O O . GLU A 1 350 ? -14.289 28.703 -31.525 1.00 53.97 350 GLU A O 1
ATOM 2707 N N . PRO A 1 351 ? -12.626 27.202 -31.520 1.00 56.41 351 PRO A N 1
ATOM 2708 C CA . PRO A 1 351 ? -13.451 26.094 -31.972 1.00 56.41 351 PRO A CA 1
ATOM 2709 C C . PRO A 1 351 ? -14.488 25.715 -30.907 1.00 56.41 351 PRO A C 1
ATOM 2711 O O . PRO A 1 351 ? -14.160 25.561 -29.730 1.00 56.41 351 PRO A O 1
ATOM 2714 N N . ASN A 1 352 ? -15.738 25.512 -31.326 1.00 65.62 352 ASN A N 1
ATOM 2715 C CA . ASN A 1 352 ? -16.808 25.032 -30.450 1.00 65.62 352 ASN A CA 1
ATOM 2716 C C . ASN A 1 352 ? -16.395 23.720 -29.752 1.00 65.62 352 ASN A C 1
ATOM 2718 O O . ASN A 1 352 ? -16.142 22.730 -30.433 1.00 65.62 352 ASN A O 1
ATOM 2722 N N . GLY A 1 353 ? -16.405 23.691 -28.414 1.00 72.25 353 GLY A N 1
ATOM 2723 C CA . GLY A 1 353 ? -16.295 22.455 -27.621 1.00 72.25 353 GLY A CA 1
ATOM 2724 C C . GLY A 1 353 ? -14.985 22.241 -26.854 1.00 72.25 353 GLY A C 1
ATOM 2725 O O . GLY A 1 353 ? -14.981 21.415 -25.945 1.00 72.25 353 GLY A O 1
ATOM 2726 N N . ILE A 1 354 ? -13.928 23.024 -27.114 1.00 78.31 354 ILE A N 1
ATOM 2727 C CA . ILE A 1 354 ? -12.613 22.867 -26.451 1.00 78.31 354 ILE A CA 1
ATOM 2728 C C . ILE A 1 354 ? -12.726 22.921 -24.929 1.00 78.31 354 ILE A C 1
ATOM 2730 O O . ILE A 1 354 ? -12.195 22.056 -24.241 1.00 78.31 354 ILE A O 1
ATOM 2734 N N . GLU A 1 355 ? -13.440 23.910 -24.386 1.00 83.00 355 GLU A N 1
ATOM 2735 C CA . GLU A 1 355 ? -13.589 24.036 -22.935 1.00 83.00 355 GLU A CA 1
ATOM 2736 C C . GLU A 1 355 ? -14.251 22.786 -22.331 1.00 83.00 355 GLU A C 1
ATOM 2738 O O . GLU A 1 355 ? -13.818 22.284 -21.295 1.00 83.00 355 GLU A O 1
ATOM 2743 N N . SER A 1 356 ? -15.277 22.248 -22.997 1.00 84.25 356 SER A N 1
ATOM 2744 C CA . SER A 1 356 ? -15.972 21.030 -22.569 1.00 84.25 356 SER A CA 1
ATOM 2745 C C . SER A 1 356 ? -15.039 19.817 -22.580 1.00 84.25 356 SER A C 1
ATOM 2747 O O . SER A 1 356 ? -15.022 19.046 -21.617 1.00 84.25 356 SER A O 1
ATOM 2749 N N . ASP A 1 357 ? -14.230 19.671 -23.627 1.00 86.62 357 ASP A N 1
ATOM 2750 C CA . ASP A 1 357 ? -13.269 18.576 -23.766 1.00 86.62 357 ASP A CA 1
ATOM 2751 C C . ASP A 1 357 ? -12.143 18.689 -22.728 1.00 86.62 357 ASP A C 1
ATOM 2753 O O . ASP A 1 357 ? -11.841 17.721 -22.026 1.00 86.62 357 ASP A O 1
ATOM 2757 N N . CYS A 1 358 ? -11.608 19.894 -22.512 1.00 86.31 358 CYS A N 1
ATOM 2758 C CA . CYS A 1 358 ? -10.652 20.182 -21.444 1.00 86.31 358 CYS A CA 1
ATOM 2759 C C . CYS A 1 358 ? -11.237 19.871 -20.062 1.00 86.31 358 CYS A C 1
ATOM 2761 O O . CYS A 1 358 ? -10.565 19.262 -19.230 1.00 86.31 358 CYS A O 1
ATOM 2763 N N . ARG A 1 359 ? -12.501 20.236 -19.801 1.00 88.50 359 ARG A N 1
ATOM 2764 C CA . ARG A 1 359 ? -13.190 19.901 -18.542 1.00 88.50 359 ARG A CA 1
ATOM 2765 C C . ARG A 1 359 ? -13.355 18.399 -18.367 1.00 88.50 359 ARG A C 1
ATOM 2767 O O . ARG A 1 359 ? -13.227 17.919 -17.242 1.00 88.50 359 ARG A O 1
ATOM 2774 N N . ARG A 1 360 ? -13.635 17.655 -19.444 1.00 88.25 360 ARG A N 1
ATOM 2775 C CA . ARG A 1 360 ? -13.694 16.187 -19.417 1.00 88.25 360 ARG A CA 1
ATOM 2776 C C . ARG A 1 360 ? -12.326 15.608 -19.063 1.00 88.25 360 ARG A C 1
ATOM 2778 O O . ARG A 1 360 ? -12.236 14.869 -18.087 1.00 88.25 360 ARG A O 1
ATOM 2785 N N . MET A 1 361 ? -11.282 15.984 -19.797 1.00 89.25 361 MET A N 1
ATOM 2786 C CA . MET A 1 361 ? -9.910 15.500 -19.594 1.00 89.25 361 MET A CA 1
ATOM 2787 C C . MET A 1 361 ? -9.337 15.895 -18.223 1.00 89.25 361 MET A C 1
ATOM 2789 O O . MET A 1 361 ? -8.501 15.189 -17.664 1.00 89.25 361 MET A O 1
ATOM 2793 N N . ALA A 1 362 ? -9.818 16.995 -17.636 1.00 90.12 362 ALA A N 1
ATOM 2794 C CA . ALA A 1 362 ? -9.448 17.437 -16.296 1.00 90.12 362 ALA A CA 1
ATOM 2795 C C . ALA A 1 362 ? -10.110 16.633 -15.159 1.00 90.12 362 ALA A C 1
ATOM 2797 O O . ALA A 1 362 ? -9.854 16.908 -13.982 1.00 90.12 362 ALA A O 1
ATOM 2798 N N . ARG A 1 363 ? -10.961 15.642 -15.457 1.00 92.69 363 ARG A N 1
ATOM 2799 C CA . ARG A 1 363 ? -11.533 14.743 -14.444 1.00 92.69 363 ARG A CA 1
ATOM 2800 C C . ARG A 1 363 ? -10.552 13.618 -14.142 1.00 92.69 363 ARG A C 1
ATOM 2802 O O . ARG A 1 363 ? -10.396 12.692 -14.926 1.00 92.69 363 ARG A O 1
ATOM 2809 N N . ILE A 1 364 ? -9.945 13.666 -12.962 1.00 93.06 364 ILE A N 1
ATOM 2810 C CA . ILE A 1 364 ? -8.947 12.682 -12.519 1.00 93.06 364 ILE A CA 1
ATOM 2811 C C . ILE A 1 364 ? -9.383 12.019 -11.206 1.00 93.06 364 ILE A C 1
ATOM 2813 O O . ILE A 1 364 ? -10.151 12.618 -10.444 1.00 93.06 364 ILE A O 1
ATOM 2817 N N . PRO A 1 365 ? -8.923 10.794 -10.887 1.00 92.06 365 PRO A N 1
ATOM 2818 C CA . PRO A 1 365 ? -9.236 10.160 -9.607 1.00 92.06 365 PRO A CA 1
ATOM 2819 C C . PRO A 1 365 ? -8.812 11.041 -8.420 1.00 92.06 365 PRO A C 1
ATOM 2821 O O . PRO A 1 365 ? -7.702 11.573 -8.388 1.00 92.06 365 PRO A O 1
ATOM 2824 N N . ARG A 1 366 ? -9.678 11.215 -7.418 1.00 85.38 366 ARG A N 1
ATOM 2825 C CA . ARG A 1 366 ? -9.405 12.088 -6.263 1.00 85.38 366 ARG A CA 1
ATOM 2826 C C . ARG A 1 366 ? -8.127 11.671 -5.530 1.00 85.38 366 ARG A C 1
ATOM 2828 O O . ARG A 1 366 ? -8.051 10.545 -5.060 1.00 85.38 366 ARG A O 1
ATOM 2835 N N . GLY A 1 367 ? -7.196 12.604 -5.330 1.00 78.44 367 GLY A N 1
ATOM 2836 C CA . GLY A 1 367 ? -5.899 12.340 -4.687 1.00 78.44 367 GLY A CA 1
ATOM 2837 C C . GLY A 1 367 ? -4.784 11.972 -5.671 1.00 78.44 367 GLY A C 1
ATOM 2838 O O . GLY A 1 367 ? -3.710 11.562 -5.241 1.00 78.44 367 GLY A O 1
ATOM 2839 N N . SER A 1 368 ? -5.042 12.102 -6.975 1.00 84.88 368 SER A N 1
ATOM 2840 C CA . SER A 1 368 ? -4.003 12.057 -8.007 1.00 84.88 368 SER A CA 1
ATOM 2841 C C . SER A 1 368 ? -3.119 13.302 -7.948 1.00 84.88 368 SER A C 1
ATOM 2843 O O . SER A 1 368 ? -3.571 14.366 -7.525 1.00 84.88 368 SER A O 1
ATOM 2845 N N . LEU A 1 369 ? -1.875 13.166 -8.400 1.00 81.00 369 LEU A N 1
ATOM 2846 C CA . LEU A 1 369 ? -0.907 14.257 -8.476 1.00 81.00 369 LEU A CA 1
ATOM 2847 C C . LEU A 1 369 ? -0.649 14.635 -9.932 1.00 81.00 369 LEU A C 1
ATOM 2849 O O . LEU A 1 369 ? -0.496 13.755 -10.781 1.00 81.00 369 LEU A O 1
ATOM 2853 N N . LEU A 1 370 ? -0.544 15.932 -10.205 1.00 80.44 370 LEU A N 1
ATOM 2854 C CA . LEU A 1 370 ? 0.014 16.421 -11.458 1.00 80.44 370 LEU A CA 1
ATOM 2855 C C . LEU A 1 370 ? 1.541 16.363 -11.351 1.00 80.44 370 LEU A C 1
ATOM 2857 O O . LEU A 1 370 ? 2.132 17.046 -10.520 1.00 80.44 370 LEU A O 1
ATOM 2861 N N . VAL A 1 371 ? 2.185 15.491 -12.124 1.00 72.56 371 VAL A N 1
ATOM 2862 C CA . VAL A 1 371 ? 3.638 15.276 -12.023 1.00 72.56 371 VAL A CA 1
ATOM 2863 C C . VAL A 1 371 ? 4.396 16.272 -12.882 1.00 72.56 371 VAL A C 1
ATOM 2865 O O . VAL A 1 371 ? 5.364 16.873 -12.427 1.00 72.56 371 VAL A O 1
ATOM 2868 N N . HIS A 1 372 ? 3.979 16.418 -14.137 1.00 69.31 372 HIS A N 1
ATOM 2869 C CA . HIS A 1 372 ? 4.676 17.254 -15.102 1.00 69.31 372 HIS A CA 1
ATOM 2870 C C . HIS A 1 372 ? 3.718 17.711 -16.196 1.00 69.31 372 HIS A C 1
ATOM 2872 O O . HIS A 1 372 ? 3.054 16.882 -16.822 1.00 69.31 372 HIS A O 1
ATOM 2878 N N . ALA A 1 373 ? 3.666 19.016 -16.458 1.00 64.62 373 ALA A N 1
ATOM 2879 C CA . ALA A 1 373 ? 3.000 19.532 -17.646 1.00 64.62 373 ALA A CA 1
ATOM 2880 C C . ALA A 1 373 ? 3.745 19.023 -18.889 1.00 64.62 373 ALA A C 1
ATOM 2882 O O . ALA A 1 373 ? 4.923 19.317 -19.058 1.00 64.62 373 ALA A O 1
ATOM 2883 N N . LEU A 1 374 ? 3.086 18.241 -19.748 1.00 58.94 374 LEU A N 1
ATOM 2884 C CA . LEU A 1 374 ? 3.750 17.668 -20.922 1.00 58.94 374 LEU A CA 1
ATOM 2885 C C . LEU A 1 374 ? 3.950 18.745 -21.988 1.00 58.94 374 LEU A C 1
ATOM 2887 O O . LEU A 1 374 ? 2.987 19.400 -22.377 1.00 58.94 374 LEU A O 1
ATOM 2891 N N . HIS A 1 375 ? 5.164 18.925 -22.489 1.00 56.91 375 HIS A N 1
ATOM 2892 C CA . HIS A 1 375 ? 5.453 19.871 -23.565 1.00 56.91 375 HIS A CA 1
ATOM 2893 C C . HIS A 1 375 ? 5.458 19.135 -24.914 1.00 56.91 375 HIS A C 1
ATOM 2895 O O . HIS A 1 375 ? 5.979 18.023 -25.025 1.00 56.91 375 HIS A O 1
ATOM 2901 N N . CYS A 1 376 ? 4.855 19.747 -25.936 1.00 50.97 376 CYS A N 1
ATOM 2902 C CA . CYS A 1 376 ? 4.952 19.333 -27.338 1.00 50.97 376 CYS A CA 1
ATOM 2903 C C . CYS A 1 376 ? 5.751 20.404 -28.097 1.00 50.97 376 CYS A C 1
ATOM 2905 O O . CYS A 1 376 ? 5.725 21.572 -27.699 1.00 50.97 376 CYS A O 1
ATOM 2907 N N . GLU A 1 377 ? 6.461 20.026 -29.163 1.00 48.09 377 GLU A N 1
ATOM 2908 C CA . GLU A 1 377 ? 7.113 21.002 -30.039 1.00 48.09 377 GLU A CA 1
ATOM 2909 C C . GLU A 1 377 ? 6.082 22.013 -30.562 1.00 48.09 377 GLU A C 1
ATOM 2911 O O . GLU A 1 377 ? 4.978 21.657 -30.994 1.00 48.09 377 GLU A O 1
ATOM 2916 N N . GLN A 1 378 ? 6.433 23.296 -30.456 1.00 44.28 378 GLN A N 1
ATOM 2917 C CA . GLN A 1 378 ? 5.538 24.391 -30.799 1.00 44.28 378 GLN A CA 1
ATOM 2918 C C . GLN A 1 378 ? 5.350 24.467 -32.317 1.00 44.28 378 GLN A C 1
ATOM 2920 O O . GLN A 1 378 ? 6.275 24.793 -33.057 1.00 44.28 378 GLN A O 1
ATOM 2925 N N . GLY A 1 379 ? 4.128 24.192 -32.766 1.00 46.56 379 GLY A N 1
ATOM 2926 C CA . GLY A 1 379 ? 3.681 24.345 -34.144 1.00 46.56 379 GLY A CA 1
ATOM 2927 C C . GLY A 1 379 ? 2.157 24.448 -34.195 1.00 46.56 379 GLY A C 1
ATOM 2928 O O . GLY A 1 379 ? 1.456 23.864 -33.367 1.00 46.56 379 GLY A O 1
ATOM 2929 N N . ALA A 1 380 ? 1.630 25.213 -35.152 1.00 39.31 380 ALA A N 1
ATOM 2930 C CA . ALA A 1 380 ? 0.191 25.290 -35.380 1.00 39.31 380 ALA A CA 1
ATOM 2931 C C . ALA A 1 380 ? -0.344 23.894 -35.760 1.00 39.31 380 ALA A C 1
ATOM 2933 O O . ALA A 1 380 ? 0.086 23.326 -36.761 1.00 39.31 380 ALA A O 1
ATOM 2934 N N . GLY A 1 381 ? -1.261 23.344 -34.953 1.00 48.56 381 GLY A N 1
ATOM 2935 C CA . GLY A 1 381 ? -1.855 22.015 -35.156 1.00 48.56 381 GLY A CA 1
ATOM 2936 C C . GLY A 1 381 ? -1.309 20.887 -34.268 1.00 48.56 381 GLY A C 1
ATOM 2937 O O . GLY A 1 381 ? -1.763 19.754 -34.409 1.00 48.56 381 GLY A O 1
ATOM 2938 N N . SER A 1 382 ? -0.375 21.163 -33.349 1.00 49.31 382 SER A N 1
ATOM 2939 C CA . SER A 1 382 ? 0.109 20.155 -32.394 1.00 49.31 382 SER A CA 1
ATOM 2940 C C . SER A 1 382 ? -0.998 19.739 -31.403 1.00 49.31 382 SER A C 1
ATOM 2942 O O . SER A 1 382 ? -1.594 20.613 -30.768 1.00 49.31 382 SER A O 1
ATOM 2944 N N . PRO A 1 383 ? -1.285 18.433 -31.234 1.00 52.75 383 PRO A N 1
ATOM 2945 C CA . PRO A 1 383 ? -2.327 17.975 -30.319 1.00 52.75 383 PRO A CA 1
ATOM 2946 C C . PRO A 1 383 ? -2.022 18.331 -28.855 1.00 52.75 383 PRO A C 1
ATOM 2948 O O . PRO A 1 383 ? -0.886 18.225 -28.382 1.00 52.75 383 PRO A O 1
ATOM 2951 N N . VAL A 1 384 ? -3.054 18.767 -28.124 1.00 58.78 384 VAL A N 1
ATOM 2952 C CA . VAL A 1 384 ? -2.957 19.132 -26.706 1.00 58.78 384 VAL A CA 1
ATOM 2953 C C . VAL A 1 384 ? -3.152 17.884 -25.855 1.00 58.78 384 VAL A C 1
ATOM 2955 O O . VAL A 1 384 ? -4.252 17.350 -25.752 1.00 58.78 384 VAL A O 1
ATOM 2958 N N . PHE A 1 385 ? -2.075 17.428 -25.222 1.00 63.12 385 PHE A N 1
ATOM 2959 C CA . PHE A 1 385 ? -2.116 16.284 -24.313 1.00 63.12 385 PHE A CA 1
ATOM 2960 C C . PHE A 1 385 ? -2.176 16.719 -22.846 1.00 63.12 385 PHE A C 1
ATOM 2962 O O . PHE A 1 385 ? -1.606 17.768 -22.495 1.00 63.12 385 PHE A O 1
ATOM 2969 N N . PRO A 1 386 ? -2.818 15.909 -21.982 1.00 61.66 386 PRO A N 1
ATOM 2970 C CA . PRO A 1 386 ? -2.820 16.155 -20.549 1.00 61.66 386 PRO A CA 1
ATOM 2971 C C . PRO A 1 386 ? -1.403 16.077 -19.988 1.00 61.66 386 PRO A C 1
ATOM 2973 O O . PRO A 1 386 ? -0.518 15.448 -20.559 1.00 61.66 386 PRO A O 1
ATOM 2976 N N . ALA A 1 387 ? -1.182 16.738 -18.859 1.00 67.31 387 ALA A N 1
ATOM 2977 C CA . ALA A 1 387 ? 0.018 16.551 -18.055 1.00 67.31 387 ALA A CA 1
ATOM 2978 C C . ALA A 1 387 ? 0.174 15.074 -17.626 1.00 67.31 387 ALA A C 1
ATOM 2980 O O . ALA A 1 387 ? -0.812 14.338 -17.561 1.00 67.31 387 ALA A O 1
ATOM 2981 N N . CYS A 1 388 ? 1.391 14.643 -17.281 1.00 82.75 388 CYS A N 1
ATOM 2982 C CA . CYS A 1 388 ? 1.585 13.338 -16.654 1.00 82.75 388 CYS A CA 1
ATOM 2983 C C . CYS A 1 388 ? 0.872 13.344 -15.300 1.00 82.75 388 CYS A C 1
ATOM 2985 O O . CYS A 1 388 ? 1.259 14.086 -14.393 1.00 82.75 388 CYS A O 1
ATOM 2987 N N . VAL A 1 389 ? -0.157 12.513 -15.159 1.00 88.19 389 VAL A N 1
ATOM 2988 C CA . VAL A 1 389 ? -0.909 12.360 -13.910 1.00 88.19 389 VAL A CA 1
ATOM 2989 C C . VAL A 1 389 ? -0.448 11.093 -13.212 1.00 88.19 389 VAL A C 1
ATOM 2991 O O . VAL A 1 389 ? -0.347 10.034 -13.824 1.00 88.19 389 VAL A O 1
ATOM 2994 N N . GLN A 1 390 ? -0.182 11.191 -11.915 1.00 89.88 390 GLN A N 1
ATOM 2995 C CA . GLN A 1 390 ? 0.132 10.048 -11.071 1.00 89.88 390 GLN A CA 1
ATOM 2996 C C . GLN A 1 390 ? -1.082 9.662 -10.228 1.00 89.88 390 GLN A C 1
ATOM 2998 O O . GLN A 1 390 ? -1.567 10.454 -9.417 1.00 89.88 390 GLN A O 1
ATOM 3003 N N . VAL A 1 391 ? -1.520 8.411 -10.363 1.00 91.19 391 VAL A N 1
ATOM 3004 C CA . VAL A 1 391 ? -2.551 7.796 -9.521 1.00 91.19 391 VAL A CA 1
ATOM 3005 C C . VAL A 1 391 ? -1.905 6.661 -8.736 1.00 91.19 391 VAL A C 1
ATOM 3007 O O . VAL A 1 391 ? -1.574 5.612 -9.286 1.00 91.19 391 VAL A O 1
ATOM 3010 N N . ARG A 1 392 ? -1.691 6.861 -7.431 1.00 88.88 392 ARG A N 1
ATOM 3011 C CA . ARG A 1 392 ? -0.890 5.947 -6.592 1.00 88.88 392 ARG A CA 1
ATOM 3012 C C . ARG A 1 392 ? 0.503 5.720 -7.201 1.00 88.88 392 ARG A C 1
ATOM 3014 O O . ARG A 1 392 ? 1.279 6.663 -7.289 1.00 88.88 392 ARG A O 1
ATOM 3021 N N . ASN A 1 393 ? 0.830 4.492 -7.600 1.00 91.38 393 ASN A N 1
ATOM 3022 C CA . ASN A 1 393 ? 2.103 4.144 -8.229 1.00 91.38 393 ASN A CA 1
ATOM 3023 C C . ASN A 1 393 ? 2.024 4.031 -9.761 1.00 91.38 393 ASN A C 1
ATOM 3025 O O . ASN A 1 393 ? 2.919 3.447 -10.370 1.00 91.38 393 ASN A O 1
ATOM 3029 N N . VAL A 1 394 ? 0.948 4.541 -10.365 1.00 95.06 394 VAL A N 1
ATOM 3030 C CA . VAL A 1 394 ? 0.726 4.512 -11.810 1.00 95.06 394 VAL A CA 1
ATOM 3031 C C . VAL A 1 394 ? 0.941 5.905 -12.392 1.00 95.06 394 VAL A C 1
ATOM 3033 O O . VAL A 1 394 ? 0.281 6.850 -11.963 1.00 95.06 394 VAL A O 1
ATOM 3036 N N . PHE A 1 395 ? 1.848 6.029 -13.357 1.00 94.00 395 PHE A N 1
ATOM 3037 C CA . PHE A 1 395 ? 2.135 7.260 -14.092 1.00 94.00 395 PHE A CA 1
ATOM 3038 C C . PHE A 1 395 ? 1.460 7.193 -15.456 1.00 94.00 395 PHE A C 1
ATOM 3040 O O . PHE A 1 395 ? 1.703 6.262 -16.222 1.00 94.00 395 PHE A O 1
ATOM 3047 N N . LEU A 1 396 ? 0.589 8.155 -15.739 1.00 94.31 396 LEU A N 1
ATOM 3048 C CA . LEU A 1 396 ? -0.238 8.182 -16.938 1.00 94.31 396 LEU A CA 1
ATOM 3049 C C . LEU A 1 396 ? 0.373 9.121 -17.973 1.00 94.31 396 LEU A C 1
ATOM 3051 O O . LEU A 1 396 ? 0.501 10.320 -17.728 1.00 94.31 396 LEU A O 1
ATOM 3055 N N . PHE A 1 397 ? 0.698 8.568 -19.134 1.00 92.88 397 PHE A N 1
ATOM 3056 C CA . PHE A 1 397 ? 1.158 9.285 -20.310 1.00 92.88 397 PHE A CA 1
ATOM 3057 C C . PHE A 1 397 ? 0.162 9.132 -21.468 1.00 92.88 397 PHE A C 1
ATOM 3059 O O . PHE A 1 397 ? -0.529 8.115 -21.575 1.00 92.88 397 PHE A O 1
ATOM 3066 N N . PRO A 1 398 ? 0.088 10.120 -22.374 1.00 89.62 398 PRO A N 1
ATOM 3067 C CA . PRO A 1 398 ? -0.616 9.958 -23.639 1.00 89.62 398 PRO A CA 1
ATOM 3068 C C . PRO A 1 398 ? 0.068 8.890 -24.505 1.00 89.62 398 PRO A C 1
ATOM 3070 O O . PRO A 1 398 ? 1.242 8.576 -24.313 1.00 89.62 398 PRO A O 1
ATOM 3073 N N . GLY A 1 399 ? -0.659 8.354 -25.487 1.00 88.44 399 GLY A N 1
ATOM 3074 C CA . GLY A 1 399 ? -0.148 7.303 -26.377 1.00 88.44 399 GLY A CA 1
ATOM 3075 C C . GLY A 1 399 ? 0.909 7.777 -27.384 1.00 88.44 399 GLY A C 1
ATOM 3076 O O . GLY A 1 399 ? 1.615 6.954 -27.962 1.00 88.44 399 GLY A O 1
ATOM 3077 N N . VAL A 1 400 ? 1.059 9.091 -27.589 1.00 88.81 400 VAL A N 1
ATOM 3078 C CA . VAL A 1 400 ? 1.939 9.649 -28.628 1.00 88.81 400 VAL A CA 1
ATOM 3079 C C . VAL A 1 400 ? 3.424 9.518 -28.254 1.00 88.81 400 VAL A C 1
ATOM 3081 O O . VAL A 1 400 ? 3.856 10.155 -27.287 1.00 88.81 400 VAL A O 1
ATOM 3084 N N . PRO A 1 401 ? 4.241 8.789 -29.045 1.00 89.06 401 PRO A N 1
ATOM 3085 C CA . PRO A 1 401 ? 5.617 8.470 -28.662 1.00 89.06 401 PRO A CA 1
ATOM 3086 C C . PRO A 1 401 ? 6.527 9.671 -28.436 1.00 89.06 401 PRO A C 1
ATOM 3088 O O . PRO A 1 401 ? 7.277 9.689 -27.465 1.00 89.06 401 PRO A O 1
ATOM 3091 N N . SER A 1 402 ? 6.444 10.705 -29.275 1.00 85.81 402 SER A N 1
ATOM 3092 C CA . SER A 1 402 ? 7.265 11.912 -29.107 1.00 85.81 402 SER A CA 1
ATOM 3093 C C . SER A 1 402 ? 6.979 12.627 -27.785 1.00 85.81 402 SER A C 1
ATOM 3095 O O . SER A 1 402 ? 7.889 13.156 -27.152 1.00 85.81 402 SER A O 1
ATOM 3097 N N . VAL A 1 403 ? 5.729 12.596 -27.316 1.00 83.62 403 VAL A N 1
ATOM 3098 C CA . VAL A 1 403 ? 5.343 13.200 -26.038 1.00 83.62 403 VAL A CA 1
ATOM 3099 C C . VAL A 1 403 ? 5.898 12.389 -24.877 1.00 83.62 403 VAL A C 1
ATOM 3101 O O . VAL A 1 403 ? 6.448 12.975 -23.947 1.00 83.62 403 VAL A O 1
ATOM 3104 N N . VAL A 1 404 ? 5.811 11.058 -24.935 1.00 88.69 404 VAL A N 1
ATOM 3105 C CA . VAL A 1 404 ? 6.438 10.188 -23.930 1.00 88.69 404 VAL A CA 1
ATOM 3106 C C . VAL A 1 404 ? 7.943 10.451 -23.888 1.00 88.69 404 VAL A C 1
ATOM 3108 O O . VAL A 1 404 ? 8.476 10.767 -22.830 1.00 88.69 404 VAL A O 1
ATOM 3111 N N . GLN A 1 405 ? 8.615 10.412 -25.038 1.00 88.56 405 GLN A N 1
ATOM 3112 C CA . GLN A 1 405 ? 10.069 10.550 -25.141 1.00 88.56 405 GLN A CA 1
ATOM 3113 C C . GLN A 1 405 ? 10.584 11.891 -24.613 1.00 88.56 405 GLN A C 1
ATOM 3115 O O . GLN A 1 405 ? 11.507 11.917 -23.801 1.00 88.56 405 GLN A O 1
ATOM 3120 N N . ASN A 1 406 ? 9.946 12.997 -25.001 1.00 81.81 406 ASN A N 1
ATOM 3121 C CA . ASN A 1 406 ? 10.384 14.338 -24.613 1.00 81.81 406 ASN A CA 1
ATOM 3122 C C . ASN A 1 406 ? 10.171 14.637 -23.126 1.00 81.81 406 ASN A C 1
ATOM 3124 O O . ASN A 1 406 ? 10.854 15.488 -22.564 1.00 81.81 406 ASN A O 1
ATOM 3128 N N . ASN A 1 407 ? 9.214 13.961 -22.487 1.00 81.38 407 ASN A N 1
ATOM 3129 C CA . ASN A 1 407 ? 8.791 14.296 -21.130 1.00 81.38 407 ASN A CA 1
ATOM 3130 C C . ASN A 1 407 ? 9.148 13.218 -20.098 1.00 81.38 407 ASN A C 1
ATOM 3132 O O . ASN A 1 407 ? 9.064 13.480 -18.897 1.00 81.38 407 ASN A O 1
ATOM 3136 N N . PHE A 1 408 ? 9.567 12.020 -20.525 1.00 85.75 408 PHE A N 1
ATOM 3137 C CA . PHE A 1 408 ? 9.889 10.933 -19.602 1.00 85.75 408 PHE A CA 1
ATOM 3138 C C . PHE A 1 408 ? 11.024 11.309 -18.649 1.00 85.75 408 PHE A C 1
ATOM 3140 O O . PHE A 1 408 ? 10.939 10.981 -17.472 1.00 85.75 408 PHE A O 1
ATOM 3147 N N . ALA A 1 409 ? 12.026 12.068 -19.108 1.00 78.81 409 ALA A N 1
ATOM 3148 C CA . ALA A 1 409 ? 13.144 12.518 -18.276 1.00 78.81 409 ALA A CA 1
ATOM 3149 C C . ALA A 1 409 ? 12.694 13.253 -16.994 1.00 78.81 409 ALA A C 1
ATOM 3151 O O . ALA A 1 409 ? 13.234 12.991 -15.923 1.00 78.81 409 ALA A O 1
ATOM 3152 N N . ALA A 1 410 ? 11.655 14.092 -17.069 1.00 71.56 410 ALA A N 1
ATOM 3153 C CA . ALA A 1 410 ? 11.127 14.818 -15.908 1.00 71.56 410 ALA A CA 1
ATOM 3154 C C . ALA A 1 410 ? 10.377 13.910 -14.911 1.00 71.56 410 ALA A C 1
ATOM 3156 O O . ALA A 1 410 ? 10.281 14.211 -13.724 1.00 71.56 410 ALA A O 1
ATOM 3157 N N . VAL A 1 411 ? 9.832 12.785 -15.383 1.00 76.75 411 VAL A N 1
ATOM 3158 C CA . VAL A 1 411 ? 9.138 11.790 -14.544 1.00 76.75 411 VAL A CA 1
ATOM 3159 C C . VAL A 1 411 ? 10.118 10.747 -13.997 1.00 76.75 411 VAL A C 1
ATOM 3161 O O . VAL A 1 411 ? 9.933 10.229 -12.895 1.00 76.75 411 VAL A O 1
ATOM 3164 N N . LYS A 1 412 ? 11.187 10.478 -14.748 1.00 75.12 412 LYS A N 1
ATOM 3165 C CA . LYS A 1 412 ? 12.279 9.553 -14.437 1.00 75.12 412 LYS A CA 1
ATOM 3166 C C . LYS A 1 412 ? 12.936 9.887 -13.099 1.00 75.12 412 LYS A C 1
ATOM 3168 O O . LYS A 1 412 ? 13.101 8.989 -12.282 1.00 75.12 412 LYS A O 1
ATOM 3173 N N . GLU A 1 413 ? 13.213 11.163 -12.826 1.00 69.75 413 GLU A N 1
ATOM 3174 C CA . GLU A 1 413 ? 13.777 11.610 -11.541 1.00 69.75 413 GLU A CA 1
ATOM 3175 C C . GLU A 1 413 ? 12.877 11.226 -10.359 1.00 69.75 413 GLU A C 1
ATOM 3177 O O . GLU A 1 413 ? 13.335 10.597 -9.408 1.00 69.75 413 GLU A O 1
ATOM 3182 N N . ARG A 1 414 ? 11.566 11.471 -10.467 1.00 69.31 414 ARG A N 1
ATOM 3183 C CA . ARG A 1 414 ? 10.589 11.099 -9.431 1.00 69.31 414 ARG A CA 1
ATOM 3184 C C . ARG A 1 414 ? 10.485 9.584 -9.229 1.00 69.31 414 ARG A C 1
ATOM 3186 O O . ARG A 1 414 ? 10.282 9.123 -8.106 1.00 69.31 414 ARG A O 1
ATOM 3193 N N . ILE A 1 415 ? 10.599 8.804 -10.303 1.00 70.56 415 ILE A N 1
ATOM 3194 C CA . ILE A 1 415 ? 10.633 7.338 -10.232 1.00 70.56 415 ILE A CA 1
ATOM 3195 C C . ILE A 1 415 ? 11.885 6.886 -9.465 1.00 70.56 415 ILE A C 1
ATOM 3197 O O . ILE A 1 415 ? 11.766 6.092 -8.534 1.00 70.56 415 ILE A O 1
ATOM 3201 N N . ILE A 1 416 ? 13.054 7.441 -9.788 1.00 66.12 416 ILE A N 1
ATOM 3202 C CA . ILE A 1 416 ? 14.338 7.111 -9.151 1.00 66.12 416 ILE A CA 1
ATOM 3203 C C . ILE A 1 416 ? 14.347 7.507 -7.668 1.00 66.12 416 ILE A C 1
ATOM 3205 O O . ILE A 1 416 ? 14.702 6.687 -6.825 1.00 66.12 416 ILE A O 1
ATOM 3209 N N . GLU A 1 417 ? 13.901 8.718 -7.325 1.00 58.09 417 GLU A N 1
ATOM 3210 C CA . GLU A 1 417 ? 13.842 9.212 -5.939 1.00 58.09 417 GLU A CA 1
ATOM 3211 C C . GLU A 1 417 ? 12.910 8.381 -5.045 1.00 58.09 417 GLU A C 1
ATOM 3213 O O . GLU A 1 417 ? 13.091 8.311 -3.828 1.00 58.09 417 GLU A O 1
ATOM 3218 N N . SER A 1 418 ? 11.910 7.724 -5.640 1.00 51.88 418 SER A N 1
ATOM 3219 C CA . SER A 1 418 ? 10.940 6.905 -4.912 1.00 51.88 418 SER A CA 1
ATOM 3220 C C . SER A 1 418 ? 11.454 5.512 -4.506 1.00 51.88 418 SER A C 1
ATOM 3222 O O . SER A 1 418 ? 10.741 4.798 -3.792 1.00 51.88 418 SER A O 1
ATOM 3224 N N . GLY A 1 419 ? 12.664 5.103 -4.921 1.00 51.41 419 GLY A N 1
ATOM 3225 C CA . GLY A 1 419 ? 13.149 3.729 -4.743 1.00 51.41 419 GLY A CA 1
ATOM 3226 C C . GLY A 1 419 ? 14.671 3.527 -4.732 1.00 51.41 419 GLY A C 1
ATOM 3227 O O . GLY A 1 419 ? 15.467 4.451 -4.813 1.00 51.41 419 GLY A O 1
ATOM 3228 N N . ASP A 1 420 ? 15.083 2.261 -4.602 1.00 52.47 420 ASP A N 1
ATOM 3229 C CA . ASP A 1 420 ? 16.488 1.812 -4.604 1.00 52.47 420 ASP A CA 1
ATOM 3230 C C . ASP A 1 420 ? 16.949 1.498 -6.046 1.00 52.47 420 ASP A C 1
ATOM 3232 O O . ASP A 1 420 ? 17.162 0.344 -6.455 1.00 52.47 420 ASP A O 1
ATOM 3236 N N . ALA A 1 421 ? 16.975 2.544 -6.872 1.00 55.62 421 ALA A N 1
ATOM 3237 C CA . ALA A 1 421 ? 17.369 2.506 -8.276 1.00 55.62 421 ALA A CA 1
ATOM 3238 C C . ALA A 1 421 ? 18.903 2.626 -8.409 1.00 55.62 421 ALA A C 1
ATOM 3240 O O . ALA A 1 421 ? 19.445 3.647 -8.811 1.00 55.62 421 ALA A O 1
ATOM 3241 N N . GLY A 1 422 ? 19.629 1.584 -7.988 1.00 61.88 422 GLY A N 1
ATOM 3242 C CA . GLY A 1 422 ? 21.063 1.439 -8.282 1.00 61.88 422 GLY A CA 1
ATOM 3243 C C . GLY A 1 422 ? 21.309 0.961 -9.718 1.00 61.88 422 GLY A C 1
ATOM 3244 O O . GLY A 1 422 ? 20.592 0.069 -10.173 1.00 61.88 422 GLY A O 1
ATOM 3245 N N . ALA A 1 423 ? 22.313 1.525 -10.400 1.00 70.00 423 ALA A N 1
ATOM 3246 C CA . ALA A 1 423 ? 22.655 1.222 -11.793 1.00 70.00 423 ALA A CA 1
ATOM 3247 C C . ALA A 1 423 ? 22.998 -0.261 -12.032 1.00 70.00 423 ALA A C 1
ATOM 3249 O O . ALA A 1 423 ? 23.542 -0.941 -11.157 1.00 70.00 423 ALA A O 1
ATOM 3250 N N . PHE A 1 424 ? 22.705 -0.752 -13.238 1.00 79.88 424 PHE A N 1
ATOM 3251 C CA . PHE A 1 424 ? 23.163 -2.065 -13.680 1.00 79.88 424 PHE A CA 1
ATOM 3252 C C . PHE A 1 424 ? 24.616 -2.021 -14.137 1.00 79.88 424 PHE A C 1
ATOM 3254 O O . PHE A 1 424 ? 25.034 -1.155 -14.903 1.00 79.88 424 PHE A O 1
ATOM 3261 N N . HIS A 1 425 ? 25.364 -3.023 -13.707 1.00 82.94 425 HIS A N 1
ATOM 3262 C CA . HIS A 1 425 ? 26.682 -3.342 -14.211 1.00 82.94 425 HIS A CA 1
ATOM 3263 C C . HIS A 1 425 ? 26.552 -4.441 -15.259 1.00 82.94 425 HIS A C 1
ATOM 3265 O O . HIS A 1 425 ? 25.835 -5.416 -15.039 1.00 82.94 425 HIS A O 1
ATOM 3271 N N . ASN A 1 426 ? 27.259 -4.289 -16.377 1.00 86.44 426 ASN A N 1
ATOM 3272 C CA . ASN A 1 426 ? 27.160 -5.174 -17.530 1.00 86.44 426 ASN A CA 1
ATOM 3273 C C . ASN A 1 426 ? 28.543 -5.673 -17.971 1.00 86.44 426 ASN A C 1
ATOM 3275 O O . ASN A 1 426 ? 29.511 -4.911 -17.994 1.00 86.44 426 ASN A O 1
ATOM 3279 N N . ARG A 1 427 ? 28.623 -6.955 -18.336 1.00 89.69 427 ARG A N 1
ATOM 3280 C CA . ARG A 1 427 ? 29.786 -7.583 -18.986 1.00 89.69 427 ARG A CA 1
ATOM 3281 C C . ARG A 1 427 ? 29.312 -8.472 -20.120 1.00 89.69 427 ARG A C 1
ATOM 3283 O O . ARG A 1 427 ? 28.305 -9.166 -19.979 1.00 89.69 427 ARG A O 1
ATOM 3290 N N . ALA A 1 428 ? 30.050 -8.496 -21.221 1.00 91.12 428 ALA A N 1
ATOM 3291 C CA . ALA A 1 428 ? 29.717 -9.336 -22.362 1.00 91.12 428 ALA A CA 1
ATOM 3292 C C . ALA A 1 428 ? 30.939 -10.077 -22.905 1.00 91.12 428 ALA A C 1
ATOM 3294 O O . ALA A 1 428 ? 32.073 -9.589 -22.888 1.00 91.12 428 ALA A O 1
ATOM 3295 N N . VAL A 1 429 ? 30.695 -11.275 -23.428 1.00 91.25 429 VAL A N 1
ATOM 3296 C CA . VAL A 1 429 ? 31.702 -12.065 -24.132 1.00 91.25 429 VAL A CA 1
ATOM 3297 C C . VAL A 1 429 ? 31.106 -12.697 -25.377 1.00 91.25 429 VAL A C 1
ATOM 3299 O O . VAL A 1 429 ? 29.998 -13.229 -25.363 1.00 91.25 429 VAL A O 1
ATOM 3302 N N . ARG A 1 430 ? 31.868 -12.644 -26.468 1.00 91.31 430 ARG A N 1
ATOM 3303 C CA . ARG A 1 430 ? 31.519 -13.285 -27.736 1.00 91.31 430 ARG A CA 1
ATOM 3304 C C . ARG A 1 430 ? 32.338 -14.547 -27.930 1.00 91.31 430 ARG A C 1
ATOM 3306 O O . ARG A 1 430 ? 33.566 -14.509 -27.818 1.00 91.31 430 ARG A O 1
ATOM 3313 N N . LEU A 1 431 ? 31.660 -15.644 -28.246 1.00 89.25 431 LEU A N 1
ATOM 3314 C CA . LEU A 1 431 ? 32.251 -16.969 -28.394 1.00 89.25 431 LEU A CA 1
ATOM 3315 C C . LEU A 1 431 ? 32.016 -17.500 -29.811 1.00 89.25 431 LEU A C 1
ATOM 3317 O O . LEU A 1 431 ? 30.987 -17.244 -30.434 1.00 89.25 431 LEU A O 1
ATOM 3321 N N . SER A 1 432 ? 32.983 -18.254 -30.322 1.00 88.75 432 SER A N 1
ATOM 3322 C CA . SER A 1 432 ? 32.944 -18.899 -31.648 1.00 88.75 432 SER A CA 1
ATOM 3323 C C . SER A 1 432 ? 32.157 -20.217 -31.688 1.00 88.75 432 SER A C 1
ATOM 3325 O O . SER A 1 432 ? 32.071 -20.852 -32.738 1.00 88.75 432 SER A O 1
ATOM 3327 N N . VAL A 1 433 ? 31.587 -20.637 -30.557 1.00 87.94 433 VAL A N 1
ATOM 3328 C CA . VAL A 1 433 ? 30.818 -21.880 -30.420 1.00 87.94 433 VAL A CA 1
ATOM 3329 C C . VAL A 1 433 ? 29.322 -21.627 -30.332 1.00 87.94 433 VAL A C 1
ATOM 3331 O O . VAL A 1 433 ? 28.888 -20.537 -29.974 1.00 87.94 433 VAL A O 1
ATOM 3334 N N . ASP A 1 434 ? 28.537 -22.646 -30.666 1.00 87.12 434 ASP A N 1
ATOM 3335 C CA . ASP A 1 434 ? 27.081 -22.590 -30.592 1.00 87.12 434 ASP A CA 1
ATOM 3336 C C . ASP A 1 434 ? 26.596 -22.500 -29.134 1.00 87.12 434 ASP A C 1
ATOM 3338 O O . ASP A 1 434 ? 27.239 -23.008 -28.213 1.00 87.12 434 ASP A O 1
ATOM 3342 N N . GLU A 1 435 ? 25.424 -21.897 -28.925 1.00 85.62 435 GLU A N 1
ATOM 3343 C CA . GLU A 1 435 ? 24.818 -21.696 -27.599 1.00 85.62 435 GLU A CA 1
ATOM 3344 C C . GLU A 1 435 ? 24.719 -22.995 -26.779 1.00 85.62 435 GLU A C 1
ATOM 3346 O O . GLU A 1 435 ? 24.990 -23.008 -25.578 1.00 85.62 435 GLU A O 1
ATOM 3351 N N . ILE A 1 436 ? 24.417 -24.116 -27.443 1.00 87.88 436 ILE A N 1
ATOM 3352 C CA . ILE A 1 436 ? 24.300 -25.438 -26.813 1.00 87.88 436 ILE A CA 1
ATOM 3353 C C . ILE A 1 436 ? 25.597 -25.834 -26.090 1.00 87.88 436 ILE A C 1
ATOM 3355 O O . ILE A 1 436 ? 25.537 -26.428 -25.014 1.00 87.88 436 ILE A O 1
ATOM 3359 N N . ALA A 1 437 ? 26.765 -25.480 -26.637 1.00 87.81 437 ALA A N 1
ATOM 3360 C CA . ALA A 1 437 ? 28.053 -25.823 -26.035 1.00 87.81 437 ALA A CA 1
ATOM 3361 C C . ALA A 1 437 ? 28.257 -25.129 -24.679 1.00 87.81 437 ALA A C 1
ATOM 3363 O O . ALA A 1 437 ? 28.851 -25.692 -23.761 1.00 87.81 437 ALA A O 1
ATOM 3364 N N . VAL A 1 438 ? 27.716 -23.920 -24.518 1.00 89.44 438 VAL A N 1
ATOM 3365 C CA . VAL A 1 438 ? 27.908 -23.103 -23.312 1.00 89.44 438 VAL A CA 1
ATOM 3366 C C . VAL A 1 438 ? 26.747 -23.196 -22.327 1.00 89.44 438 VAL A C 1
ATOM 3368 O O . VAL A 1 438 ? 26.925 -22.844 -21.164 1.00 89.44 438 VAL A O 1
ATOM 3371 N N . ALA A 1 439 ? 25.598 -23.740 -22.739 1.00 88.31 439 ALA A N 1
ATOM 3372 C CA . ALA A 1 439 ? 24.384 -23.842 -21.926 1.00 88.31 439 ALA A CA 1
ATOM 3373 C C . ALA A 1 439 ? 24.619 -24.469 -20.538 1.00 88.31 439 ALA A C 1
ATOM 3375 O O . ALA A 1 439 ? 24.154 -23.935 -19.532 1.00 88.31 439 ALA A O 1
ATOM 3376 N N . HIS A 1 440 ? 25.396 -25.556 -20.460 1.00 88.62 440 HIS A N 1
ATOM 3377 C CA . HIS A 1 440 ? 25.717 -26.207 -19.184 1.00 88.62 440 HIS A CA 1
ATOM 3378 C C . HIS A 1 440 ? 26.526 -25.305 -18.229 1.00 88.62 440 HIS A C 1
ATOM 3380 O O . HIS A 1 440 ? 26.267 -25.298 -17.028 1.00 88.62 440 HIS A O 1
ATOM 3386 N N . VAL A 1 441 ? 27.453 -24.491 -18.750 1.00 90.62 441 VAL A N 1
ATOM 3387 C CA . VAL A 1 441 ? 28.216 -23.520 -17.950 1.00 90.62 441 VAL A CA 1
ATOM 3388 C C . VAL A 1 441 ? 27.303 -22.388 -17.487 1.00 90.62 441 VAL A C 1
ATOM 3390 O O . VAL A 1 441 ? 27.357 -21.989 -16.327 1.00 90.62 441 VAL A O 1
ATOM 3393 N N . LEU A 1 442 ? 26.427 -21.884 -18.365 1.00 88.62 442 LEU A N 1
ATOM 3394 C CA . LEU A 1 442 ? 25.447 -20.854 -18.000 1.00 88.62 442 LEU A CA 1
ATOM 3395 C C . LEU A 1 442 ? 24.540 -21.339 -16.861 1.00 88.62 442 LEU A C 1
ATOM 3397 O O . LEU A 1 442 ? 24.286 -20.583 -15.924 1.00 88.62 442 LEU A O 1
ATOM 3401 N N . GLN A 1 443 ? 24.127 -22.610 -16.890 1.00 85.94 443 GLN A N 1
ATOM 3402 C CA . GLN A 1 443 ? 23.367 -23.226 -15.805 1.00 85.94 443 GLN A CA 1
ATOM 3403 C C . GLN A 1 443 ? 24.159 -23.254 -14.489 1.00 85.94 443 GLN A C 1
ATOM 3405 O O . GLN A 1 443 ? 23.619 -22.864 -13.458 1.00 85.94 443 GLN A O 1
ATOM 3410 N N . GLN A 1 444 ? 25.440 -23.632 -14.510 1.00 87.94 444 GLN A N 1
ATOM 3411 C CA . GLN A 1 444 ? 26.287 -23.617 -13.309 1.00 87.94 444 GLN A CA 1
ATOM 3412 C C . GLN A 1 444 ? 26.423 -22.210 -12.714 1.00 87.94 444 GLN A C 1
ATOM 3414 O O . GLN A 1 444 ? 26.349 -22.037 -11.494 1.00 87.94 444 GLN A O 1
ATOM 3419 N N . VAL A 1 445 ? 26.587 -21.183 -13.559 1.00 87.25 445 VAL A N 1
ATOM 3420 C CA . VAL A 1 445 ? 26.598 -19.793 -13.084 1.00 87.25 445 VAL A CA 1
ATOM 3421 C C . VAL A 1 445 ? 25.232 -19.435 -12.481 1.00 87.25 445 VAL A C 1
ATOM 3423 O O . VAL A 1 445 ? 25.160 -18.874 -11.387 1.00 87.25 445 VAL A O 1
ATOM 3426 N N . GLN A 1 446 ? 24.137 -19.794 -13.150 1.00 82.88 446 GLN A N 1
ATOM 3427 C CA . GLN A 1 446 ? 22.783 -19.510 -12.680 1.00 82.88 446 GLN A CA 1
ATOM 3428 C C . GLN A 1 446 ? 22.463 -20.203 -11.345 1.00 82.88 446 GLN A C 1
ATOM 3430 O O . GLN A 1 446 ? 21.783 -19.612 -10.507 1.00 82.88 446 GLN A O 1
ATOM 3435 N N . GLU A 1 447 ? 22.960 -21.419 -11.116 1.00 83.31 447 GLU A N 1
ATOM 3436 C CA . GLU A 1 447 ? 22.815 -22.159 -9.855 1.00 83.31 447 GLU A CA 1
ATOM 3437 C C . GLU A 1 447 ? 23.621 -21.520 -8.719 1.00 83.31 447 GLU A C 1
ATOM 3439 O O . GLU A 1 447 ? 23.138 -21.424 -7.590 1.00 83.31 447 GLU A O 1
ATOM 3444 N N . ARG A 1 448 ? 24.837 -21.045 -9.014 1.00 87.12 448 ARG A N 1
ATOM 3445 C CA . ARG A 1 448 ? 25.767 -20.523 -8.005 1.00 87.12 448 ARG A CA 1
ATOM 3446 C C . ARG A 1 448 ? 25.514 -19.065 -7.622 1.00 87.12 448 ARG A C 1
ATOM 3448 O O . ARG A 1 448 ? 25.633 -18.730 -6.446 1.00 87.12 448 ARG A O 1
ATOM 3455 N N . TRP A 1 449 ? 25.158 -18.209 -8.579 1.00 83.44 449 TRP A N 1
ATOM 3456 C CA . TRP A 1 449 ? 24.874 -16.788 -8.329 1.00 83.44 449 TRP A CA 1
ATOM 3457 C C . TRP A 1 449 ? 23.376 -16.464 -8.320 1.00 83.44 449 TRP A C 1
ATOM 3459 O O . TRP A 1 449 ? 22.982 -15.387 -7.870 1.00 83.44 449 TRP A O 1
ATOM 3469 N N . GLY A 1 450 ? 22.512 -17.400 -8.726 1.00 80.81 450 GLY A N 1
ATOM 3470 C CA . GLY A 1 450 ? 21.066 -17.270 -8.583 1.00 80.81 450 GLY A CA 1
ATOM 3471 C C . GLY A 1 450 ? 20.539 -15.973 -9.189 1.00 80.81 450 GLY A C 1
ATOM 3472 O O . GLY A 1 450 ? 20.862 -15.595 -10.310 1.00 80.81 450 GLY A O 1
ATOM 3473 N N . ARG A 1 451 ? 19.723 -15.256 -8.418 1.00 73.25 451 ARG A N 1
ATOM 3474 C CA . ARG A 1 451 ? 19.144 -13.973 -8.842 1.00 73.25 451 ARG A CA 1
ATOM 3475 C C . ARG A 1 451 ? 20.103 -12.783 -8.708 1.00 73.25 451 ARG A C 1
ATOM 3477 O O . ARG A 1 451 ? 19.707 -11.679 -9.066 1.00 73.25 451 ARG A O 1
ATOM 3484 N N . ALA A 1 452 ? 21.317 -12.983 -8.186 1.00 76.62 452 ALA A N 1
ATOM 3485 C CA . ALA A 1 452 ? 22.292 -11.909 -8.010 1.00 76.62 452 ALA A CA 1
ATOM 3486 C C . ALA A 1 452 ? 22.948 -11.488 -9.333 1.00 76.62 452 ALA A C 1
ATOM 3488 O O . ALA A 1 452 ? 23.396 -10.349 -9.439 1.00 76.62 452 ALA A O 1
ATOM 3489 N N . VAL A 1 453 ? 22.996 -12.373 -10.333 1.00 82.69 453 VAL A N 1
ATOM 3490 C CA . VAL A 1 453 ? 23.513 -12.083 -11.677 1.00 82.69 453 VAL A CA 1
ATOM 3491 C C . VAL A 1 453 ? 22.514 -12.613 -12.701 1.00 82.69 453 VAL A C 1
ATOM 3493 O O . VAL A 1 453 ? 22.189 -13.797 -12.697 1.00 82.69 453 VAL A O 1
ATOM 3496 N N . LEU A 1 454 ? 22.007 -11.729 -13.556 1.00 84.25 454 LEU A N 1
ATOM 3497 C CA . LEU A 1 454 ? 21.204 -12.088 -14.717 1.00 84.25 454 LEU A CA 1
ATOM 3498 C C . LEU A 1 454 ? 22.128 -12.473 -15.866 1.00 84.25 454 LEU A C 1
ATOM 3500 O O . LEU A 1 454 ? 23.155 -11.834 -16.090 1.00 84.25 454 LEU A O 1
ATOM 3504 N N . ILE A 1 455 ? 21.749 -13.518 -16.593 1.00 86.69 455 ILE A N 1
ATOM 3505 C CA . ILE A 1 455 ? 22.539 -14.070 -17.689 1.00 86.69 455 ILE A CA 1
ATOM 3506 C C . ILE A 1 455 ? 21.633 -14.195 -18.907 1.00 86.69 455 ILE A C 1
ATOM 3508 O O . ILE A 1 455 ? 20.516 -14.702 -18.798 1.00 86.69 455 ILE A O 1
ATOM 3512 N N . GLY A 1 456 ? 22.113 -13.737 -20.059 1.00 85.06 456 GLY A N 1
ATOM 3513 C CA . GLY A 1 456 ? 21.447 -13.917 -21.345 1.00 85.06 456 GLY A CA 1
ATOM 3514 C C . GLY A 1 456 ? 22.419 -14.437 -22.395 1.00 85.06 456 GLY A C 1
ATOM 3515 O O . GLY A 1 456 ? 23.563 -13.987 -22.457 1.00 85.06 456 GLY A O 1
ATOM 3516 N N . SER A 1 457 ? 21.957 -15.365 -23.225 1.00 87.00 457 SER A N 1
ATOM 3517 C CA . SER A 1 457 ? 22.647 -15.855 -24.418 1.00 87.00 457 SER A CA 1
ATOM 3518 C C . SER A 1 457 ? 21.895 -15.400 -25.664 1.00 87.00 457 SER A C 1
ATOM 3520 O O . SER A 1 457 ? 20.674 -15.500 -25.743 1.00 87.00 457 SER A O 1
ATOM 3522 N N . TYR A 1 458 ? 22.638 -14.867 -26.630 1.00 86.94 458 TYR A N 1
ATOM 3523 C CA . TYR A 1 458 ? 22.103 -14.323 -27.871 1.00 86.94 458 TYR A CA 1
ATOM 3524 C C . TYR A 1 458 ? 22.857 -14.966 -29.042 1.00 86.94 458 TYR A C 1
ATOM 3526 O O . TYR A 1 458 ? 24.003 -14.578 -29.310 1.00 86.94 458 TYR A O 1
ATOM 3534 N N . PRO A 1 459 ? 22.287 -15.991 -29.700 1.00 86.50 459 PRO A N 1
ATOM 3535 C CA . PRO A 1 459 ? 22.898 -16.597 -30.875 1.00 86.50 459 PRO A CA 1
ATOM 3536 C C . PRO A 1 459 ? 22.902 -15.610 -32.048 1.00 86.50 459 PRO A C 1
ATOM 3538 O O . PRO A 1 459 ? 21.978 -14.816 -32.216 1.00 86.50 459 PRO A O 1
ATOM 3541 N N . SER A 1 460 ? 23.956 -15.653 -32.861 1.00 81.75 460 SER A N 1
ATOM 3542 C CA . SER A 1 460 ? 24.036 -14.863 -34.088 1.00 81.75 460 SER A CA 1
ATOM 3543 C C . SER A 1 460 ? 23.403 -15.624 -35.251 1.00 81.75 460 SER A C 1
ATOM 3545 O O . SER A 1 460 ? 23.776 -16.763 -35.526 1.00 81.75 460 SER A O 1
ATOM 3547 N N . GLU A 1 461 ? 22.469 -14.984 -35.955 1.00 75.31 461 GLU A N 1
ATOM 3548 C CA . GLU A 1 461 ? 21.905 -15.498 -37.213 1.00 75.31 461 GLU A CA 1
ATOM 3549 C C . GLU A 1 461 ? 22.757 -15.112 -38.436 1.00 75.31 461 GLU A C 1
ATOM 3551 O O . GLU A 1 461 ? 22.540 -15.611 -39.542 1.00 75.31 461 GLU A O 1
ATOM 3556 N N . ASP A 1 462 ? 23.748 -14.235 -38.253 1.00 75.38 462 ASP A N 1
ATOM 3557 C CA . ASP A 1 462 ? 24.617 -13.774 -39.327 1.00 75.38 462 ASP A CA 1
ATOM 3558 C C . ASP A 1 462 ? 25.762 -14.766 -39.563 1.00 75.38 462 ASP A C 1
ATOM 3560 O O . ASP A 1 462 ? 26.740 -14.829 -38.819 1.00 75.38 462 ASP A O 1
ATOM 3564 N N . THR A 1 463 ? 25.666 -15.523 -40.657 1.00 63.72 463 THR A N 1
ATOM 3565 C CA . THR A 1 463 ? 26.715 -16.462 -41.093 1.00 63.72 463 THR A CA 1
ATOM 3566 C C . THR A 1 463 ? 28.075 -15.809 -41.381 1.00 63.72 463 THR A C 1
ATOM 3568 O O . THR A 1 463 ? 29.075 -16.522 -41.462 1.00 63.72 463 THR A O 1
ATOM 3571 N N . ALA A 1 464 ? 28.137 -14.480 -41.531 1.00 65.69 464 ALA A N 1
ATOM 3572 C CA . ALA A 1 464 ? 29.376 -13.724 -41.703 1.00 65.69 464 ALA A CA 1
ATOM 3573 C C . ALA A 1 464 ? 29.969 -13.210 -40.375 1.00 65.69 464 ALA A C 1
ATOM 3575 O O . ALA A 1 464 ? 31.081 -12.671 -40.370 1.00 65.69 464 ALA A O 1
ATOM 3576 N N . ALA A 1 465 ? 29.266 -13.366 -39.248 1.00 69.88 465 ALA A N 1
ATOM 3577 C CA . ALA A 1 465 ? 29.743 -12.915 -37.949 1.00 69.88 465 ALA A CA 1
ATOM 3578 C C . ALA A 1 465 ? 30.950 -13.738 -37.472 1.00 69.88 465 ALA A C 1
ATOM 3580 O O . ALA A 1 465 ? 30.998 -14.962 -37.565 1.00 69.88 465 ALA A O 1
ATOM 3581 N N . SER A 1 466 ? 31.930 -13.057 -36.875 1.00 76.81 466 SER A N 1
ATOM 3582 C CA . SER A 1 466 ? 33.127 -13.689 -36.300 1.00 76.81 466 SER A CA 1
ATOM 3583 C C . SER A 1 466 ? 32.858 -14.496 -35.023 1.00 76.81 466 SER A C 1
ATOM 3585 O O . SER A 1 466 ? 33.769 -15.136 -34.503 1.00 76.81 466 SER A O 1
ATOM 3587 N N . HIS A 1 467 ? 31.627 -14.460 -34.508 1.00 81.88 467 HIS A N 1
ATOM 3588 C CA . HIS A 1 467 ? 31.175 -15.140 -33.299 1.00 81.88 467 HIS A CA 1
ATOM 3589 C C . HIS A 1 467 ? 29.814 -15.787 -33.551 1.00 81.88 467 HIS A C 1
ATOM 3591 O O . HIS A 1 467 ? 29.030 -15.298 -34.359 1.00 81.88 467 HIS A O 1
ATOM 3597 N N . LYS A 1 468 ? 29.531 -16.865 -32.824 1.00 85.88 468 LYS A N 1
ATOM 3598 C CA . LYS A 1 468 ? 28.281 -17.621 -32.924 1.00 85.88 468 LYS A CA 1
ATOM 3599 C C . LYS A 1 468 ? 27.292 -17.300 -31.808 1.00 85.88 468 LYS A C 1
ATOM 3601 O O . LYS A 1 468 ? 26.089 -17.386 -32.023 1.00 85.88 468 LYS A O 1
ATOM 3606 N N . VAL A 1 469 ? 27.783 -16.922 -30.628 1.00 89.75 469 VAL A N 1
ATOM 3607 C CA . VAL A 1 469 ? 26.940 -16.536 -29.490 1.00 89.75 469 VAL A CA 1
ATOM 3608 C C . VAL A 1 469 ? 27.567 -15.375 -28.726 1.00 89.75 469 VAL A C 1
ATOM 3610 O O . VAL A 1 469 ? 28.781 -15.339 -28.498 1.00 89.75 469 VAL A O 1
ATOM 3613 N N . GLU A 1 470 ? 26.739 -14.412 -28.336 1.00 90.31 470 GLU A N 1
ATOM 3614 C CA . GLU A 1 470 ? 27.080 -13.375 -27.366 1.00 90.31 470 GLU A CA 1
ATOM 3615 C C . GLU A 1 470 ? 26.422 -13.715 -26.028 1.00 90.31 470 GLU A C 1
ATOM 3617 O O . GLU A 1 470 ? 25.208 -13.895 -25.947 1.00 90.31 470 GLU A O 1
ATOM 3622 N N . VAL A 1 471 ? 27.224 -13.814 -24.970 1.00 91.31 471 VAL A N 1
ATOM 3623 C CA . VAL A 1 471 ? 26.737 -14.031 -23.606 1.00 91.31 471 VAL A CA 1
ATOM 3624 C C . VAL A 1 471 ? 26.890 -12.735 -22.828 1.00 91.31 471 VAL A C 1
ATOM 3626 O O . VAL A 1 471 ? 27.981 -12.163 -22.775 1.00 91.31 471 VAL A O 1
ATOM 3629 N N . ARG A 1 472 ? 25.798 -12.281 -22.214 1.00 91.00 472 ARG A N 1
ATOM 3630 C CA . ARG A 1 472 ? 25.739 -11.072 -21.390 1.00 91.00 472 ARG A CA 1
ATOM 3631 C C . ARG A 1 472 ? 25.458 -11.425 -19.941 1.00 91.00 472 ARG A C 1
ATOM 3633 O O . ARG A 1 472 ? 24.607 -12.266 -19.659 1.00 91.00 472 ARG A O 1
ATOM 3640 N N . PHE A 1 473 ? 26.155 -10.741 -19.047 1.00 90.62 473 PHE A N 1
ATOM 3641 C CA . PHE A 1 473 ? 25.981 -10.816 -17.606 1.00 90.62 473 PHE A CA 1
ATOM 3642 C C . PHE A 1 473 ? 25.617 -9.435 -17.089 1.00 90.62 473 PHE A C 1
ATOM 3644 O O . PHE A 1 473 ? 26.266 -8.451 -17.444 1.00 90.62 473 PHE A O 1
ATOM 3651 N N . GLU A 1 474 ? 24.623 -9.387 -16.214 1.00 87.75 474 GLU A N 1
ATOM 3652 C CA . GLU A 1 474 ? 24.134 -8.154 -15.619 1.00 87.75 474 GLU A CA 1
ATOM 3653 C C . GLU A 1 474 ? 23.917 -8.314 -14.113 1.00 87.75 474 GLU A C 1
ATOM 3655 O O . GLU A 1 474 ? 23.406 -9.331 -13.646 1.00 87.75 474 GLU A O 1
ATOM 3660 N N . SER A 1 475 ? 24.289 -7.308 -13.322 1.00 85.12 475 SER A N 1
ATOM 3661 C CA . SER A 1 475 ? 24.026 -7.297 -11.880 1.00 85.12 475 SER A CA 1
ATOM 3662 C C . SER A 1 475 ? 23.966 -5.881 -11.321 1.00 85.12 475 SER A C 1
ATOM 3664 O O . SER A 1 475 ? 24.596 -4.970 -11.845 1.00 85.12 475 SER A O 1
ATOM 3666 N N . LYS A 1 476 ? 23.286 -5.708 -10.184 1.00 80.94 476 LYS A N 1
ATOM 3667 C CA . LYS A 1 476 ? 23.429 -4.510 -9.338 1.00 80.94 476 LYS A CA 1
ATOM 3668 C C . LYS A 1 476 ? 24.687 -4.523 -8.459 1.00 80.94 476 LYS A C 1
ATOM 3670 O O . LYS A 1 476 ? 24.986 -3.532 -7.806 1.00 80.94 476 LYS A O 1
ATOM 3675 N N . SER A 1 477 ? 25.407 -5.643 -8.402 1.00 84.69 477 SER A N 1
ATOM 3676 C CA . SER A 1 477 ? 26.631 -5.810 -7.620 1.00 84.69 477 SER A CA 1
ATOM 3677 C C . SER A 1 477 ? 27.811 -6.045 -8.559 1.00 84.69 477 SER A C 1
ATOM 3679 O O . SER A 1 477 ? 27.985 -7.152 -9.067 1.00 84.69 477 SER A O 1
ATOM 3681 N N . GLU A 1 478 ? 28.646 -5.022 -8.770 1.00 86.00 478 GLU A N 1
ATOM 3682 C CA . GLU A 1 478 ? 29.894 -5.166 -9.539 1.00 86.00 478 GLU A CA 1
ATOM 3683 C C . GLU A 1 478 ? 30.783 -6.309 -9.006 1.00 86.00 478 GLU A C 1
ATOM 3685 O O . GLU A 1 478 ? 31.272 -7.085 -9.824 1.00 86.00 478 GLU A O 1
ATOM 3690 N N . PRO A 1 479 ? 30.966 -6.510 -7.679 1.00 89.31 479 PRO A N 1
ATOM 3691 C CA . PRO A 1 479 ? 31.746 -7.644 -7.185 1.00 89.31 479 PRO A CA 1
ATOM 3692 C C . PRO A 1 479 ? 31.160 -9.004 -7.583 1.00 89.31 479 PRO A C 1
ATOM 3694 O O . PRO A 1 479 ? 31.902 -9.881 -8.022 1.00 89.31 479 PRO A O 1
ATOM 3697 N N . ALA A 1 480 ? 29.837 -9.177 -7.471 1.00 86.12 480 ALA A N 1
ATOM 3698 C CA . ALA A 1 480 ? 29.181 -10.431 -7.845 1.00 86.12 480 ALA A CA 1
ATOM 3699 C C . ALA A 1 480 ? 29.2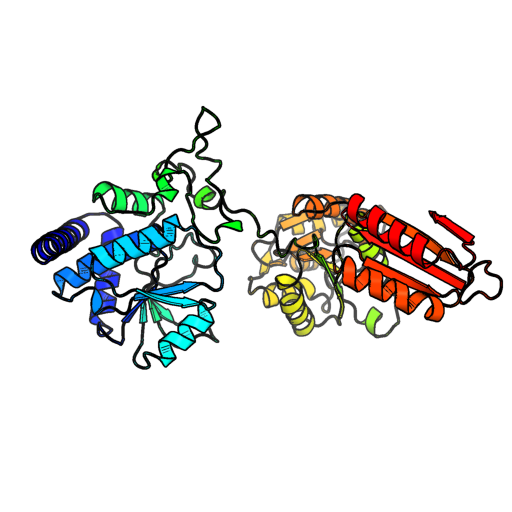49 -10.670 -9.360 1.00 86.12 480 ALA A C 1
ATOM 3701 O O . ALA A 1 480 ? 29.508 -11.791 -9.796 1.00 86.12 480 ALA A O 1
ATOM 3702 N N . LEU A 1 481 ? 29.073 -9.610 -10.156 1.00 90.31 481 LEU A N 1
ATOM 3703 C CA . LEU A 1 481 ? 29.223 -9.653 -11.607 1.00 90.31 481 LEU A CA 1
ATOM 3704 C C . LEU A 1 481 ? 30.640 -10.054 -12.013 1.00 90.31 481 LEU A C 1
ATOM 3706 O O . LEU A 1 481 ? 30.812 -10.951 -12.834 1.00 90.31 481 LEU A O 1
ATOM 3710 N N . ALA A 1 482 ? 31.651 -9.405 -11.435 1.00 91.31 482 ALA A N 1
ATOM 3711 C CA . ALA A 1 482 ? 33.049 -9.678 -11.733 1.00 91.31 482 ALA A CA 1
ATOM 3712 C C . ALA A 1 482 ? 33.427 -11.122 -11.373 1.00 91.31 482 ALA A C 1
ATOM 3714 O O . ALA A 1 482 ? 34.121 -11.785 -12.148 1.00 91.31 482 ALA A O 1
ATOM 3715 N N . GLU A 1 483 ? 32.949 -11.634 -10.234 1.00 92.50 483 GLU A N 1
ATOM 3716 C CA . GLU A 1 483 ? 33.184 -13.017 -9.814 1.00 92.50 483 GLU A CA 1
ATOM 3717 C C . GLU A 1 483 ? 32.514 -14.025 -10.760 1.00 92.50 483 GLU A C 1
ATOM 3719 O O . GLU A 1 483 ? 33.180 -14.947 -11.243 1.00 92.50 483 GLU A O 1
ATOM 3724 N N . ALA A 1 484 ? 31.228 -13.826 -11.070 1.00 91.12 484 ALA A N 1
ATOM 3725 C CA . ALA A 1 484 ? 30.462 -14.696 -11.960 1.00 91.12 484 ALA A CA 1
ATOM 3726 C C . ALA A 1 484 ? 31.033 -14.698 -13.384 1.00 91.12 484 ALA A C 1
ATOM 3728 O O . ALA A 1 484 ? 31.255 -15.761 -13.964 1.00 91.12 484 ALA A O 1
ATOM 3729 N N . PHE A 1 485 ? 31.352 -13.518 -13.924 1.00 93.44 485 PHE A N 1
ATOM 3730 C CA . PHE A 1 485 ? 31.963 -13.378 -15.243 1.00 93.44 485 PHE A CA 1
ATOM 3731 C C . PHE A 1 485 ? 33.344 -14.038 -15.292 1.00 93.44 485 PHE A C 1
ATOM 3733 O O . PHE A 1 485 ? 33.643 -14.785 -16.220 1.00 93.44 485 PHE A O 1
ATOM 3740 N N . SER A 1 486 ? 34.180 -13.841 -14.267 1.00 92.12 486 SER A N 1
ATOM 3741 C CA . SER A 1 486 ? 35.499 -14.484 -14.193 1.00 92.12 486 SER A CA 1
ATOM 3742 C C . SER A 1 486 ? 35.394 -16.004 -14.092 1.00 92.12 486 SER A C 1
ATOM 3744 O O . SER A 1 486 ? 36.206 -16.720 -14.675 1.00 92.12 486 SER A O 1
ATOM 3746 N N . TYR A 1 487 ? 34.402 -16.517 -13.361 1.00 92.12 487 TYR A N 1
ATOM 3747 C CA . TYR A 1 487 ? 34.108 -17.944 -13.332 1.00 92.12 487 TYR A CA 1
ATOM 3748 C C . TYR A 1 487 ? 33.698 -18.458 -14.712 1.00 92.12 487 TYR A C 1
ATOM 3750 O O . TYR A 1 487 ? 34.347 -19.377 -15.203 1.00 92.12 487 TYR A O 1
ATOM 3758 N N . PHE A 1 488 ? 32.736 -17.810 -15.374 1.00 92.94 488 PHE A N 1
ATOM 3759 C CA . PHE A 1 488 ? 32.318 -18.189 -16.723 1.00 92.94 488 PHE A CA 1
ATOM 3760 C C . PHE A 1 488 ? 33.501 -18.219 -17.696 1.00 92.94 488 PHE A C 1
ATOM 3762 O O . PHE A 1 488 ? 33.710 -19.225 -18.362 1.00 92.94 488 PHE A O 1
ATOM 3769 N N . ILE A 1 489 ? 34.333 -17.169 -17.717 1.00 92.25 489 ILE A N 1
ATOM 3770 C CA . ILE A 1 489 ? 35.518 -17.080 -18.585 1.00 92.25 489 ILE A CA 1
ATOM 3771 C C . ILE A 1 489 ? 36.520 -18.224 -18.347 1.00 92.25 489 ILE A C 1
ATOM 3773 O O . ILE A 1 489 ? 37.165 -18.661 -19.299 1.00 92.25 489 ILE A O 1
ATOM 3777 N N . ARG A 1 490 ? 36.667 -18.712 -17.108 1.00 91.12 490 ARG A N 1
ATOM 3778 C CA . ARG A 1 490 ? 37.530 -19.868 -16.806 1.00 91.12 490 ARG A CA 1
ATOM 3779 C C . ARG A 1 490 ? 36.938 -21.169 -17.327 1.00 91.12 490 ARG A C 1
ATOM 3781 O O . ARG A 1 490 ? 37.658 -21.944 -17.938 1.00 91.12 490 ARG A O 1
ATOM 3788 N N . GLU A 1 491 ? 35.647 -21.396 -17.131 1.00 90.38 491 GLU A N 1
ATOM 3789 C CA . GLU A 1 491 ? 34.988 -22.614 -17.619 1.00 90.38 491 GLU A CA 1
ATOM 3790 C C . GLU A 1 491 ? 34.935 -22.656 -19.153 1.00 90.38 491 GLU A C 1
ATOM 3792 O O . GLU A 1 491 ? 34.999 -23.723 -19.755 1.00 90.38 491 GLU A O 1
ATOM 3797 N N . VAL A 1 492 ? 34.890 -21.487 -19.800 1.00 88.62 492 VAL A N 1
ATOM 3798 C CA . VAL A 1 492 ? 34.848 -21.360 -21.263 1.00 88.62 492 VAL A CA 1
ATOM 3799 C C . VAL A 1 492 ? 36.221 -21.118 -21.914 1.00 88.62 492 VAL A C 1
ATOM 3801 O O . VAL A 1 492 ? 36.283 -20.727 -23.079 1.00 88.62 492 VAL A O 1
ATOM 3804 N N . HIS A 1 493 ? 37.325 -21.333 -21.192 1.00 79.75 493 HIS A N 1
ATOM 3805 C CA . HIS A 1 493 ? 38.679 -21.012 -21.669 1.00 79.75 493 HIS A CA 1
ATOM 3806 C C . HIS A 1 493 ? 39.103 -21.767 -22.940 1.00 79.75 493 HIS A C 1
ATOM 3808 O O . HIS A 1 493 ? 39.885 -21.230 -23.724 1.00 79.75 493 HIS A O 1
ATOM 3814 N N . ASP A 1 494 ? 38.566 -22.971 -23.155 1.00 78.69 494 ASP A N 1
ATOM 3815 C CA . ASP A 1 494 ? 38.834 -23.797 -24.338 1.00 78.69 494 ASP A CA 1
ATOM 3816 C C . ASP A 1 494 ? 38.025 -23.372 -25.575 1.00 78.69 494 ASP A C 1
ATOM 3818 O O . ASP A 1 494 ? 38.309 -23.805 -26.694 1.00 78.69 494 ASP A O 1
ATOM 3822 N N . TYR A 1 495 ? 37.024 -22.503 -25.414 1.00 80.62 495 TYR A N 1
ATOM 3823 C CA . TYR A 1 495 ? 36.277 -21.957 -26.543 1.00 80.62 495 TYR A CA 1
ATOM 3824 C C . TYR A 1 495 ? 36.999 -20.727 -27.098 1.00 80.62 495 TYR A C 1
ATOM 3826 O O . TYR A 1 495 ? 37.471 -19.874 -26.346 1.00 80.62 495 TYR A O 1
ATOM 3834 N N . SER A 1 496 ? 37.077 -20.581 -28.427 1.00 73.06 496 SER A N 1
ATOM 3835 C CA . SER A 1 496 ? 37.749 -19.409 -28.997 1.00 73.06 496 SER A CA 1
ATOM 3836 C C . SER A 1 496 ? 36.918 -18.152 -28.719 1.00 73.06 496 SER A C 1
ATOM 3838 O O . SER A 1 496 ? 35.804 -18.003 -29.236 1.00 73.06 496 SER A O 1
ATOM 3840 N N . VAL A 1 497 ? 37.462 -17.274 -27.873 1.00 73.88 497 VAL A N 1
ATOM 3841 C CA . VAL A 1 497 ? 36.858 -16.002 -27.466 1.00 73.88 497 VAL A CA 1
ATOM 3842 C C . VAL A 1 497 ? 37.214 -14.922 -28.479 1.00 73.88 497 VAL A C 1
ATOM 3844 O O . VAL A 1 497 ? 38.385 -14.692 -28.769 1.00 73.88 497 VAL A O 1
ATOM 3847 N N . VAL A 1 498 ? 36.196 -14.237 -28.989 1.00 68.12 498 VAL A N 1
ATOM 3848 C CA . VAL A 1 498 ? 36.333 -13.256 -30.073 1.00 68.12 498 VAL A CA 1
ATOM 3849 C C . VAL A 1 498 ? 36.475 -11.838 -29.518 1.00 68.12 498 VAL A C 1
ATOM 3851 O O . VAL A 1 498 ? 37.195 -11.020 -30.084 1.00 68.12 498 VAL A O 1
ATOM 3854 N N . LEU A 1 499 ? 35.807 -11.533 -28.398 1.00 73.44 499 LEU A N 1
ATOM 3855 C CA . LEU A 1 499 ? 35.833 -10.209 -27.770 1.00 73.44 499 LEU A CA 1
ATOM 3856 C C . LEU A 1 499 ? 35.338 -10.262 -26.313 1.00 73.44 499 LEU A C 1
ATOM 3858 O O . LEU A 1 499 ? 34.429 -11.038 -26.007 1.00 73.44 499 LEU A O 1
ATOM 3862 N N . LYS A 1 500 ? 35.903 -9.414 -25.440 1.00 68.81 500 LYS A N 1
ATOM 3863 C CA . LYS A 1 500 ? 35.473 -9.186 -24.046 1.00 68.81 500 LYS A CA 1
ATOM 3864 C C . LYS A 1 500 ? 35.223 -7.688 -23.842 1.00 68.81 500 LYS A C 1
ATOM 3866 O O . LYS A 1 500 ? 36.095 -6.900 -24.210 1.00 68.81 500 LYS A O 1
ATOM 3871 N N . GLN A 1 501 ? 34.071 -7.313 -23.288 1.00 55.38 501 GLN A N 1
ATOM 3872 C CA . GLN A 1 501 ? 33.689 -5.924 -22.985 1.00 55.38 501 GLN A CA 1
ATOM 3873 C C . GLN A 1 501 ? 33.107 -5.805 -21.576 1.00 55.38 501 GLN A C 1
ATOM 3875 O O . GLN A 1 501 ? 32.335 -6.708 -21.174 1.00 55.38 501 GLN A O 1
#

pLDDT: mean 86.08, std 13.64, range [36.66, 98.69]

InterPro domains:
  IPR001453 MoaB/Mog domain [PF00994] (245-412)
  IPR001453 MoaB/Mog domain [SM00852] (244-418)
  IPR002500 Phosphoadenosine phosphosulphate reductase domain [PF01507] (45-202)
  IPR014729 Rossmann-like alpha/beta/alpha sandwich fold [G3DSA:3.40.50.620] (9-234)
  IPR036425 MoaB/Mog-like domain superfamily [G3DSA:3.40.980.10] (239-418)
  IPR036425 MoaB/Mog-like domain superfamily [SSF53218] (241-449)
  IPR056596 FAD synthase, middle domain [PF24102] (424-498)